Protein AF-A0A6J2U546-F1 (afdb_monomer_lite)

pLDDT: mean 71.02, std 19.05, range [29.17, 97.62]

Foldseek 3Di:
DDPDPDPDDDPDPVVVVVVVVVVVCVVPPDDPDDDPPDDPVRSVVVVCVVVVVVVVVVVVVVVVVVVPPPPDDDPDDDPVNVVVVVVVVVPPPPDDDPDDDDDDDDVVRVVVVVVVVVVVVVVVVVVVVVVVLVVVLVVLVVVLVVLVVVLVVQDDDLVLDPLLPLAPAPVSVVVCVVDPDPVSVVVCPVPDDPVRVVSSNVSNVSVNVSVLSVQVSVCSVVVHDCVPGSVCVNVNPVPPVCCVVCVVVVVVVVVVVVVVVCVVCVVVVHDDPVVVVVVVVVVVVCCCVVPVVVVVVVVVVVVVVVVVVVVVVVVVVVVVVVVVVVVVVVVVVVVVVVVVVVVVVVVVVVVVVVVVVVVVVVVVVVVVVVVVVVVVVVVVVVVVVVVVVVVVVVVVVVVVVVVVVVVVVVVVVVVVVVVVVVVVVVVVPPDDDDDDDDDDDDDDDDDDDDDD

Radius of gyration: 74.93 Å; chains: 1; bounding box: 160×93×220 Å

Sequence (452 aa):
MDERLAEEGEAPRLTIKRKMVLDVDNLFPMSSKVDPSKCRDEYLADAVKPYEKIVEEVERVVRRVHGSSLKGATGNMTVEEILFREMEMHDEDSDSDPKKHKKVISEEAKAAALDIMDILQIRYDDLIQDMRRVCINFQLEQLKFRMVVLREMWPGDPSVLPYRMFGWSVEDYFRRFEQPNTLYIDVMEMELSNAEMECLKFRMDLDEVLRLIDSILVDIKNNRDLCRYSMSDMLDTKIDIEEVLNRPRAKLLHEHDEMTLDLFQYKSGQRSAQADQKRRNLKALQVQQDYYDPIERRYLVNWTYSTMEQVNYSDDQQCQLLLDELNNVTKLIKEENYVFQCSNQKYYATIEEYKNRIYETQMTYDVDLETAENNVQITRNKLQKAKDDLKFYKEQIKVFHEKIAHVRELIAMEEAAEIARVAKLAESLLAGPKKGKGKDKAKGKGKGKDKK

Structure (mmCIF, N/CA/C/O backbone):
data_AF-A0A6J2U546-F1
#
_entry.id   AF-A0A6J2U546-F1
#
loop_
_atom_site.group_PDB
_atom_site.id
_atom_site.type_symbol
_atom_site.label_atom_id
_atom_site.label_alt_id
_atom_site.label_comp_id
_atom_site.label_asym_id
_atom_site.label_entity_id
_atom_site.label_seq_id
_atom_site.pdbx_PDB_ins_code
_atom_site.Cartn_x
_atom_site.Cartn_y
_atom_site.Cartn_z
_atom_site.occupancy
_atom_site.B_iso_or_equiv
_atom_site.auth_seq_id
_atom_site.auth_comp_id
_atom_site.auth_asym_id
_atom_site.auth_atom_id
_atom_site.pdbx_PDB_model_num
ATOM 1 N N . MET A 1 1 ? 18.029 -5.369 34.932 1.00 44.12 1 MET A N 1
ATOM 2 C CA . MET A 1 1 ? 17.628 -6.253 33.822 1.00 44.12 1 MET A CA 1
ATOM 3 C C . MET A 1 1 ? 17.725 -5.414 32.572 1.00 44.12 1 MET A C 1
ATOM 5 O O . MET A 1 1 ? 16.720 -4.921 32.105 1.00 44.12 1 MET A O 1
ATOM 9 N N . ASP A 1 2 ? 18.954 -5.190 32.139 1.00 40.62 2 ASP A N 1
ATOM 10 C CA . ASP A 1 2 ? 19.327 -4.535 30.891 1.00 40.62 2 ASP A CA 1
ATOM 11 C C . ASP A 1 2 ? 20.799 -4.906 30.666 1.00 40.62 2 ASP A C 1
ATOM 13 O O . ASP A 1 2 ? 21.505 -5.182 31.638 1.00 40.62 2 ASP A O 1
ATOM 17 N N . GLU A 1 3 ? 21.209 -4.990 29.400 1.00 35.44 3 GLU A N 1
ATOM 18 C CA . GLU A 1 3 ? 22.558 -5.355 28.919 1.00 35.44 3 GLU A CA 1
ATOM 19 C C . GLU A 1 3 ? 22.966 -6.838 29.013 1.00 35.44 3 GLU A C 1
ATOM 21 O O . GLU A 1 3 ? 24.039 -7.189 29.498 1.00 35.44 3 GLU A O 1
ATOM 26 N N . ARG A 1 4 ? 22.139 -7.752 28.485 1.00 37.34 4 ARG A N 1
ATOM 27 C CA . ARG A 1 4 ? 22.579 -9.137 28.190 1.00 37.34 4 ARG A CA 1
ATOM 28 C C . ARG A 1 4 ? 22.245 -9.656 26.786 1.00 37.34 4 ARG A C 1
ATOM 30 O O . ARG A 1 4 ? 22.170 -10.863 26.600 1.00 37.34 4 ARG A O 1
ATOM 37 N N . LEU A 1 5 ? 22.066 -8.787 25.788 1.00 41.62 5 LEU A N 1
ATOM 38 C CA . LEU A 1 5 ? 21.733 -9.224 24.418 1.00 41.62 5 LEU A CA 1
ATOM 39 C C . LEU A 1 5 ? 22.467 -8.462 23.295 1.00 41.62 5 LEU A C 1
ATOM 41 O O . LEU A 1 5 ? 21.913 -8.306 22.214 1.00 41.62 5 LEU A O 1
ATOM 45 N N . ALA A 1 6 ? 23.704 -7.998 23.511 1.00 42.34 6 ALA A N 1
ATOM 46 C CA . ALA A 1 6 ? 24.421 -7.212 22.494 1.00 42.34 6 ALA A CA 1
ATOM 47 C C . ALA A 1 6 ? 25.875 -7.635 22.183 1.00 42.34 6 ALA A C 1
ATOM 49 O O . ALA A 1 6 ? 26.582 -6.865 21.545 1.00 42.34 6 ALA A O 1
ATOM 50 N N . GLU A 1 7 ? 26.337 -8.835 22.559 1.00 42.28 7 GLU A N 1
ATOM 51 C CA . GLU A 1 7 ? 27.732 -9.257 22.281 1.00 42.28 7 GLU A CA 1
ATOM 52 C C . GLU A 1 7 ? 27.887 -10.698 21.756 1.00 42.28 7 GLU A C 1
ATOM 54 O O . GLU A 1 7 ? 28.880 -11.369 22.017 1.00 42.28 7 GLU A O 1
ATOM 59 N N . GLU A 1 8 ? 26.949 -11.186 20.946 1.00 44.03 8 GLU A N 1
ATOM 60 C CA . GLU A 1 8 ? 27.159 -12.417 20.168 1.00 44.03 8 GLU A CA 1
ATOM 61 C C . GLU A 1 8 ? 26.801 -12.168 18.699 1.00 44.03 8 GLU A C 1
ATOM 63 O O . GLU A 1 8 ? 25.697 -12.463 18.251 1.00 44.03 8 GLU A O 1
ATOM 68 N N . GLY A 1 9 ? 27.723 -11.562 17.937 1.00 43.28 9 GLY A N 1
ATOM 69 C CA . GLY A 1 9 ? 27.444 -11.233 16.532 1.00 43.28 9 GLY A CA 1
ATOM 70 C C . GLY A 1 9 ? 28.613 -10.915 15.594 1.00 43.28 9 GLY A C 1
ATOM 71 O O . GLY A 1 9 ? 28.396 -10.908 14.388 1.00 43.28 9 GLY A O 1
ATOM 72 N N . GLU A 1 10 ? 29.851 -10.709 16.059 1.00 47.12 10 GLU A N 1
ATOM 73 C CA . GLU A 1 10 ? 30.972 -10.358 15.163 1.00 47.12 10 GLU A CA 1
ATOM 74 C C . GLU A 1 10 ? 32.310 -10.974 15.601 1.00 47.12 10 GLU A C 1
ATOM 76 O O . GLU A 1 10 ? 33.134 -10.313 16.222 1.00 47.12 10 GLU A O 1
ATOM 81 N N . ALA A 1 11 ? 32.582 -12.244 15.271 1.00 51.84 11 ALA A N 1
ATOM 82 C CA . ALA A 1 11 ? 33.911 -12.823 15.546 1.00 51.84 11 ALA A CA 1
ATOM 83 C C . ALA A 1 11 ? 34.437 -14.015 14.696 1.00 51.84 11 ALA A C 1
ATOM 85 O O . ALA A 1 11 ? 35.419 -14.618 15.128 1.00 51.84 11 ALA A O 1
ATOM 86 N N . PRO A 1 12 ? 33.930 -14.375 13.490 1.00 46.00 12 PRO A N 1
ATOM 87 C CA . PRO A 1 12 ? 34.678 -15.314 12.627 1.00 46.00 12 PRO A CA 1
ATOM 88 C C . PRO A 1 12 ? 35.476 -14.634 11.501 1.00 46.00 12 PRO A C 1
ATOM 90 O O . PRO A 1 12 ? 36.538 -15.115 11.110 1.00 46.00 12 PRO A O 1
ATOM 93 N N . ARG A 1 13 ? 34.990 -13.509 10.952 1.00 40.66 13 ARG A N 1
ATOM 94 C CA . ARG A 1 13 ? 35.537 -12.924 9.707 1.00 40.66 13 ARG A CA 1
ATOM 95 C C . ARG A 1 13 ? 36.837 -12.131 9.900 1.00 40.66 13 ARG A C 1
ATOM 97 O O . ARG A 1 13 ? 37.690 -12.141 9.014 1.00 40.66 13 ARG A O 1
ATOM 104 N N . LEU A 1 14 ? 37.021 -11.477 11.047 1.00 45.38 14 LEU A N 1
ATOM 105 C CA . LEU A 1 14 ? 38.230 -10.689 11.346 1.00 45.38 14 LEU A CA 1
ATOM 106 C C . LEU A 1 14 ? 39.441 -11.573 11.683 1.00 45.38 14 LEU A C 1
ATOM 108 O O . LEU A 1 14 ? 40.573 -11.248 11.322 1.00 45.38 14 LEU A O 1
ATOM 112 N N . THR A 1 15 ? 39.205 -12.729 12.300 1.00 47.59 15 THR A N 1
ATOM 113 C CA . THR A 1 15 ? 40.244 -13.691 12.691 1.00 47.59 15 THR A CA 1
ATOM 114 C C . THR A 1 15 ? 40.846 -14.403 11.475 1.00 47.59 15 THR A C 1
ATOM 116 O O . THR A 1 15 ? 42.051 -14.648 11.437 1.00 47.59 15 THR A O 1
ATOM 119 N N . ILE A 1 16 ? 40.032 -14.660 10.441 1.00 48.41 16 ILE A N 1
ATOM 120 C CA . ILE A 1 16 ? 40.478 -15.240 9.162 1.00 48.41 16 ILE A CA 1
ATOM 121 C C . ILE A 1 16 ? 41.310 -14.227 8.363 1.00 48.41 16 ILE A C 1
ATOM 123 O O . ILE A 1 16 ? 42.378 -14.580 7.866 1.00 48.41 16 ILE A O 1
ATOM 127 N N . LYS A 1 17 ? 40.893 -12.951 8.315 1.00 47.66 17 LYS A N 1
ATOM 128 C CA . LYS A 1 17 ? 41.678 -11.887 7.660 1.00 47.66 17 LYS A CA 1
ATOM 129 C C . LYS A 1 17 ? 43.051 -11.693 8.313 1.00 47.66 17 LYS A C 1
ATOM 131 O O . LYS A 1 17 ? 44.036 -11.574 7.596 1.00 47.66 17 LYS A O 1
ATOM 136 N N . ARG A 1 18 ? 43.151 -11.724 9.651 1.00 48.56 18 ARG A N 1
ATOM 137 C CA . ARG A 1 18 ? 44.454 -11.626 10.344 1.00 48.56 18 ARG A CA 1
ATOM 138 C C . ARG A 1 18 ? 45.361 -12.835 10.103 1.00 48.56 18 ARG A C 1
ATOM 140 O O . ARG A 1 18 ? 46.560 -12.638 9.948 1.00 48.56 18 ARG A O 1
ATOM 147 N N . LYS A 1 19 ? 44.816 -14.058 10.041 1.00 46.59 19 LYS A N 1
ATOM 148 C CA . LYS A 1 19 ? 45.611 -15.257 9.716 1.00 46.59 19 LYS A CA 1
ATOM 149 C C . LYS A 1 19 ? 46.138 -15.241 8.278 1.00 46.59 19 LYS A C 1
ATOM 151 O O . LYS A 1 19 ? 47.303 -15.548 8.083 1.00 46.59 19 LYS A O 1
ATOM 156 N N . MET A 1 20 ? 45.329 -14.818 7.303 1.00 47.53 20 MET A N 1
ATOM 157 C CA . MET A 1 20 ? 45.781 -14.710 5.907 1.00 47.53 20 MET A CA 1
ATOM 158 C C . MET A 1 20 ? 46.869 -13.646 5.709 1.00 47.53 20 MET A C 1
ATOM 160 O O . MET A 1 20 ? 47.790 -13.874 4.937 1.00 47.53 20 MET A O 1
ATOM 164 N N . VAL A 1 21 ? 46.804 -12.510 6.414 1.00 49.91 21 VAL A N 1
ATOM 165 C CA . VAL A 1 21 ? 47.844 -11.464 6.320 1.00 49.91 21 VAL A CA 1
ATOM 166 C C . VAL A 1 21 ? 49.183 -11.947 6.898 1.00 49.91 21 VAL A C 1
ATOM 168 O O . VAL A 1 21 ? 50.222 -11.706 6.296 1.00 49.91 21 VAL A O 1
ATOM 171 N N . LEU A 1 22 ? 49.160 -12.698 8.006 1.00 48.91 22 LEU A N 1
ATOM 172 C CA . LEU A 1 22 ? 50.369 -13.259 8.628 1.00 48.91 22 LEU A CA 1
ATOM 173 C C . LEU A 1 22 ? 51.050 -14.355 7.786 1.00 48.91 22 LEU A C 1
ATOM 175 O O . LEU A 1 22 ? 52.263 -14.523 7.892 1.00 48.91 22 LEU A O 1
ATOM 179 N N . ASP A 1 23 ? 50.305 -15.085 6.951 1.00 51.56 23 ASP A N 1
ATOM 180 C CA . ASP A 1 23 ? 50.892 -16.072 6.033 1.00 51.56 23 ASP A CA 1
ATOM 181 C C . ASP A 1 23 ? 51.536 -15.409 4.802 1.00 51.56 23 ASP A C 1
ATOM 183 O O . ASP A 1 23 ? 52.591 -15.856 4.352 1.00 51.56 23 ASP A O 1
ATOM 187 N N . VAL A 1 24 ? 50.971 -14.310 4.286 1.00 48.97 24 VAL A N 1
ATOM 188 C CA . VAL A 1 24 ? 51.536 -13.584 3.129 1.00 48.97 24 VAL A CA 1
ATOM 189 C C . VAL A 1 24 ? 52.904 -12.975 3.456 1.00 48.97 24 VAL A C 1
ATOM 191 O O . VAL A 1 24 ? 53.821 -13.083 2.641 1.00 48.97 24 VAL A O 1
ATOM 194 N N . ASP A 1 25 ? 53.075 -12.424 4.660 1.00 50.62 25 ASP A N 1
ATOM 195 C CA . ASP A 1 25 ? 54.352 -11.848 5.110 1.00 50.62 25 ASP A CA 1
ATOM 196 C C . ASP A 1 25 ? 55.470 -12.905 5.251 1.00 50.62 25 ASP A C 1
ATOM 198 O O . ASP A 1 25 ? 56.651 -12.585 5.111 1.00 50.62 25 ASP A O 1
ATOM 202 N N . ASN A 1 26 ? 55.113 -14.177 5.475 1.00 55.94 26 ASN A N 1
ATOM 203 C CA . ASN A 1 26 ? 56.062 -15.297 5.529 1.00 55.94 26 ASN A CA 1
ATOM 204 C C . ASN A 1 26 ? 56.373 -15.888 4.144 1.00 55.94 26 ASN A C 1
ATOM 206 O O . ASN A 1 26 ? 57.470 -16.405 3.933 1.00 55.94 26 ASN A O 1
ATOM 210 N N . LEU A 1 27 ? 55.424 -15.820 3.205 1.00 49.88 27 LEU A N 1
ATOM 211 C CA . LEU A 1 27 ? 55.607 -16.252 1.814 1.00 49.88 27 LEU A CA 1
ATOM 212 C C . LEU A 1 27 ? 56.444 -15.249 0.997 1.00 49.88 27 LEU A C 1
ATOM 214 O O . LEU A 1 27 ? 57.158 -15.665 0.086 1.00 49.88 27 LEU A O 1
ATOM 218 N N . PHE A 1 28 ? 56.404 -13.958 1.349 1.00 44.56 28 PHE A N 1
ATOM 219 C CA . PHE A 1 28 ? 57.178 -12.887 0.710 1.00 44.56 28 PHE A CA 1
ATOM 220 C C . PHE A 1 28 ? 57.781 -11.933 1.758 1.00 44.56 28 PHE A C 1
ATOM 222 O O . PHE A 1 28 ? 57.267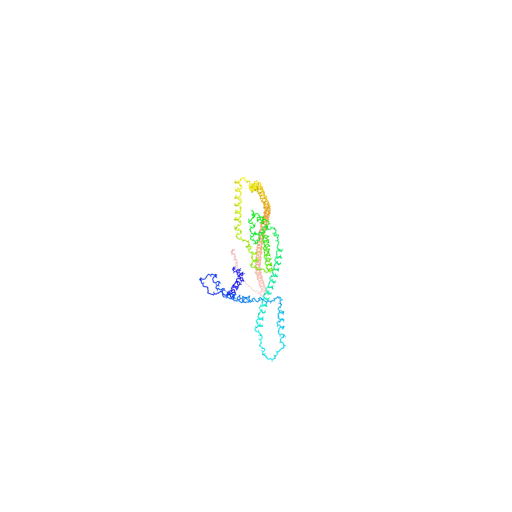 -10.829 1.955 1.00 44.56 28 PHE A O 1
ATOM 229 N N . PRO A 1 29 ? 58.875 -12.319 2.441 1.00 52.06 29 PRO A N 1
ATOM 230 C CA . PRO A 1 29 ? 59.457 -11.493 3.491 1.00 52.06 29 PRO A CA 1
ATOM 231 C C . PRO A 1 29 ? 60.025 -10.202 2.892 1.00 52.06 29 PRO A C 1
ATOM 233 O O . PRO A 1 29 ? 61.069 -10.204 2.235 1.00 52.06 29 PRO A O 1
ATOM 236 N N . MET A 1 30 ? 59.349 -9.075 3.125 1.00 49.44 30 MET A N 1
ATOM 237 C CA . MET A 1 30 ? 59.908 -7.766 2.797 1.00 49.44 30 MET A CA 1
ATOM 238 C C . MET A 1 30 ? 61.136 -7.503 3.673 1.00 49.44 30 MET A C 1
ATOM 240 O O . MET A 1 30 ? 61.122 -7.720 4.887 1.00 49.44 30 MET A O 1
ATOM 244 N N . SER A 1 31 ? 62.224 -7.028 3.064 1.00 56.28 31 SER A N 1
ATOM 245 C CA . SER A 1 31 ? 63.453 -6.722 3.796 1.00 56.28 31 SER A CA 1
ATOM 246 C C . SER A 1 31 ? 63.171 -5.658 4.862 1.00 56.28 31 SER A C 1
ATOM 248 O O . SER A 1 31 ? 62.730 -4.560 4.527 1.00 56.28 31 SER A O 1
ATOM 250 N N . SER A 1 32 ? 63.498 -5.920 6.129 1.00 55.09 32 SER A N 1
ATOM 251 C CA . SER A 1 32 ? 63.209 -5.018 7.261 1.00 55.09 32 SER A CA 1
ATOM 252 C C . SER A 1 32 ? 63.981 -3.684 7.252 1.00 55.09 32 SER A C 1
ATOM 254 O O . SER A 1 32 ? 63.963 -2.949 8.238 1.00 55.09 32 SER A O 1
ATOM 256 N N . LYS A 1 33 ? 64.717 -3.383 6.178 1.00 55.31 33 LYS A N 1
ATOM 257 C CA . LYS A 1 33 ? 65.482 -2.152 5.986 1.00 55.31 33 LYS A CA 1
ATOM 258 C C . LYS A 1 33 ? 64.951 -1.440 4.747 1.00 55.31 33 LYS A C 1
ATOM 260 O O . LYS A 1 33 ? 65.389 -1.710 3.634 1.00 55.31 33 LYS A O 1
ATOM 265 N N . VAL A 1 34 ? 63.981 -0.558 4.958 1.00 54.84 34 VAL A N 1
ATOM 266 C CA . VAL A 1 34 ? 63.518 0.391 3.943 1.00 54.84 34 VAL A CA 1
ATOM 267 C C . VAL A 1 34 ? 64.416 1.619 4.048 1.00 54.84 34 VAL A C 1
ATOM 269 O O . VAL A 1 34 ? 64.410 2.291 5.077 1.00 54.84 34 VAL A O 1
ATOM 272 N N . ASP A 1 35 ? 65.220 1.882 3.019 1.00 59.50 35 ASP A N 1
ATOM 273 C CA . ASP A 1 35 ? 66.019 3.107 2.929 1.00 59.50 35 ASP A CA 1
ATOM 274 C C . ASP A 1 35 ? 65.090 4.255 2.475 1.00 59.50 35 ASP A C 1
ATOM 276 O O . ASP A 1 35 ? 64.560 4.183 1.363 1.00 59.50 35 ASP A O 1
ATOM 280 N N . PRO A 1 36 ? 64.843 5.306 3.284 1.00 60.34 36 PRO A N 1
ATOM 281 C CA . PRO A 1 36 ? 63.821 6.327 2.993 1.00 60.34 36 PRO A CA 1
ATOM 282 C C . PRO A 1 36 ? 64.112 7.219 1.775 1.00 60.34 36 PRO A C 1
ATOM 284 O O . PRO A 1 36 ? 63.297 8.068 1.425 1.00 60.34 36 PRO A O 1
ATOM 287 N N . SER A 1 37 ? 65.290 7.082 1.169 1.00 64.81 37 SER A N 1
ATOM 288 C CA . SER A 1 37 ? 65.777 7.903 0.058 1.00 64.81 37 SER A CA 1
ATOM 289 C C . SER A 1 37 ? 65.487 7.322 -1.329 1.00 64.81 37 SER A C 1
ATOM 291 O O . SER A 1 37 ? 65.723 8.017 -2.316 1.00 64.81 37 SER A O 1
ATOM 293 N N . LYS A 1 38 ? 64.977 6.087 -1.433 1.00 60.59 38 LYS A N 1
ATOM 294 C CA . LYS A 1 38 ? 64.656 5.446 -2.720 1.00 60.59 38 LYS A CA 1
ATOM 295 C C . LYS A 1 38 ? 63.168 5.554 -3.048 1.00 60.59 38 LYS A C 1
ATOM 297 O O . LYS A 1 38 ? 62.317 5.375 -2.178 1.00 60.59 38 LYS A O 1
ATOM 302 N N . CYS A 1 39 ? 62.846 5.824 -4.314 1.00 63.25 39 CYS A N 1
ATOM 303 C CA . CYS A 1 39 ? 61.459 5.814 -4.782 1.00 63.25 39 CYS A CA 1
ATOM 304 C C . CYS A 1 39 ? 60.920 4.371 -4.830 1.00 63.25 39 CYS A C 1
ATOM 306 O O . CYS A 1 39 ? 61.689 3.423 -4.993 1.00 63.25 39 CYS A O 1
ATOM 308 N N . ARG A 1 40 ? 59.596 4.198 -4.709 1.00 60.12 40 ARG A N 1
ATOM 309 C CA . ARG A 1 40 ? 58.916 2.886 -4.683 1.00 60.12 40 ARG A CA 1
ATOM 310 C C . ARG A 1 40 ? 59.371 1.964 -5.816 1.00 60.12 40 ARG A C 1
ATOM 312 O O . ARG A 1 40 ? 59.648 0.794 -5.574 1.00 60.12 40 ARG A O 1
ATOM 319 N N . ASP A 1 41 ? 59.478 2.500 -7.023 1.00 58.62 41 ASP A N 1
ATOM 320 C CA . ASP A 1 41 ? 59.806 1.711 -8.210 1.00 58.62 41 ASP A CA 1
ATOM 321 C C . ASP A 1 41 ? 61.292 1.310 -8.236 1.00 58.62 41 ASP A C 1
ATOM 323 O O . ASP A 1 41 ? 61.640 0.220 -8.681 1.00 58.62 41 ASP A O 1
ATOM 327 N N . GLU A 1 42 ? 62.166 2.138 -7.663 1.00 68.75 42 GLU A N 1
ATOM 328 C CA . GLU A 1 42 ? 63.604 1.874 -7.539 1.00 68.75 42 GLU A CA 1
ATOM 329 C C . GLU A 1 42 ? 63.896 0.838 -6.437 1.00 68.75 42 GLU A C 1
ATOM 331 O O . GLU A 1 42 ? 64.766 -0.020 -6.586 1.00 68.75 42 GLU A O 1
ATOM 336 N N . TYR A 1 43 ? 63.106 0.859 -5.357 1.00 67.94 43 TYR A N 1
ATOM 337 C CA . TYR A 1 43 ? 63.116 -0.172 -4.318 1.00 67.94 43 TYR A CA 1
ATOM 338 C C . TYR A 1 43 ? 62.631 -1.526 -4.852 1.00 67.94 43 TYR A C 1
ATOM 340 O O . TYR A 1 43 ? 63.265 -2.549 -4.593 1.00 67.94 43 TYR A O 1
ATOM 348 N N . LEU A 1 44 ? 61.541 -1.539 -5.628 1.00 59.25 44 LEU A N 1
ATOM 349 C CA . LEU A 1 44 ? 61.031 -2.759 -6.256 1.00 59.25 44 LEU A CA 1
ATOM 350 C C . LEU A 1 44 ? 62.030 -3.322 -7.275 1.00 59.25 44 LEU A C 1
ATOM 352 O O . LEU A 1 44 ? 62.276 -4.525 -7.266 1.00 59.25 44 LEU A O 1
ATOM 356 N N . ALA A 1 45 ? 62.677 -2.471 -8.075 1.00 66.94 45 ALA A N 1
ATOM 357 C CA . ALA A 1 45 ? 63.734 -2.899 -8.988 1.00 66.94 45 ALA A CA 1
ATOM 358 C C . ALA A 1 45 ? 64.918 -3.549 -8.243 1.00 66.94 45 ALA A C 1
ATOM 360 O O . ALA A 1 45 ? 65.392 -4.612 -8.637 1.00 66.94 45 ALA A O 1
ATOM 361 N N . ASP A 1 46 ? 65.375 -2.973 -7.127 1.00 71.12 46 ASP A N 1
ATOM 362 C CA . ASP A 1 46 ? 66.453 -3.565 -6.322 1.00 71.12 46 ASP A CA 1
ATOM 363 C C . ASP A 1 46 ? 66.041 -4.861 -5.601 1.00 71.12 46 ASP A C 1
ATOM 365 O O . ASP A 1 46 ? 66.861 -5.772 -5.471 1.00 71.12 46 ASP A O 1
ATOM 369 N N . ALA A 1 47 ? 64.786 -4.971 -5.155 1.00 63.06 47 ALA A N 1
ATOM 370 C CA . ALA A 1 47 ? 64.260 -6.172 -4.505 1.00 63.06 47 ALA A CA 1
ATOM 371 C C . ALA A 1 47 ? 64.075 -7.346 -5.483 1.00 63.06 47 ALA A C 1
ATOM 373 O O . ALA A 1 47 ? 64.188 -8.506 -5.083 1.00 63.06 47 ALA A O 1
ATOM 374 N N . VAL A 1 48 ? 63.821 -7.049 -6.761 1.00 62.84 48 VAL A N 1
ATOM 375 C CA . VAL A 1 48 ? 63.595 -8.044 -7.819 1.00 62.84 48 VAL A CA 1
ATOM 376 C C . VAL A 1 48 ? 64.901 -8.455 -8.521 1.00 62.84 48 VAL A C 1
ATOM 378 O O . VAL A 1 48 ? 65.003 -9.596 -8.966 1.00 62.84 48 VAL A O 1
ATOM 381 N N . LYS A 1 49 ? 65.958 -7.625 -8.504 1.00 68.31 49 LYS A N 1
ATOM 382 C CA . LYS A 1 49 ? 67.301 -7.937 -9.059 1.00 68.31 49 LYS A CA 1
ATOM 383 C C . LYS A 1 49 ? 67.893 -9.317 -8.699 1.00 68.31 49 LYS A C 1
ATOM 385 O O . LYS A 1 49 ? 68.522 -9.930 -9.566 1.00 68.31 49 LYS A O 1
ATOM 390 N N . PRO A 1 50 ? 67.769 -9.844 -7.461 1.00 61.75 50 PRO A N 1
ATOM 391 C CA . PRO A 1 50 ? 68.250 -11.188 -7.128 1.00 61.75 50 PRO A CA 1
ATOM 392 C C . PRO A 1 50 ? 67.491 -12.288 -7.881 1.00 61.75 50 PRO A C 1
ATOM 394 O O . PRO A 1 50 ? 68.086 -13.300 -8.241 1.00 61.75 50 PRO A O 1
ATOM 397 N N . TYR A 1 51 ? 66.201 -12.070 -8.144 1.00 54.78 51 TYR A N 1
ATOM 398 C CA . TYR A 1 51 ? 65.324 -12.992 -8.862 1.00 54.78 51 TYR A CA 1
ATOM 399 C C . TYR A 1 51 ? 65.442 -12.827 -10.383 1.00 54.78 51 TYR A C 1
ATOM 401 O O . TYR A 1 51 ? 65.409 -13.822 -11.100 1.00 54.78 51 TYR A O 1
ATOM 409 N N . GLU A 1 52 ? 65.704 -11.615 -10.878 1.00 55.72 52 GLU A N 1
ATOM 410 C CA . GLU A 1 52 ? 66.076 -11.371 -12.280 1.00 55.72 52 GLU A CA 1
ATOM 411 C C . GLU A 1 52 ? 67.378 -12.072 -12.655 1.00 55.72 52 GLU A C 1
ATOM 413 O O . GLU A 1 52 ? 67.458 -12.627 -13.741 1.00 55.72 52 GLU A O 1
ATOM 418 N N . LYS A 1 53 ? 68.372 -12.151 -11.758 1.00 55.03 53 LYS A N 1
ATOM 419 C CA . LYS A 1 53 ? 69.579 -12.956 -12.016 1.00 55.03 53 LYS A CA 1
ATOM 420 C C . LYS A 1 53 ? 69.271 -14.440 -12.206 1.00 55.03 53 LYS A C 1
ATOM 422 O O . LYS A 1 53 ? 69.924 -15.065 -13.033 1.00 55.03 53 LYS A O 1
ATOM 427 N N . ILE A 1 54 ? 68.291 -14.983 -11.479 1.00 54.62 54 ILE A N 1
ATOM 428 C CA . ILE A 1 54 ? 67.850 -16.379 -11.620 1.00 54.62 54 ILE A CA 1
ATOM 429 C C . ILE A 1 54 ? 67.117 -16.552 -12.953 1.00 54.62 54 ILE A C 1
ATOM 431 O O . ILE A 1 54 ? 67.402 -17.499 -13.675 1.00 54.62 54 ILE A O 1
ATOM 435 N N . VAL A 1 55 ? 66.245 -15.612 -13.327 1.00 52.88 55 VAL A N 1
ATOM 436 C CA . VAL A 1 55 ? 65.547 -15.633 -14.622 1.00 52.88 55 VAL A CA 1
ATOM 437 C C . VAL A 1 55 ? 66.521 -15.429 -15.787 1.00 52.88 55 VAL A C 1
ATOM 439 O O . VAL A 1 55 ? 66.431 -16.155 -16.762 1.00 52.88 55 VAL A O 1
ATOM 442 N N . GLU A 1 56 ? 67.516 -14.545 -15.684 1.00 52.59 56 GLU A N 1
ATOM 443 C CA . GLU A 1 56 ? 68.566 -14.347 -16.694 1.00 52.59 56 GLU A CA 1
ATOM 444 C C . GLU A 1 56 ? 69.565 -15.509 -16.764 1.00 52.59 56 GLU A C 1
ATOM 446 O O . GLU A 1 56 ? 70.212 -15.704 -17.794 1.00 52.59 56 GLU A O 1
ATOM 451 N N . GLU A 1 57 ? 69.769 -16.251 -15.675 1.00 50.47 57 GLU A N 1
ATOM 452 C CA . GLU A 1 57 ? 70.600 -17.456 -15.647 1.00 50.47 57 GLU A CA 1
ATOM 453 C C . GLU A 1 57 ? 69.840 -18.647 -16.237 1.00 50.47 57 GLU A C 1
ATOM 455 O O . GLU A 1 57 ? 70.394 -19.339 -17.089 1.00 50.47 57 GLU A O 1
ATOM 460 N N . VAL A 1 58 ? 68.549 -18.794 -15.921 1.00 49.28 58 VAL A N 1
ATOM 461 C CA . VAL A 1 58 ? 67.623 -19.734 -16.575 1.00 49.28 58 VAL A CA 1
ATOM 462 C C . VAL A 1 58 ? 67.469 -19.391 -18.057 1.00 49.28 58 VAL A C 1
ATOM 464 O O . VAL A 1 58 ? 67.625 -20.265 -18.899 1.00 49.28 58 VAL A O 1
ATOM 467 N N . GLU A 1 59 ? 67.296 -18.123 -18.426 1.00 48.59 59 GLU A N 1
ATOM 468 C CA . GLU A 1 59 ? 67.250 -17.684 -19.822 1.00 48.59 59 GLU A CA 1
ATOM 469 C C . GLU A 1 59 ? 68.605 -17.805 -20.525 1.00 48.59 59 GLU A C 1
ATOM 471 O O . GLU A 1 59 ? 68.631 -18.060 -21.725 1.00 48.59 59 GLU A O 1
ATOM 476 N N . ARG A 1 60 ? 69.745 -17.648 -19.834 1.00 48.22 60 ARG A N 1
ATOM 477 C CA . ARG A 1 60 ? 71.072 -17.936 -20.416 1.00 48.22 60 ARG A CA 1
ATOM 478 C C . ARG A 1 60 ? 71.297 -19.427 -20.608 1.00 48.22 60 ARG A C 1
ATOM 480 O O . ARG A 1 60 ? 71.974 -19.784 -21.569 1.00 48.22 60 ARG A O 1
ATOM 487 N N . VAL A 1 61 ? 70.760 -20.281 -19.740 1.00 48.53 61 VAL A N 1
ATOM 488 C CA . VAL A 1 61 ? 70.750 -21.738 -19.930 1.00 48.53 61 VAL A CA 1
ATOM 489 C C . VAL A 1 61 ? 69.853 -22.079 -21.121 1.00 48.53 61 VAL A C 1
ATOM 491 O O . VAL A 1 61 ? 70.332 -22.689 -22.070 1.00 48.53 61 VAL A O 1
ATOM 494 N N . VAL A 1 62 ? 68.632 -21.542 -21.176 1.00 45.38 62 VAL A N 1
ATOM 495 C CA . VAL A 1 62 ? 67.699 -21.700 -22.305 1.00 45.38 62 VAL A CA 1
ATOM 496 C C . VAL A 1 62 ? 68.289 -21.152 -23.612 1.00 45.38 62 VAL A C 1
ATOM 498 O O . VAL A 1 62 ? 68.152 -21.795 -24.649 1.00 45.38 62 VAL A O 1
ATOM 501 N N . ARG A 1 63 ? 69.017 -20.025 -23.599 1.00 45.03 63 ARG A N 1
ATOM 502 C CA . ARG A 1 63 ? 69.699 -19.464 -24.784 1.00 45.03 63 ARG A CA 1
ATOM 503 C C . ARG A 1 63 ? 70.975 -20.215 -25.169 1.00 45.03 63 ARG A C 1
ATOM 505 O O . ARG A 1 63 ? 71.279 -20.269 -26.356 1.00 45.03 63 ARG A O 1
ATOM 512 N N . ARG A 1 64 ? 71.715 -20.817 -24.227 1.00 43.72 64 ARG A N 1
ATOM 513 C CA . ARG A 1 64 ? 72.819 -21.743 -24.561 1.00 43.72 64 ARG A CA 1
ATOM 514 C C . ARG A 1 64 ? 72.290 -23.032 -25.192 1.00 43.72 64 ARG A C 1
ATOM 516 O O . ARG A 1 64 ? 72.918 -23.524 -26.122 1.00 43.72 64 ARG A O 1
ATOM 523 N N . VAL A 1 65 ? 71.119 -23.501 -24.757 1.00 44.56 65 VAL A N 1
ATOM 524 C CA . VAL A 1 65 ? 70.402 -24.647 -25.342 1.00 44.56 65 VAL A CA 1
ATOM 525 C C . VAL A 1 65 ? 69.824 -24.295 -26.725 1.00 44.56 65 VAL A C 1
ATOM 527 O O . VAL A 1 65 ? 70.002 -25.050 -27.672 1.00 44.56 65 VAL A O 1
ATOM 530 N N . HIS A 1 66 ? 69.261 -23.095 -26.914 1.00 39.44 66 HIS A N 1
ATOM 531 C CA . HIS A 1 66 ? 68.768 -22.626 -28.224 1.00 39.44 66 HIS A CA 1
ATOM 532 C C . HIS A 1 66 ? 69.881 -22.200 -29.207 1.00 39.44 66 HIS A C 1
ATOM 534 O O . HIS A 1 66 ? 69.645 -22.128 -30.413 1.00 39.44 66 HIS A O 1
ATOM 540 N N . GLY A 1 67 ? 71.089 -21.896 -28.718 1.00 35.53 67 GLY A N 1
ATOM 541 C CA . GLY A 1 67 ? 72.246 -21.498 -29.532 1.00 35.53 67 GLY A CA 1
ATOM 542 C C . GLY A 1 67 ? 72.969 -22.664 -30.214 1.00 35.53 67 GLY A C 1
ATOM 543 O O . GLY A 1 67 ? 73.690 -22.449 -31.186 1.00 35.53 67 GLY A O 1
ATOM 544 N N . SER A 1 68 ? 72.732 -23.899 -29.766 1.00 38.59 68 SER A N 1
ATOM 545 C CA . SER A 1 68 ? 73.157 -25.127 -30.444 1.00 38.59 68 SER A CA 1
ATOM 546 C C . SER A 1 68 ? 72.082 -25.574 -31.439 1.00 38.59 68 SER A C 1
ATOM 548 O O . SER A 1 68 ? 71.527 -26.668 -31.360 1.00 38.59 68 SER A O 1
ATOM 550 N N . SER A 1 69 ? 71.758 -24.709 -32.402 1.00 36.78 69 SER A N 1
ATOM 551 C CA . SER A 1 69 ? 70.972 -25.118 -33.565 1.00 36.78 69 SER A CA 1
ATOM 552 C C . SER A 1 69 ? 71.867 -25.960 -34.477 1.00 36.78 69 SER A C 1
ATOM 554 O O . SER A 1 69 ? 72.477 -25.457 -35.423 1.00 36.78 69 SER A O 1
ATOM 556 N N . LEU A 1 70 ? 71.951 -27.262 -34.190 1.00 36.78 70 LEU A N 1
ATOM 557 C CA . LEU A 1 70 ? 72.352 -28.254 -35.178 1.00 36.78 70 LEU A CA 1
ATOM 558 C C . LEU A 1 70 ? 71.237 -28.317 -36.232 1.00 36.78 70 LEU A C 1
ATOM 560 O O . LEU A 1 70 ? 70.298 -29.106 -36.172 1.00 36.78 70 LEU A O 1
ATOM 564 N N . LYS A 1 71 ? 71.333 -27.432 -37.228 1.00 38.22 71 LYS A N 1
ATOM 565 C CA . LYS A 1 71 ? 70.699 -27.639 -38.529 1.00 38.22 71 LYS A CA 1
ATOM 566 C C . LYS A 1 71 ? 71.352 -28.863 -39.164 1.00 38.22 71 LYS A C 1
ATOM 568 O O . LYS A 1 71 ? 72.366 -28.742 -39.843 1.00 38.22 71 LYS A O 1
ATOM 573 N N . GLY A 1 72 ? 70.776 -30.035 -38.936 1.00 34.31 72 GLY A N 1
ATOM 574 C CA . GLY A 1 72 ? 71.246 -31.261 -39.564 1.00 34.31 72 GLY A CA 1
ATOM 575 C C . GLY A 1 72 ? 70.462 -32.482 -39.115 1.00 34.31 72 GLY A C 1
ATOM 576 O O . GLY A 1 72 ? 70.844 -33.113 -38.146 1.00 34.31 72 GLY A O 1
ATOM 577 N N . ALA A 1 73 ? 69.421 -32.812 -39.884 1.00 38.44 73 ALA A N 1
ATOM 578 C CA . ALA A 1 73 ? 68.704 -34.089 -39.905 1.00 38.44 73 ALA A CA 1
ATOM 579 C C . ALA A 1 73 ? 67.954 -34.505 -38.625 1.00 38.44 73 ALA A C 1
ATOM 581 O O . ALA A 1 73 ? 68.546 -34.971 -37.664 1.00 38.44 73 ALA A O 1
ATOM 582 N N . THR A 1 74 ? 66.619 -34.458 -38.675 1.00 35.53 74 THR A N 1
ATOM 583 C CA . THR A 1 74 ? 65.727 -35.631 -38.526 1.00 35.53 74 THR A CA 1
ATOM 584 C C . THR A 1 74 ? 64.274 -35.159 -38.473 1.00 35.53 74 THR A C 1
ATOM 586 O O . THR A 1 74 ? 63.870 -34.386 -37.611 1.00 35.53 74 THR A O 1
ATOM 589 N N . GLY A 1 75 ? 63.483 -35.589 -39.455 1.00 35.41 75 GLY A N 1
ATOM 590 C CA . GLY A 1 75 ? 62.030 -35.524 -39.374 1.00 35.41 75 GLY A CA 1
ATOM 591 C C . GLY A 1 75 ? 61.511 -36.715 -38.573 1.00 35.41 75 GLY A C 1
ATOM 592 O O . GLY A 1 75 ? 62.047 -37.810 -38.704 1.00 35.41 75 GLY A O 1
ATOM 593 N N . ASN A 1 76 ? 60.464 -36.470 -37.784 1.00 43.94 76 ASN A N 1
ATOM 594 C CA . ASN A 1 76 ? 59.488 -37.443 -37.284 1.00 43.94 76 ASN A CA 1
ATOM 595 C C . ASN A 1 76 ? 60.049 -38.800 -36.823 1.00 43.94 76 ASN A C 1
ATOM 597 O O . ASN A 1 76 ? 59.672 -39.825 -37.382 1.00 43.94 76 ASN A O 1
ATOM 601 N N . MET A 1 77 ? 60.894 -38.812 -35.793 1.00 41.84 77 MET A N 1
ATOM 602 C CA . MET A 1 77 ? 61.245 -40.044 -35.081 1.00 41.84 77 MET A CA 1
ATOM 603 C C . MET A 1 77 ? 60.671 -39.993 -33.660 1.00 41.84 77 MET A C 1
ATOM 605 O O . MET A 1 77 ? 60.799 -38.985 -32.960 1.00 41.84 77 MET A O 1
ATOM 609 N N . THR A 1 78 ? 59.971 -41.052 -33.262 1.00 50.06 78 THR A N 1
ATOM 610 C CA . THR A 1 78 ? 59.413 -41.229 -31.912 1.00 50.06 78 THR A CA 1
ATOM 611 C C . THR A 1 78 ? 60.505 -41.649 -30.920 1.00 50.06 78 THR A C 1
ATOM 613 O O . THR A 1 78 ? 61.528 -42.201 -31.311 1.00 50.06 78 THR A O 1
ATOM 616 N N . VAL A 1 79 ? 60.316 -41.376 -29.620 1.00 45.75 79 VAL A N 1
ATOM 617 C CA . VAL A 1 79 ? 61.310 -41.690 -28.566 1.00 45.75 79 VAL A CA 1
ATOM 618 C C . VAL A 1 79 ? 61.647 -43.185 -28.542 1.00 45.75 79 VAL A C 1
ATOM 620 O O . VAL A 1 79 ? 62.800 -43.537 -28.327 1.00 45.75 79 VAL A O 1
ATOM 623 N N . GLU A 1 80 ? 60.673 -44.050 -28.838 1.00 47.31 80 GLU A N 1
ATOM 624 C CA . GLU A 1 80 ? 60.889 -45.491 -29.007 1.00 47.31 80 GLU A CA 1
ATOM 625 C C . GLU A 1 80 ? 61.848 -45.782 -30.166 1.00 47.31 80 GLU A C 1
ATOM 627 O O . GLU A 1 80 ? 62.789 -46.540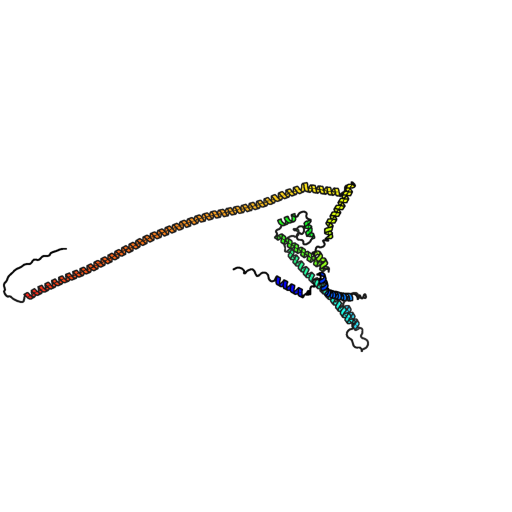 -29.984 1.00 47.31 80 GLU A O 1
ATOM 632 N N . GLU A 1 81 ? 61.698 -45.132 -31.321 1.00 51.34 81 GLU A N 1
ATOM 633 C CA . GLU A 1 81 ? 62.585 -45.336 -32.476 1.00 51.34 81 GLU A CA 1
ATOM 634 C C . GLU A 1 81 ? 64.018 -44.829 -32.244 1.00 51.34 81 GLU A C 1
ATOM 636 O O . GLU A 1 81 ? 64.958 -45.401 -32.790 1.00 51.34 81 GLU A O 1
ATOM 641 N N . ILE A 1 82 ? 64.212 -43.789 -31.426 1.00 56.50 82 ILE A N 1
ATOM 642 C CA . ILE A 1 82 ? 65.554 -43.319 -31.036 1.00 56.50 82 ILE A CA 1
ATOM 643 C C . ILE A 1 82 ? 66.186 -44.303 -30.039 1.00 56.50 82 ILE A C 1
ATOM 645 O O . ILE A 1 82 ? 67.329 -44.715 -30.234 1.00 56.50 82 ILE A O 1
ATOM 649 N N . LEU A 1 83 ? 65.420 -44.755 -29.036 1.00 52.06 83 LEU A N 1
ATOM 650 C CA . LEU A 1 83 ? 65.875 -45.724 -28.033 1.00 52.06 83 LEU A CA 1
ATOM 651 C C . LEU A 1 83 ? 66.203 -47.093 -28.660 1.00 52.06 83 LEU A C 1
ATOM 653 O O . LEU A 1 83 ? 67.198 -47.716 -28.293 1.00 52.06 83 LEU A O 1
ATOM 657 N N . PHE A 1 84 ? 65.394 -47.545 -29.626 1.00 53.09 84 PHE A N 1
ATOM 658 C CA . PHE A 1 84 ? 65.630 -48.781 -30.379 1.00 53.09 84 PHE A CA 1
ATOM 659 C C . PHE A 1 84 ? 66.871 -48.674 -31.261 1.00 53.09 84 PHE A C 1
ATOM 661 O O . PHE A 1 84 ? 67.649 -49.620 -31.316 1.00 53.09 84 PHE A O 1
ATOM 668 N N . ARG A 1 85 ? 67.119 -47.517 -31.880 1.00 54.09 85 ARG A N 1
ATOM 669 C CA . ARG A 1 85 ? 68.300 -47.308 -32.725 1.00 54.09 85 ARG A CA 1
ATOM 670 C C . ARG A 1 85 ? 69.602 -47.234 -31.921 1.00 54.09 85 ARG A C 1
ATOM 672 O O . ARG A 1 85 ? 70.629 -47.718 -32.387 1.00 54.09 85 ARG A O 1
ATOM 679 N N . GLU A 1 86 ? 69.576 -46.663 -30.717 1.00 50.34 86 GLU A N 1
ATOM 680 C CA . GLU A 1 86 ? 70.727 -46.683 -29.800 1.00 50.34 86 GLU A CA 1
ATOM 681 C C . GLU A 1 86 ? 70.965 -48.064 -29.175 1.00 50.34 86 GLU A C 1
ATOM 683 O O . GLU A 1 86 ? 72.119 -48.439 -28.961 1.00 50.34 86 GLU A O 1
ATOM 688 N N . MET A 1 87 ? 69.909 -48.852 -28.938 1.00 48.59 87 MET A N 1
ATOM 689 C CA . MET A 1 87 ? 70.052 -50.265 -28.567 1.00 48.59 87 MET A CA 1
ATOM 690 C C . MET A 1 87 ? 70.627 -51.106 -29.718 1.00 48.59 87 MET A C 1
ATOM 692 O O . MET A 1 87 ? 71.533 -51.898 -29.477 1.00 48.59 87 MET A O 1
ATOM 696 N N . GLU A 1 88 ? 70.182 -50.892 -30.961 1.00 49.84 88 GLU A N 1
ATOM 697 C CA . GLU A 1 88 ? 70.696 -51.595 -32.148 1.00 49.84 88 GLU A CA 1
ATOM 698 C C . GLU A 1 88 ? 72.176 -51.277 -32.429 1.00 49.84 88 GLU A C 1
ATOM 700 O O . GLU A 1 88 ? 72.938 -52.179 -32.771 1.00 49.84 88 GLU A O 1
ATOM 705 N N . MET A 1 89 ? 72.637 -50.039 -32.203 1.00 49.50 89 MET A N 1
ATOM 706 C CA . MET A 1 89 ? 74.061 -49.694 -32.377 1.00 49.50 89 MET A CA 1
ATOM 707 C C . MET A 1 89 ? 74.991 -50.313 -31.321 1.00 49.50 89 MET A C 1
ATOM 709 O O . MET A 1 89 ? 76.203 -50.351 -31.528 1.00 49.50 89 MET A O 1
ATOM 713 N N . HIS A 1 90 ? 74.460 -50.797 -30.195 1.00 50.25 90 HIS A N 1
ATOM 714 C CA . HIS A 1 90 ? 75.250 -51.477 -29.166 1.00 50.25 90 HIS A CA 1
ATOM 715 C C . HIS A 1 90 ? 75.314 -53.003 -29.333 1.00 50.25 90 HIS A C 1
ATOM 717 O O . HIS A 1 90 ? 76.176 -53.623 -28.704 1.00 50.25 90 HIS A O 1
ATOM 723 N N . ASP A 1 91 ? 74.473 -53.588 -30.191 1.00 44.31 91 ASP A N 1
ATOM 724 C CA . ASP A 1 91 ? 74.437 -55.033 -30.450 1.00 44.31 91 ASP A CA 1
ATOM 725 C C . ASP A 1 91 ? 75.265 -55.463 -31.683 1.00 44.31 91 ASP A C 1
ATOM 727 O O . ASP A 1 91 ? 75.565 -56.650 -31.822 1.00 44.31 91 ASP A O 1
ATOM 731 N N . GLU A 1 92 ? 75.713 -54.535 -32.544 1.00 45.44 92 GLU A N 1
ATOM 732 C CA . GLU A 1 92 ? 76.490 -54.876 -33.757 1.00 45.44 92 GLU A CA 1
ATOM 733 C C . GLU A 1 92 ? 78.023 -54.945 -33.581 1.00 45.44 92 GLU A C 1
ATOM 735 O O . GLU A 1 92 ? 78.708 -55.441 -34.473 1.00 45.44 92 GLU A O 1
ATOM 740 N N . ASP A 1 93 ? 78.584 -54.585 -32.421 1.00 44.50 93 ASP A N 1
ATOM 741 C CA . ASP A 1 93 ? 80.022 -54.758 -32.134 1.00 44.50 93 ASP A CA 1
ATOM 742 C C . ASP A 1 93 ? 80.279 -55.971 -31.221 1.00 44.50 93 ASP A C 1
ATOM 744 O O . ASP A 1 93 ? 80.734 -55.882 -30.077 1.00 44.50 93 ASP A O 1
ATOM 748 N N . SER A 1 94 ? 79.994 -57.151 -31.769 1.00 46.88 94 SER A N 1
ATOM 749 C CA . SER A 1 94 ? 80.388 -58.454 -31.228 1.00 46.88 94 SER A CA 1
ATOM 750 C C . SER A 1 94 ? 81.121 -59.271 -32.297 1.00 46.88 94 SER A C 1
ATOM 752 O O . SER A 1 94 ? 80.645 -60.320 -32.718 1.00 46.88 94 SER A O 1
ATOM 754 N N . ASP A 1 95 ? 82.299 -58.806 -32.720 1.00 46.00 95 ASP A N 1
ATOM 755 C CA . ASP A 1 95 ? 83.399 -59.697 -33.114 1.00 46.00 95 ASP A CA 1
ATOM 756 C C . ASP A 1 95 ? 84.719 -58.916 -33.253 1.00 46.00 95 ASP A C 1
ATOM 758 O O . ASP A 1 95 ? 85.121 -58.502 -34.337 1.00 46.00 95 ASP A O 1
ATOM 762 N N . SER A 1 96 ? 85.409 -58.672 -32.132 1.00 41.84 96 SER A N 1
ATOM 763 C CA . SER A 1 96 ? 86.882 -58.746 -32.052 1.00 41.84 96 SER A CA 1
ATOM 764 C C . SER A 1 96 ? 87.439 -58.390 -30.660 1.00 41.84 96 SER A C 1
ATOM 766 O O . SER A 1 96 ? 87.206 -57.325 -30.103 1.00 41.84 96 SER A O 1
ATOM 768 N N . ASP A 1 97 ? 88.259 -59.316 -30.158 1.00 41.38 97 ASP A N 1
ATOM 769 C CA . ASP A 1 97 ? 89.266 -59.219 -29.090 1.00 41.38 97 ASP A CA 1
ATOM 770 C C . ASP A 1 97 ? 88.857 -59.057 -27.598 1.00 41.38 97 ASP A C 1
ATOM 772 O O . ASP A 1 97 ? 88.423 -57.995 -27.141 1.00 41.38 97 ASP A O 1
ATOM 776 N N . PRO A 1 98 ? 89.144 -60.064 -26.738 1.00 47.69 98 PRO A N 1
ATOM 777 C CA . PRO A 1 98 ? 88.931 -59.979 -25.303 1.00 47.69 98 PRO A CA 1
ATOM 778 C C . PRO A 1 98 ? 90.200 -59.456 -24.623 1.00 47.69 98 PRO A C 1
ATOM 780 O O . PRO A 1 98 ? 91.085 -60.241 -24.290 1.00 47.69 98 PRO A O 1
ATOM 783 N N . LYS A 1 99 ? 90.302 -58.140 -24.399 1.00 48.56 99 LYS A N 1
ATOM 784 C CA . LYS A 1 99 ? 91.127 -57.514 -23.337 1.00 48.56 99 LYS A CA 1
ATOM 785 C C . LYS A 1 99 ? 91.046 -55.991 -23.435 1.00 48.56 99 LYS A C 1
ATOM 787 O O . LYS A 1 99 ? 91.897 -55.366 -24.060 1.00 48.56 99 LYS A O 1
ATOM 792 N N . LYS A 1 100 ? 90.076 -55.384 -22.748 1.00 45.09 100 LYS A N 1
ATOM 793 C CA . LYS A 1 100 ? 90.214 -54.074 -22.085 1.00 45.09 100 LYS A CA 1
ATOM 794 C C . LYS A 1 100 ? 88.971 -53.794 -21.248 1.00 45.09 100 LYS A C 1
ATOM 796 O O . LYS A 1 100 ? 87.843 -54.045 -21.648 1.00 45.09 100 LYS A O 1
ATOM 801 N N . HIS A 1 101 ? 89.222 -53.335 -20.033 1.00 41.78 101 HIS A N 1
ATOM 802 C CA . HIS A 1 101 ? 88.236 -53.065 -19.000 1.00 41.78 101 HIS A CA 1
ATOM 803 C C . HIS A 1 101 ? 87.116 -52.131 -19.487 1.00 41.78 101 HIS A C 1
ATOM 805 O O . HIS A 1 101 ? 87.386 -50.995 -19.875 1.00 41.78 101 HIS A O 1
ATOM 811 N N . LYS A 1 102 ? 85.863 -52.600 -19.393 1.00 43.94 102 LYS A N 1
ATOM 812 C CA . LYS A 1 102 ? 84.642 -51.794 -19.524 1.00 43.94 102 LYS A CA 1
ATOM 813 C C . LYS A 1 102 ? 84.667 -50.656 -18.497 1.00 43.94 102 LYS A C 1
ATOM 815 O O . LYS A 1 102 ? 84.388 -50.874 -17.318 1.00 43.94 102 LYS A O 1
ATOM 820 N N . LYS A 1 103 ? 84.981 -49.435 -18.935 1.00 47.16 103 LYS A N 1
ATOM 821 C CA . LYS A 1 103 ? 84.578 -48.222 -18.219 1.00 47.16 103 LYS A CA 1
ATOM 822 C C . LYS A 1 103 ? 83.149 -47.890 -18.641 1.00 47.16 103 LYS A C 1
ATOM 824 O O . LYS A 1 103 ? 82.910 -47.418 -19.741 1.00 47.16 103 LYS A O 1
ATOM 829 N N . VAL A 1 104 ? 82.233 -48.257 -17.750 1.00 55.22 104 VAL A N 1
ATOM 830 C CA . VAL A 1 104 ? 80.999 -47.558 -17.368 1.00 55.22 104 VAL A CA 1
ATOM 831 C C . VAL A 1 104 ? 80.709 -46.297 -18.200 1.00 55.22 104 VAL A C 1
ATOM 833 O O . VAL A 1 104 ? 81.331 -45.272 -17.951 1.00 55.22 104 VAL A O 1
ATOM 836 N N . ILE A 1 105 ? 79.741 -46.414 -19.119 1.00 52.25 105 ILE A N 1
ATOM 837 C CA . ILE A 1 105 ? 78.968 -45.360 -19.811 1.00 52.25 105 ILE A CA 1
ATOM 838 C C . ILE A 1 105 ? 79.817 -44.201 -20.379 1.00 52.25 105 ILE A C 1
ATOM 840 O O . ILE A 1 105 ? 80.292 -43.347 -19.627 1.00 52.25 105 ILE A O 1
ATOM 844 N N . SER A 1 106 ? 79.935 -44.139 -21.714 1.00 55.59 106 SER A N 1
ATOM 845 C CA . SER A 1 106 ? 80.523 -43.001 -22.447 1.00 55.59 106 SER A CA 1
ATOM 846 C C . SER A 1 106 ? 79.926 -41.668 -21.970 1.00 55.59 106 SER A C 1
ATOM 848 O O . SER A 1 106 ? 78.727 -41.592 -21.704 1.00 55.59 106 SER A O 1
ATOM 850 N N . GLU A 1 107 ? 80.734 -40.607 -21.854 1.00 58.78 107 GLU A N 1
ATOM 851 C CA . GLU A 1 107 ? 80.215 -39.271 -21.513 1.00 58.78 107 GLU A CA 1
ATOM 852 C C . GLU A 1 107 ? 79.182 -38.770 -22.528 1.00 58.78 107 GLU A C 1
ATOM 854 O O . GLU A 1 107 ? 78.241 -38.084 -22.142 1.00 58.78 107 GLU A O 1
ATOM 859 N N . GLU A 1 108 ? 79.290 -39.195 -23.786 1.00 58.16 108 GLU A N 1
ATOM 860 C CA . GLU A 1 108 ? 78.312 -38.890 -24.833 1.00 58.16 108 GLU A CA 1
ATOM 861 C C . GLU A 1 108 ? 76.953 -39.541 -24.542 1.00 58.16 108 GLU A C 1
ATOM 863 O O . GLU A 1 108 ? 75.925 -38.891 -24.686 1.00 58.16 108 GLU A O 1
ATOM 868 N N . ALA A 1 109 ? 76.935 -40.769 -24.011 1.00 57.03 109 ALA A N 1
ATOM 869 C CA . ALA A 1 109 ? 75.701 -41.443 -23.600 1.00 57.03 109 ALA A CA 1
ATOM 870 C C . ALA A 1 109 ? 75.074 -40.803 -22.345 1.00 57.03 109 ALA A C 1
ATOM 872 O O . ALA A 1 109 ? 73.857 -40.819 -22.177 1.00 57.03 109 ALA A O 1
ATOM 873 N N . LYS A 1 110 ? 75.883 -40.199 -21.460 1.00 58.03 110 LYS A N 1
ATOM 874 C CA . LYS A 1 110 ? 75.365 -39.412 -20.324 1.00 58.03 110 LYS A CA 1
ATOM 875 C C . LYS A 1 110 ? 74.799 -38.066 -20.774 1.00 58.03 110 LYS A C 1
ATOM 877 O O . LYS A 1 110 ? 73.784 -37.645 -20.233 1.00 58.03 110 LYS A O 1
ATOM 882 N N . ALA A 1 111 ? 75.433 -37.412 -21.747 1.00 58.84 111 ALA A N 1
ATOM 883 C CA . ALA A 1 111 ? 74.928 -36.179 -22.342 1.00 58.84 111 ALA A CA 1
ATOM 884 C C . ALA A 1 111 ? 73.625 -36.424 -23.124 1.00 58.84 111 ALA A C 1
ATOM 886 O O . ALA A 1 111 ? 72.673 -35.677 -22.937 1.00 58.84 111 ALA A O 1
ATOM 887 N N . ALA A 1 112 ? 73.541 -37.514 -23.895 1.00 61.69 112 ALA A N 1
ATOM 888 C CA . ALA A 1 112 ? 72.318 -37.930 -24.584 1.00 61.69 112 ALA A CA 1
ATOM 889 C C . ALA A 1 112 ? 71.188 -38.287 -23.602 1.00 61.69 112 ALA A C 1
ATOM 891 O O . ALA A 1 112 ? 70.049 -37.881 -23.800 1.00 61.69 112 ALA A O 1
ATOM 892 N N . ALA A 1 113 ? 71.492 -38.971 -22.492 1.00 60.31 113 ALA A N 1
ATOM 893 C CA . ALA A 1 113 ? 70.498 -39.259 -21.455 1.00 60.31 113 ALA A CA 1
ATOM 894 C C . ALA A 1 113 ? 69.952 -37.989 -20.770 1.00 60.31 113 ALA A C 1
ATOM 896 O O . ALA A 1 113 ? 68.772 -37.950 -20.422 1.00 60.31 113 ALA A O 1
ATOM 897 N N . LEU A 1 114 ? 70.787 -36.958 -20.589 1.00 65.44 114 LEU A N 1
ATOM 898 C CA . LEU A 1 114 ? 70.350 -35.649 -20.087 1.00 65.44 114 LEU A CA 1
ATOM 899 C C . LEU A 1 114 ? 69.476 -34.917 -21.117 1.00 65.44 114 LEU A C 1
ATOM 901 O O . LEU A 1 114 ? 68.429 -34.400 -20.748 1.00 65.44 114 LEU A O 1
ATOM 905 N N . ASP A 1 115 ? 69.838 -34.965 -22.400 1.00 69.88 115 ASP A N 1
ATOM 906 C CA . ASP A 1 115 ? 69.065 -34.356 -23.493 1.00 69.88 115 ASP A CA 1
ATOM 907 C C . ASP A 1 115 ? 67.685 -35.032 -23.659 1.00 69.88 115 ASP A C 1
ATOM 909 O O . ASP A 1 115 ? 66.653 -34.378 -23.806 1.00 69.88 115 ASP A O 1
ATOM 913 N N . ILE A 1 116 ? 67.626 -36.363 -23.516 1.00 70.88 116 ILE A N 1
ATOM 914 C CA . ILE A 1 116 ? 66.370 -37.128 -23.495 1.00 70.88 116 ILE A CA 1
ATOM 915 C C . ILE A 1 116 ? 65.526 -36.763 -22.268 1.00 70.88 116 ILE A C 1
ATOM 917 O O . ILE A 1 116 ? 64.308 -36.616 -22.386 1.00 70.88 116 ILE A O 1
ATOM 921 N N . MET A 1 117 ? 66.143 -36.608 -21.091 1.00 71.81 117 MET A N 1
ATOM 922 C CA . MET A 1 117 ? 65.431 -36.172 -19.888 1.00 71.81 117 MET A CA 1
ATOM 923 C C . MET A 1 117 ? 64.836 -34.770 -20.041 1.00 71.81 117 MET A C 1
ATOM 925 O O . MET A 1 117 ? 63.685 -34.571 -19.651 1.00 71.81 117 MET A O 1
ATOM 929 N N . ASP A 1 118 ? 65.564 -33.841 -20.656 1.00 71.50 118 ASP A N 1
ATOM 930 C CA . ASP A 1 118 ? 65.092 -32.477 -20.903 1.00 71.50 118 ASP A CA 1
ATOM 931 C C . ASP A 1 118 ? 63.921 -32.465 -21.906 1.00 71.50 118 ASP A C 1
ATOM 933 O O . ASP A 1 118 ? 62.903 -31.806 -21.677 1.00 71.50 118 ASP A O 1
ATOM 937 N N . ILE A 1 119 ? 63.988 -33.275 -22.970 1.00 73.44 119 ILE A N 1
ATOM 938 C CA . ILE A 1 119 ? 62.882 -33.453 -23.930 1.00 73.44 119 ILE A CA 1
ATOM 939 C C . ILE A 1 119 ? 61.648 -34.065 -23.253 1.00 73.44 119 ILE A C 1
ATOM 941 O O . ILE A 1 119 ? 60.517 -33.635 -23.508 1.00 73.44 119 ILE A O 1
ATOM 945 N N . LEU A 1 120 ? 61.842 -35.068 -22.392 1.00 72.69 120 LEU A N 1
ATOM 946 C CA . LEU A 1 120 ? 60.755 -35.681 -21.631 1.00 72.69 120 LEU A CA 1
ATOM 947 C C . LEU A 1 120 ? 60.126 -34.675 -20.667 1.00 72.69 120 LEU A C 1
ATOM 949 O O . LEU A 1 120 ? 58.903 -34.627 -20.570 1.00 72.69 120 LEU A O 1
ATOM 953 N N . GLN A 1 121 ? 60.929 -33.851 -19.994 1.00 75.38 121 GLN A N 1
ATOM 954 C CA . GLN A 1 121 ? 60.434 -32.836 -19.070 1.00 75.38 121 GLN A CA 1
ATOM 955 C C . GLN A 1 121 ? 59.564 -31.795 -19.787 1.00 75.38 121 GLN A C 1
ATOM 957 O O . GLN A 1 121 ? 58.454 -31.529 -19.331 1.00 75.38 121 GLN A O 1
ATOM 962 N N . ILE A 1 122 ? 59.992 -31.307 -20.957 1.00 75.69 122 ILE A N 1
ATOM 963 C CA . ILE A 1 122 ? 59.194 -30.395 -21.795 1.00 75.69 122 ILE A CA 1
ATOM 964 C C . ILE A 1 122 ? 57.862 -31.047 -22.199 1.00 75.69 122 ILE A C 1
ATOM 966 O O . ILE A 1 122 ? 56.800 -30.447 -22.053 1.00 75.69 122 ILE A O 1
ATOM 970 N N . ARG A 1 123 ? 57.892 -32.311 -22.642 1.00 75.12 123 ARG A N 1
ATOM 971 C CA . ARG A 1 123 ? 56.681 -33.061 -23.024 1.00 75.12 123 ARG A CA 1
ATOM 972 C C . ARG A 1 123 ? 55.730 -33.287 -21.842 1.00 75.12 123 ARG A C 1
ATOM 974 O O . ARG A 1 123 ? 54.515 -33.249 -22.029 1.00 75.12 123 ARG A O 1
ATOM 981 N N . TYR A 1 124 ? 56.254 -33.546 -20.641 1.00 80.19 124 TYR A N 1
ATOM 982 C CA . TYR A 1 124 ? 55.444 -33.688 -19.428 1.00 80.19 124 TYR A CA 1
ATOM 983 C C . TYR A 1 124 ? 54.827 -32.357 -19.000 1.00 80.19 124 TYR A C 1
ATOM 985 O O . TYR A 1 124 ? 53.660 -32.340 -18.607 1.00 80.19 124 TYR A O 1
ATOM 993 N N . ASP A 1 125 ? 55.563 -31.253 -19.113 1.00 76.38 125 ASP A N 1
ATOM 994 C CA . ASP A 1 125 ? 55.039 -29.919 -18.826 1.00 76.38 125 ASP A CA 1
ATOM 995 C C . ASP A 1 125 ? 53.920 -29.536 -19.805 1.00 76.38 125 ASP A C 1
ATOM 997 O O . ASP A 1 125 ? 52.871 -29.054 -19.367 1.00 76.38 125 ASP A O 1
ATOM 1001 N N . ASP A 1 126 ? 54.074 -29.843 -21.096 1.00 79.00 126 ASP A N 1
ATOM 1002 C CA . ASP A 1 126 ? 53.026 -29.666 -22.109 1.00 79.00 126 ASP A CA 1
ATOM 1003 C C . ASP A 1 126 ? 51.784 -30.521 -21.792 1.00 79.00 126 ASP A C 1
ATOM 1005 O O . ASP A 1 126 ? 50.658 -30.016 -21.782 1.00 79.00 126 ASP A O 1
ATOM 1009 N N . LEU A 1 127 ? 51.971 -31.796 -21.426 1.00 82.38 127 LEU A N 1
ATOM 1010 C CA . LEU A 1 127 ? 50.872 -32.689 -21.039 1.00 82.38 127 LEU A CA 1
ATOM 1011 C C . LEU A 1 127 ? 50.128 -32.186 -19.791 1.00 82.38 127 LEU A C 1
ATOM 1013 O O . LEU A 1 127 ? 48.898 -32.241 -19.727 1.00 82.38 127 LEU A O 1
ATOM 1017 N N . ILE A 1 128 ? 50.858 -31.687 -18.791 1.00 83.69 128 ILE A N 1
ATOM 1018 C CA . ILE A 1 128 ? 50.274 -31.106 -17.578 1.00 83.69 128 ILE A CA 1
ATOM 1019 C C . ILE A 1 128 ? 49.484 -29.841 -17.925 1.00 83.69 128 ILE A C 1
ATOM 1021 O O . ILE A 1 128 ? 48.396 -29.633 -17.378 1.00 83.69 128 ILE A O 1
ATOM 1025 N N . GLN A 1 129 ? 49.991 -28.997 -18.826 1.00 80.12 129 GLN A N 1
ATOM 1026 C CA . GLN A 1 129 ? 49.265 -27.819 -19.298 1.00 80.12 129 GLN A CA 1
ATOM 1027 C C . GLN A 1 129 ? 47.979 -28.201 -20.038 1.00 80.12 129 GLN A C 1
ATOM 1029 O O . GLN A 1 129 ? 46.930 -27.617 -19.756 1.00 80.12 129 GLN A O 1
ATOM 1034 N N . ASP A 1 130 ? 48.015 -29.214 -20.899 1.00 80.56 130 ASP A N 1
ATOM 1035 C CA . ASP A 1 130 ? 46.833 -29.707 -21.609 1.00 80.56 130 ASP A CA 1
ATOM 1036 C C . ASP A 1 130 ? 45.794 -30.312 -20.658 1.00 80.56 130 ASP A C 1
ATOM 1038 O O . ASP A 1 130 ? 44.608 -29.974 -20.737 1.00 80.56 130 ASP A O 1
ATOM 1042 N N . MET A 1 131 ? 46.217 -31.114 -19.675 1.00 83.12 131 MET A N 1
ATOM 1043 C CA . MET A 1 131 ? 45.316 -31.616 -18.631 1.00 83.12 131 MET A CA 1
ATOM 1044 C C . MET A 1 131 ? 44.685 -30.477 -17.824 1.00 83.12 131 MET A C 1
ATOM 1046 O O . MET A 1 131 ? 43.479 -30.493 -17.566 1.00 83.12 131 MET A O 1
ATOM 1050 N N . ARG A 1 132 ? 45.466 -29.453 -17.452 1.00 83.31 132 ARG A N 1
ATOM 1051 C CA . ARG A 1 132 ? 44.946 -28.266 -16.752 1.00 83.31 132 ARG A CA 1
ATOM 1052 C C . ARG A 1 132 ? 43.891 -27.546 -17.589 1.00 83.31 132 ARG A C 1
ATOM 1054 O O . ARG A 1 132 ? 42.848 -27.187 -17.049 1.00 83.31 132 ARG A O 1
ATOM 1061 N N . ARG A 1 133 ? 44.113 -27.383 -18.895 1.00 80.81 133 ARG A N 1
ATOM 1062 C CA . ARG A 1 133 ? 43.156 -26.741 -19.814 1.00 80.81 133 ARG A CA 1
ATOM 1063 C C . ARG A 1 133 ? 41.851 -27.514 -19.910 1.00 80.81 133 ARG A C 1
ATOM 1065 O O . ARG A 1 133 ? 40.785 -26.916 -19.798 1.00 80.81 133 ARG A O 1
ATOM 1072 N N . VAL A 1 134 ? 41.921 -28.836 -20.070 1.00 85.88 134 VAL A N 1
ATOM 1073 C CA . VAL A 1 134 ? 40.729 -29.697 -20.116 1.00 85.88 134 VAL A CA 1
ATOM 1074 C C . VAL A 1 134 ? 39.945 -29.605 -18.806 1.00 85.88 134 VAL A C 1
ATOM 1076 O O . VAL A 1 134 ? 38.725 -29.446 -18.836 1.00 85.88 134 VAL A O 1
ATOM 1079 N N . CYS A 1 135 ? 40.631 -29.619 -17.660 1.00 86.88 135 CYS A N 1
ATOM 1080 C CA . CYS A 1 135 ? 40.001 -29.442 -16.353 1.00 86.88 135 CYS A CA 1
ATOM 1081 C C . CYS A 1 135 ? 39.314 -28.076 -16.213 1.00 86.88 135 CYS A C 1
ATOM 1083 O O . CYS A 1 135 ? 38.166 -28.021 -15.777 1.00 86.88 135 CYS A O 1
ATOM 1085 N N . ILE A 1 136 ? 39.978 -26.980 -16.599 1.00 86.31 136 ILE A N 1
ATOM 1086 C CA . ILE A 1 136 ? 39.398 -25.629 -16.535 1.00 86.31 136 ILE A CA 1
ATOM 1087 C C . ILE A 1 136 ? 38.188 -25.520 -17.471 1.00 86.31 136 ILE A C 1
ATOM 1089 O O . ILE A 1 136 ? 37.136 -25.052 -17.042 1.00 86.31 136 ILE A O 1
ATOM 1093 N N . ASN A 1 137 ? 38.294 -26.017 -18.707 1.00 86.94 137 ASN A N 1
ATOM 1094 C CA . ASN A 1 137 ? 37.180 -26.055 -19.658 1.00 86.94 137 ASN A CA 1
ATOM 1095 C C . ASN A 1 137 ? 35.979 -26.814 -19.092 1.00 86.94 137 ASN A C 1
ATOM 1097 O O . ASN A 1 137 ? 34.858 -26.319 -19.147 1.00 86.94 137 ASN A O 1
ATOM 1101 N N . PHE A 1 138 ? 36.208 -27.990 -18.504 1.00 89.00 138 PHE A N 1
ATOM 1102 C CA . PHE A 1 138 ? 35.139 -28.766 -17.886 1.00 89.00 138 PHE A CA 1
ATOM 1103 C C . PHE A 1 138 ? 34.465 -27.995 -16.744 1.00 89.00 138 PHE A C 1
ATOM 1105 O O . PHE A 1 138 ? 33.240 -27.931 -16.692 1.00 89.00 138 PHE A O 1
ATOM 1112 N N . GLN A 1 139 ? 35.239 -27.370 -15.852 1.00 89.06 139 GLN A N 1
ATOM 1113 C CA . GLN A 1 139 ? 34.679 -26.582 -14.747 1.00 89.06 139 GLN A CA 1
ATOM 1114 C C . GLN A 1 139 ? 33.887 -25.363 -15.244 1.00 89.06 139 GLN A C 1
ATOM 1116 O O . GLN A 1 139 ? 32.825 -25.067 -14.699 1.00 89.06 139 GLN A O 1
ATOM 1121 N N . LEU A 1 140 ? 34.359 -24.685 -16.292 1.00 88.19 140 LEU A N 1
ATOM 1122 C CA . LEU A 1 140 ? 33.667 -23.540 -16.887 1.00 88.19 140 LEU A CA 1
ATOM 1123 C C . LEU A 1 140 ? 32.371 -23.940 -17.599 1.00 88.19 140 LEU A C 1
ATOM 1125 O O . LEU A 1 140 ? 31.361 -23.267 -17.418 1.00 88.19 140 LEU A O 1
ATOM 1129 N N . GLU A 1 141 ? 32.351 -25.052 -18.337 1.00 89.00 141 GLU A N 1
ATOM 1130 C CA . GLU A 1 141 ? 31.122 -25.579 -18.953 1.00 89.00 141 GLU A CA 1
ATOM 1131 C C . GLU A 1 141 ? 30.097 -26.002 -17.878 1.00 89.00 141 GLU A C 1
ATOM 1133 O O . GLU A 1 141 ? 28.899 -25.750 -18.016 1.00 89.00 141 GLU A O 1
ATOM 1138 N N . GLN A 1 142 ? 30.552 -26.569 -16.752 1.00 90.06 142 GLN A N 1
ATOM 1139 C CA . GLN A 1 142 ? 29.677 -26.883 -15.614 1.00 90.06 142 GLN A CA 1
ATOM 1140 C C . GLN A 1 142 ? 29.121 -25.626 -14.936 1.00 90.06 142 GLN A C 1
ATOM 1142 O O . GLN A 1 142 ? 27.941 -25.580 -14.577 1.00 90.06 142 GLN A O 1
ATOM 1147 N N . LEU A 1 143 ? 29.955 -24.600 -14.757 1.00 89.81 143 LEU A N 1
ATOM 1148 C CA . LEU A 1 143 ? 29.526 -23.312 -14.221 1.00 89.81 143 LEU A CA 1
ATOM 1149 C C . LEU A 1 143 ? 28.498 -22.657 -15.148 1.00 89.81 143 LEU A C 1
ATOM 1151 O O . LEU A 1 143 ? 27.436 -22.252 -14.676 1.00 89.81 143 LEU A O 1
ATOM 1155 N N . LYS A 1 144 ? 28.774 -22.637 -16.457 1.00 90.81 144 LYS A N 1
ATOM 1156 C CA . LYS A 1 144 ? 27.860 -22.144 -17.489 1.00 90.81 144 LYS A CA 1
ATOM 1157 C C . LYS A 1 144 ? 26.512 -22.846 -17.396 1.00 90.81 144 LYS A C 1
ATOM 1159 O O . LYS A 1 144 ? 25.489 -22.180 -17.286 1.00 90.81 144 LYS A O 1
ATOM 1164 N N . PHE A 1 145 ? 26.501 -24.178 -17.365 1.00 90.25 145 PHE A N 1
ATOM 1165 C CA . PHE A 1 145 ? 25.263 -24.949 -17.255 1.00 90.25 145 PHE A CA 1
ATOM 1166 C C . PHE A 1 145 ? 24.450 -24.570 -16.007 1.00 90.25 145 PHE A C 1
ATOM 1168 O O . PHE A 1 145 ? 23.253 -24.307 -16.106 1.00 90.25 145 PHE A O 1
ATOM 1175 N N . ARG A 1 146 ? 25.093 -24.470 -14.835 1.00 89.88 146 ARG A N 1
ATOM 1176 C CA . ARG A 1 146 ? 24.419 -24.056 -13.590 1.00 89.88 146 ARG A CA 1
ATOM 1177 C C . ARG A 1 146 ? 23.861 -22.637 -13.673 1.00 89.88 146 ARG A C 1
ATOM 1179 O O . ARG A 1 146 ? 22.761 -22.396 -13.187 1.00 89.88 146 ARG A O 1
ATOM 1186 N N . MET A 1 147 ? 24.598 -21.715 -14.284 1.00 87.88 147 MET A N 1
ATOM 1187 C CA . MET A 1 147 ? 24.170 -20.325 -14.449 1.00 87.88 147 MET A CA 1
ATOM 1188 C C . MET A 1 147 ? 23.014 -20.183 -15.438 1.00 87.88 147 MET A C 1
ATOM 1190 O O . MET A 1 147 ? 22.089 -19.428 -15.159 1.00 87.88 147 MET A O 1
ATOM 1194 N N . VAL A 1 148 ? 22.999 -20.961 -16.525 1.00 88.88 148 VAL A N 1
ATOM 1195 C CA . VAL A 1 148 ? 21.853 -21.034 -17.446 1.00 88.88 148 VAL A CA 1
ATOM 1196 C C . VAL A 1 148 ? 20.608 -21.543 -16.718 1.00 88.88 148 VAL A C 1
ATOM 1198 O O . VAL A 1 148 ? 19.549 -20.935 -16.824 1.00 88.88 148 VAL A O 1
ATOM 1201 N N . VAL A 1 149 ? 20.729 -22.610 -15.923 1.00 88.50 149 VAL A N 1
ATOM 1202 C CA . VAL A 1 149 ? 19.597 -23.136 -15.139 1.00 88.50 149 VAL A CA 1
ATOM 1203 C C . VAL A 1 149 ? 19.089 -22.104 -14.132 1.00 88.50 149 VAL A C 1
ATOM 1205 O O . VAL A 1 149 ? 17.881 -21.917 -14.008 1.00 88.50 149 VAL A O 1
ATOM 1208 N N . LEU A 1 150 ? 19.997 -21.412 -13.436 1.00 86.12 150 LEU A N 1
ATOM 1209 C CA . LEU A 1 150 ? 19.624 -20.338 -12.518 1.00 86.12 150 LEU A CA 1
ATOM 1210 C C . LEU A 1 150 ? 18.902 -19.210 -13.253 1.00 86.12 150 LEU A C 1
ATOM 1212 O O . LEU A 1 150 ? 17.854 -18.788 -12.790 1.00 86.12 150 LEU A O 1
ATOM 1216 N N . ARG A 1 151 ? 19.404 -18.765 -14.407 1.00 85.12 151 ARG A N 1
ATOM 1217 C CA . ARG A 1 151 ? 18.793 -17.705 -15.220 1.00 85.12 151 ARG A CA 1
ATOM 1218 C C . ARG A 1 151 ? 17.356 -18.037 -15.631 1.00 85.12 151 ARG A C 1
ATOM 1220 O O . ARG A 1 151 ? 16.479 -17.195 -15.473 1.00 85.12 151 ARG A O 1
ATOM 1227 N N . GLU A 1 152 ? 17.108 -19.249 -16.126 1.00 83.19 152 GLU A N 1
ATOM 1228 C CA . GLU A 1 152 ? 15.770 -19.668 -16.575 1.00 83.19 152 GLU A CA 1
ATOM 1229 C C . GLU A 1 152 ? 14.769 -19.845 -15.417 1.00 83.19 152 GLU A C 1
ATOM 1231 O O . GLU A 1 152 ? 13.560 -19.816 -15.635 1.00 83.19 152 GLU A O 1
ATOM 1236 N N . MET A 1 153 ? 15.250 -20.000 -14.179 1.00 82.25 153 MET A N 1
ATOM 1237 C CA . MET A 1 153 ? 14.401 -20.092 -12.987 1.00 82.25 153 MET A CA 1
ATOM 1238 C C . MET A 1 153 ? 13.801 -18.735 -12.572 1.00 82.25 153 MET A C 1
ATOM 1240 O O . MET A 1 153 ? 12.783 -18.716 -11.878 1.00 82.25 153 MET A O 1
ATOM 1244 N N . TRP A 1 154 ? 14.398 -17.609 -12.986 1.00 78.00 154 TRP A N 1
ATOM 1245 C CA . TRP A 1 154 ? 13.908 -16.271 -12.636 1.00 78.00 154 TRP A CA 1
ATOM 1246 C C . TRP A 1 154 ? 12.909 -15.734 -13.675 1.00 78.00 154 TRP A C 1
ATOM 1248 O O . TRP A 1 154 ? 13.214 -15.716 -14.873 1.00 78.00 154 TRP A O 1
ATOM 1258 N N . PRO A 1 155 ? 11.722 -15.266 -13.242 1.00 72.19 155 PRO A N 1
ATOM 1259 C CA . PRO A 1 155 ? 10.694 -14.751 -14.140 1.00 72.19 155 PRO A CA 1
ATOM 1260 C C . PRO A 1 155 ? 11.087 -13.392 -14.739 1.00 72.19 155 PRO A C 1
ATOM 1262 O O . PRO A 1 155 ? 11.813 -12.615 -14.122 1.00 72.19 155 PRO A O 1
ATOM 1265 N N . GLY A 1 156 ? 10.572 -13.107 -15.938 1.00 67.31 156 GLY A N 1
ATOM 1266 C CA . GLY A 1 156 ? 10.755 -11.832 -16.640 1.00 67.31 156 GLY A CA 1
ATOM 1267 C C . GLY A 1 156 ? 11.379 -12.002 -18.024 1.00 67.31 156 GLY A C 1
ATOM 1268 O O . GLY A 1 156 ? 12.366 -12.720 -18.188 1.00 67.31 156 GLY A O 1
ATOM 1269 N N . ASP A 1 157 ? 10.791 -11.352 -19.030 1.00 70.12 157 ASP A N 1
ATOM 1270 C CA . ASP A 1 157 ? 11.342 -11.326 -20.383 1.00 70.12 157 ASP A CA 1
ATOM 1271 C C . ASP A 1 157 ? 12.333 -10.151 -20.511 1.00 70.12 157 ASP A C 1
ATOM 1273 O O . ASP A 1 157 ? 11.934 -8.997 -20.340 1.00 70.12 157 ASP A O 1
ATOM 1277 N N . PRO A 1 158 ? 13.621 -10.402 -20.813 1.00 65.75 158 PRO A N 1
ATOM 1278 C CA . PRO A 1 158 ? 14.601 -9.339 -21.020 1.00 65.75 158 PRO A CA 1
ATOM 1279 C C . PRO A 1 158 ? 14.260 -8.418 -22.204 1.00 65.75 158 PRO A C 1
ATOM 1281 O O . PRO A 1 158 ? 14.826 -7.330 -22.290 1.00 65.75 158 PRO A O 1
ATOM 1284 N N . SER A 1 159 ? 13.334 -8.805 -23.094 1.00 67.19 159 SER A N 1
ATOM 1285 C CA . SER A 1 159 ? 12.834 -7.946 -24.179 1.00 67.19 159 SER A CA 1
ATOM 1286 C C . SER A 1 159 ? 12.039 -6.729 -23.685 1.00 67.19 159 SER A C 1
ATOM 1288 O O . SER A 1 159 ? 11.934 -5.736 -24.404 1.00 67.19 159 SER A O 1
ATOM 1290 N N . VAL A 1 160 ? 11.531 -6.786 -22.448 1.00 68.88 160 VAL A N 1
ATOM 1291 C CA . VAL A 1 160 ? 10.773 -5.704 -21.803 1.00 68.88 160 VAL A CA 1
ATOM 1292 C C . VAL A 1 160 ? 11.684 -4.541 -21.412 1.00 68.88 160 VAL A C 1
ATOM 1294 O O . VAL A 1 160 ? 11.221 -3.409 -21.335 1.00 68.88 160 VAL A O 1
ATOM 1297 N N . LEU A 1 161 ? 12.985 -4.786 -21.206 1.00 70.94 161 LEU A N 1
ATOM 1298 C CA . LEU A 1 161 ? 13.939 -3.742 -20.838 1.00 70.94 161 LEU A CA 1
ATOM 1299 C C . LEU A 1 161 ? 14.419 -2.974 -22.080 1.00 70.94 161 LEU A C 1
ATOM 1301 O O . LEU A 1 161 ? 15.232 -3.494 -22.857 1.00 70.94 161 LEU A O 1
ATOM 1305 N N . PRO A 1 162 ? 14.012 -1.706 -22.259 1.00 71.44 162 PRO A N 1
ATOM 1306 C CA . PRO A 1 162 ? 14.489 -0.903 -23.367 1.00 71.44 162 PRO A CA 1
ATOM 1307 C C . PRO A 1 162 ? 15.988 -0.615 -23.199 1.00 71.44 162 PRO A C 1
ATOM 1309 O O . PRO A 1 162 ? 16.493 -0.388 -22.096 1.00 71.44 162 PRO A O 1
ATOM 1312 N N . TYR A 1 163 ? 16.713 -0.632 -24.319 1.00 71.06 163 TYR A N 1
ATOM 1313 C CA . TYR A 1 163 ? 18.113 -0.195 -24.415 1.00 71.06 163 TYR A CA 1
ATOM 1314 C C . TYR A 1 163 ? 19.099 -0.877 -23.445 1.00 71.06 163 TYR A C 1
ATOM 1316 O O . TYR A 1 163 ? 20.120 -0.284 -23.104 1.00 71.06 163 TYR A O 1
ATOM 1324 N N . ARG A 1 164 ? 18.819 -2.116 -23.002 1.00 72.88 164 ARG A N 1
ATOM 1325 C CA . ARG A 1 164 ? 19.677 -2.879 -22.071 1.00 72.88 164 ARG A CA 1
ATOM 1326 C C . ARG A 1 164 ? 20.065 -2.065 -20.830 1.00 72.88 164 ARG A C 1
ATOM 1328 O O . ARG A 1 164 ? 21.239 -1.942 -20.489 1.00 72.88 164 ARG A O 1
ATOM 1335 N N . MET A 1 165 ? 19.065 -1.530 -20.129 1.00 76.00 165 MET A N 1
ATOM 1336 C CA . MET A 1 165 ? 19.238 -0.665 -18.951 1.00 76.00 165 MET A CA 1
ATOM 1337 C C . MET A 1 165 ? 20.072 -1.272 -17.802 1.00 76.00 165 MET A C 1
ATOM 1339 O O . MET A 1 165 ? 20.582 -0.543 -16.957 1.00 76.00 165 MET A O 1
ATOM 1343 N N . PHE A 1 166 ? 20.276 -2.585 -17.758 1.00 82.75 166 PHE A N 1
ATOM 1344 C CA . PHE A 1 166 ? 21.145 -3.222 -16.758 1.00 82.75 166 PHE A CA 1
ATOM 1345 C C . PHE A 1 166 ? 22.406 -3.860 -17.354 1.00 82.75 166 PHE A C 1
ATOM 1347 O O . PHE A 1 166 ? 23.134 -4.537 -16.642 1.00 82.75 166 PHE A O 1
ATOM 1354 N N . GLY A 1 167 ? 22.689 -3.624 -18.640 1.00 80.69 167 GLY A N 1
ATOM 1355 C CA . GLY A 1 167 ? 23.910 -4.108 -19.285 1.00 80.69 167 GLY A CA 1
ATOM 1356 C C . GLY A 1 167 ? 25.164 -3.503 -18.656 1.00 80.69 167 GLY A C 1
ATOM 1357 O O . GLY A 1 167 ? 25.154 -2.345 -18.225 1.00 80.69 167 GLY A O 1
ATOM 1358 N N . TRP A 1 168 ? 26.233 -4.299 -18.611 1.00 81.06 168 TRP A N 1
ATOM 1359 C CA . TRP A 1 168 ? 27.528 -3.906 -18.039 1.00 81.06 168 TRP A CA 1
ATOM 1360 C C . TRP A 1 168 ? 28.440 -3.212 -19.056 1.00 81.06 168 TRP A C 1
ATOM 1362 O O . TRP A 1 168 ? 29.482 -2.681 -18.677 1.00 81.06 168 TRP A O 1
ATOM 1372 N N . SER A 1 169 ? 28.057 -3.215 -20.336 1.00 75.44 169 SER A N 1
ATOM 1373 C CA . SER A 1 169 ? 28.854 -2.609 -21.397 1.00 75.44 169 SER A CA 1
ATOM 1374 C C . SER A 1 169 ? 28.798 -1.078 -21.348 1.00 75.44 169 SER A C 1
ATOM 1376 O O . SER A 1 169 ? 27.755 -0.463 -21.092 1.00 75.44 169 SER A O 1
ATOM 1378 N N . VAL A 1 170 ? 29.933 -0.440 -21.621 1.00 73.25 170 VAL A N 1
ATOM 1379 C CA . VAL A 1 170 ? 30.050 1.020 -21.683 1.00 73.25 170 VAL A CA 1
ATOM 1380 C C . VAL A 1 170 ? 29.281 1.562 -22.893 1.00 73.25 170 VAL A C 1
ATOM 1382 O O . VAL A 1 170 ? 28.711 2.652 -22.841 1.00 73.25 170 VAL A O 1
ATOM 1385 N N . GLU A 1 171 ? 29.193 0.783 -23.970 1.00 72.94 171 GLU A N 1
ATOM 1386 C CA . GLU A 1 171 ? 28.389 1.132 -25.140 1.00 72.94 171 GLU A CA 1
ATOM 1387 C C . GLU A 1 171 ? 26.885 1.151 -24.816 1.00 72.94 171 GLU A C 1
ATOM 1389 O O . GLU A 1 171 ? 26.197 2.115 -25.158 1.00 72.94 171 GLU A O 1
ATOM 1394 N N . ASP A 1 172 ? 26.373 0.146 -24.094 1.00 74.69 172 ASP A N 1
ATOM 1395 C CA . ASP A 1 172 ? 24.974 0.135 -23.648 1.00 74.69 172 ASP A CA 1
ATOM 1396 C C . ASP A 1 172 ? 24.704 1.233 -22.608 1.00 74.69 172 ASP A C 1
ATOM 1398 O O . ASP A 1 172 ? 23.581 1.726 -22.522 1.00 74.69 172 ASP A O 1
ATOM 1402 N N . TYR A 1 173 ? 25.711 1.662 -21.840 1.00 75.12 173 TYR A N 1
ATOM 1403 C CA . TYR A 1 173 ? 25.602 2.840 -20.976 1.00 75.12 173 TYR A CA 1
ATOM 1404 C C . TYR A 1 173 ? 25.430 4.127 -21.796 1.00 75.12 173 TYR A C 1
ATOM 1406 O O . TYR A 1 173 ? 24.493 4.886 -21.545 1.00 75.12 173 TYR A O 1
ATOM 1414 N N . PHE A 1 174 ? 26.266 4.363 -22.814 1.00 74.50 174 PHE A N 1
ATOM 1415 C CA . PHE A 1 174 ? 26.175 5.571 -23.642 1.00 74.50 174 PHE A CA 1
ATOM 1416 C C . PHE A 1 174 ? 24.927 5.617 -24.530 1.00 74.50 174 PHE A C 1
ATOM 1418 O O . PHE A 1 174 ? 24.328 6.686 -24.656 1.00 74.50 174 PHE A O 1
ATOM 1425 N N . ARG A 1 175 ? 24.459 4.481 -25.065 1.00 74.31 175 ARG A N 1
ATOM 1426 C CA . ARG A 1 175 ? 23.212 4.417 -25.858 1.00 74.31 175 ARG A CA 1
ATOM 1427 C C . ARG A 1 175 ? 21.979 4.937 -25.118 1.00 74.31 175 ARG A C 1
ATOM 1429 O O . ARG A 1 175 ? 21.028 5.379 -25.762 1.00 74.31 175 ARG A O 1
ATOM 1436 N N . ARG A 1 176 ? 21.981 4.905 -23.781 1.00 76.44 176 ARG A N 1
ATOM 1437 C CA . ARG A 1 176 ? 20.897 5.468 -22.956 1.00 76.44 176 ARG A CA 1
ATOM 1438 C C . ARG A 1 176 ? 20.851 6.990 -23.048 1.00 76.44 176 ARG A C 1
ATOM 1440 O O . ARG A 1 176 ? 19.770 7.560 -23.081 1.00 76.44 176 ARG A O 1
ATOM 1447 N N . PHE A 1 177 ? 22.013 7.636 -23.143 1.00 71.12 177 PHE A N 1
ATOM 1448 C CA . PHE A 1 177 ? 22.134 9.093 -23.260 1.00 71.12 177 PHE A CA 1
ATOM 1449 C C . PHE A 1 177 ? 21.905 9.607 -24.682 1.00 71.12 177 PHE A C 1
ATOM 1451 O O . PHE A 1 177 ? 21.662 10.795 -24.867 1.00 71.12 177 PHE A O 1
ATOM 1458 N N . GLU A 1 178 ? 21.972 8.735 -25.688 1.00 75.31 178 GLU A N 1
ATOM 1459 C CA . GLU A 1 178 ? 21.626 9.085 -27.070 1.00 75.31 178 GLU A CA 1
ATOM 1460 C C . GLU A 1 178 ? 20.108 9.217 -27.283 1.00 75.31 178 GLU A C 1
ATOM 1462 O O . GLU A 1 178 ? 19.676 9.727 -28.318 1.00 75.31 178 GLU A O 1
ATOM 1467 N N . GLN A 1 179 ? 19.287 8.784 -26.316 1.00 72.81 179 GLN A N 1
ATOM 1468 C CA . GLN A 1 179 ? 17.836 8.892 -26.416 1.00 72.81 179 GLN A CA 1
ATOM 1469 C C . GLN A 1 179 ? 17.366 10.329 -26.145 1.00 72.81 179 GLN A C 1
ATOM 1471 O O . GLN A 1 179 ? 17.778 10.934 -25.155 1.00 72.81 179 GLN A O 1
ATOM 1476 N N . PRO A 1 180 ? 16.466 10.883 -26.980 1.00 66.25 180 PRO A N 1
ATOM 1477 C CA . PRO A 1 180 ? 16.016 12.266 -26.843 1.00 66.25 180 PRO A CA 1
ATOM 1478 C C . PRO A 1 180 ? 15.172 12.509 -25.583 1.00 66.25 180 PRO A C 1
ATOM 1480 O O . PRO A 1 180 ? 15.150 13.633 -25.093 1.00 66.25 180 PRO A O 1
ATOM 1483 N N . ASN A 1 181 ? 14.504 11.475 -25.053 1.00 71.31 181 ASN A N 1
ATOM 1484 C CA . ASN A 1 181 ? 13.607 11.566 -23.900 1.00 71.31 181 ASN A CA 1
ATOM 1485 C C . ASN A 1 181 ? 13.862 10.428 -22.896 1.00 71.31 181 ASN A C 1
ATOM 1487 O O . ASN A 1 181 ? 14.053 9.278 -23.289 1.00 71.31 181 ASN A O 1
ATOM 1491 N N . THR A 1 182 ? 13.760 10.735 -21.599 1.00 75.19 182 THR A N 1
ATOM 1492 C CA . THR A 1 182 ? 13.884 9.779 -20.478 1.00 75.19 182 THR A CA 1
ATOM 1493 C C . THR A 1 182 ? 12.567 9.103 -20.088 1.00 75.19 182 THR A C 1
ATOM 1495 O O . THR A 1 182 ? 12.544 8.335 -19.135 1.00 75.19 182 THR A O 1
ATOM 1498 N N . LEU A 1 183 ? 11.485 9.341 -20.840 1.00 75.56 183 LEU A N 1
ATOM 1499 C CA . LEU A 1 183 ? 10.133 8.818 -20.573 1.00 75.56 183 LEU A CA 1
ATOM 1500 C C . LEU A 1 183 ? 10.084 7.292 -20.404 1.00 75.56 183 LEU A C 1
ATOM 1502 O O . LEU A 1 183 ? 9.210 6.775 -19.722 1.00 75.56 183 LEU A O 1
ATOM 1506 N N . TYR A 1 184 ? 11.022 6.562 -21.012 1.00 77.12 184 TYR A N 1
ATOM 1507 C CA . TYR A 1 184 ? 11.108 5.109 -20.865 1.00 77.12 184 TYR A CA 1
ATOM 1508 C C . TYR A 1 184 ? 11.412 4.671 -19.422 1.00 77.12 184 TYR A C 1
ATOM 1510 O O . TYR A 1 184 ? 11.081 3.549 -19.062 1.00 77.12 184 TYR A O 1
ATOM 1518 N N . ILE A 1 185 ? 12.038 5.525 -18.605 1.00 80.44 185 ILE A N 1
ATOM 1519 C CA . ILE A 1 185 ? 12.306 5.250 -17.187 1.00 80.44 185 ILE A CA 1
ATOM 1520 C C . ILE A 1 185 ? 11.007 5.381 -16.392 1.00 80.44 185 ILE A C 1
ATOM 1522 O O . ILE A 1 185 ? 10.654 4.464 -15.658 1.00 80.44 185 ILE A O 1
ATOM 1526 N N . ASP A 1 186 ? 10.268 6.470 -16.617 1.00 79.44 186 ASP A N 1
ATOM 1527 C CA . ASP A 1 186 ? 9.002 6.747 -15.928 1.00 79.44 186 ASP A CA 1
ATOM 1528 C C . ASP A 1 186 ? 7.947 5.675 -16.249 1.00 79.44 186 ASP A C 1
ATOM 1530 O O . ASP A 1 186 ? 7.241 5.202 -15.363 1.00 79.44 186 ASP A O 1
ATOM 1534 N N . VAL A 1 187 ? 7.877 5.233 -17.512 1.00 79.44 187 VAL A N 1
ATOM 1535 C CA . VAL A 1 187 ? 6.990 4.133 -17.928 1.00 79.44 187 VAL A CA 1
ATOM 1536 C C . VAL A 1 187 ? 7.348 2.836 -17.203 1.00 79.44 187 VAL A C 1
ATOM 1538 O O . VAL A 1 187 ? 6.449 2.135 -16.750 1.00 79.44 187 VAL A O 1
ATOM 1541 N N . MET A 1 188 ? 8.636 2.528 -17.019 1.00 79.56 188 MET A N 1
ATOM 1542 C CA . MET A 1 188 ? 9.019 1.334 -16.263 1.00 79.56 188 MET A CA 1
ATOM 1543 C C . MET A 1 188 ? 8.705 1.449 -14.772 1.00 79.56 188 MET A C 1
ATOM 1545 O O . MET A 1 188 ? 8.268 0.465 -14.189 1.00 79.56 188 MET A O 1
ATOM 1549 N N . GLU A 1 189 ? 8.893 2.617 -14.158 1.00 80.69 189 GLU A N 1
ATOM 1550 C CA . GLU A 1 189 ? 8.549 2.827 -12.745 1.00 80.69 189 GLU A CA 1
ATOM 1551 C C . GLU A 1 189 ? 7.032 2.734 -12.502 1.00 80.69 189 GLU A C 1
ATOM 1553 O O . GLU A 1 189 ? 6.596 2.306 -11.434 1.00 80.69 189 GLU A O 1
ATOM 1558 N N . MET A 1 190 ? 6.219 3.084 -13.504 1.00 79.94 190 MET A N 1
ATOM 1559 C CA . MET A 1 190 ? 4.765 2.928 -13.452 1.00 79.94 190 MET A CA 1
ATOM 1560 C C . MET A 1 190 ? 4.288 1.493 -13.720 1.00 79.94 190 MET A C 1
ATOM 1562 O O . MET A 1 190 ? 3.301 1.067 -13.120 1.00 79.94 190 MET A O 1
ATOM 1566 N N . GLU A 1 191 ? 4.930 0.767 -14.639 1.00 80.50 191 GLU A N 1
ATOM 1567 C CA . GLU A 1 191 ? 4.468 -0.554 -15.094 1.00 80.50 191 GLU A CA 1
ATOM 1568 C C . GLU A 1 191 ? 5.058 -1.732 -14.306 1.00 80.50 191 GLU A C 1
ATOM 1570 O O . GLU A 1 191 ? 4.419 -2.782 -14.229 1.00 80.50 191 GLU A O 1
ATOM 1575 N N . LEU A 1 192 ? 6.254 -1.585 -13.725 1.00 81.69 192 LEU A N 1
ATOM 1576 C CA . LEU A 1 192 ? 6.967 -2.656 -13.024 1.00 81.69 192 LEU A CA 1
ATOM 1577 C C . LEU A 1 192 ? 7.097 -2.345 -11.535 1.00 81.69 192 LEU A C 1
ATOM 1579 O O . LEU A 1 192 ? 7.519 -1.264 -11.129 1.00 81.69 192 LEU A O 1
ATOM 1583 N N . SER A 1 193 ? 6.817 -3.338 -10.694 1.00 84.56 193 SER A N 1
ATOM 1584 C CA . SER A 1 193 ? 7.117 -3.233 -9.268 1.00 84.56 193 SER A CA 1
ATOM 1585 C C . SER A 1 193 ? 8.629 -3.282 -9.005 1.00 84.56 193 SER A C 1
ATOM 1587 O O . SER A 1 193 ? 9.403 -3.874 -9.762 1.00 84.56 193 SER A O 1
ATOM 1589 N N . ASN A 1 194 ? 9.065 -2.733 -7.866 1.00 84.12 194 ASN A N 1
ATOM 1590 C CA . ASN A 1 194 ? 10.474 -2.793 -7.448 1.00 84.12 194 ASN A CA 1
ATOM 1591 C C . ASN A 1 194 ? 11.024 -4.230 -7.405 1.00 84.12 194 ASN A C 1
ATOM 1593 O O . ASN A 1 194 ? 12.166 -4.465 -7.792 1.00 84.12 194 ASN A O 1
ATOM 1597 N N . ALA A 1 195 ? 10.208 -5.202 -6.987 1.00 84.50 195 ALA A N 1
ATOM 1598 C CA . ALA A 1 195 ? 10.610 -6.607 -6.937 1.00 84.50 195 ALA A CA 1
ATOM 1599 C C . ALA A 1 195 ? 10.824 -7.205 -8.341 1.00 84.50 195 ALA A C 1
ATOM 1601 O O . ALA A 1 195 ? 11.751 -7.988 -8.551 1.00 84.50 195 ALA A O 1
ATOM 1602 N N . GLU A 1 196 ? 9.998 -6.822 -9.316 1.00 84.38 196 GLU A N 1
ATOM 1603 C CA . GLU A 1 196 ? 10.144 -7.256 -10.710 1.00 84.38 196 GLU A CA 1
ATOM 1604 C C . GLU A 1 196 ? 11.372 -6.620 -11.368 1.00 84.38 196 GLU A C 1
ATOM 1606 O O . GLU A 1 196 ? 12.108 -7.308 -12.078 1.00 84.38 196 GLU A O 1
ATOM 1611 N N . MET A 1 197 ? 11.662 -5.349 -11.069 1.00 84.12 197 MET A N 1
ATOM 1612 C CA . MET A 1 197 ? 12.893 -4.693 -11.519 1.00 84.12 197 MET A CA 1
ATOM 1613 C C . MET A 1 197 ? 14.151 -5.369 -10.964 1.00 84.12 197 MET A C 1
ATOM 1615 O O . MET A 1 197 ? 15.109 -5.583 -11.709 1.00 84.12 197 MET A O 1
ATOM 1619 N N . GLU A 1 198 ? 14.159 -5.753 -9.685 1.00 85.31 198 GLU A N 1
ATOM 1620 C CA . GLU A 1 198 ? 15.275 -6.498 -9.091 1.00 85.31 198 GLU A CA 1
ATOM 1621 C C . GLU A 1 198 ? 15.463 -7.875 -9.744 1.00 85.31 198 GLU A C 1
ATOM 1623 O O . GLU A 1 198 ? 16.598 -8.265 -10.034 1.00 85.31 198 GLU A O 1
ATOM 1628 N N . CYS A 1 199 ? 14.370 -8.584 -10.045 1.00 85.88 199 CYS A N 1
ATOM 1629 C CA . CYS A 1 199 ? 14.422 -9.869 -10.748 1.00 85.88 199 CYS A CA 1
ATOM 1630 C C . CYS A 1 199 ? 14.986 -9.722 -12.170 1.00 85.88 199 CYS A C 1
ATOM 1632 O O . CYS A 1 199 ? 15.873 -10.480 -12.568 1.00 85.88 199 CYS A O 1
ATOM 1634 N N . LEU A 1 200 ? 14.519 -8.721 -12.925 1.00 86.06 200 LEU A N 1
ATOM 1635 C CA . LEU A 1 200 ? 15.002 -8.429 -14.277 1.00 86.06 200 LEU A CA 1
ATOM 1636 C C . LEU A 1 200 ? 16.476 -8.011 -14.280 1.00 86.06 200 LEU A C 1
ATOM 1638 O O . LEU A 1 200 ? 17.245 -8.462 -15.132 1.00 86.06 200 LEU A O 1
ATOM 1642 N N . LYS A 1 201 ? 16.892 -7.201 -13.302 1.00 87.81 201 LYS A N 1
ATOM 1643 C CA . LYS A 1 201 ? 18.294 -6.830 -13.111 1.00 87.81 201 LYS A CA 1
ATOM 1644 C C . LYS A 1 201 ? 19.156 -8.054 -12.815 1.00 87.81 201 LYS A C 1
ATOM 1646 O O . LYS A 1 201 ? 20.177 -8.235 -13.466 1.00 87.81 201 LYS A O 1
ATOM 1651 N N . PHE A 1 202 ? 18.742 -8.914 -11.886 1.00 87.81 202 PHE A N 1
ATOM 1652 C CA . PHE A 1 202 ? 19.494 -10.124 -11.553 1.00 87.81 202 PHE A CA 1
ATOM 1653 C C . PHE A 1 202 ? 19.615 -11.078 -12.751 1.00 87.81 202 PHE A C 1
ATOM 1655 O O . PHE A 1 202 ? 20.682 -11.638 -12.997 1.00 87.81 202 PHE A O 1
ATOM 1662 N N . ARG A 1 203 ? 18.547 -11.222 -13.544 1.00 86.06 203 ARG A N 1
ATOM 1663 C CA . ARG A 1 203 ? 18.561 -12.007 -14.786 1.00 86.06 203 ARG A CA 1
ATOM 1664 C C . ARG A 1 203 ? 19.540 -11.434 -15.818 1.00 86.06 203 ARG A C 1
ATOM 1666 O O . ARG A 1 203 ? 20.293 -12.199 -16.416 1.00 86.06 203 ARG A O 1
ATOM 1673 N N . MET A 1 204 ? 19.562 -10.113 -15.994 1.00 85.69 204 MET A N 1
ATOM 1674 C CA . MET A 1 204 ? 20.526 -9.427 -16.865 1.00 85.69 204 MET A CA 1
ATOM 1675 C C . MET A 1 204 ? 21.969 -9.562 -16.359 1.00 85.69 204 MET A C 1
ATOM 1677 O O . MET A 1 204 ? 22.864 -9.833 -17.155 1.00 85.69 204 MET A O 1
ATOM 1681 N N . ASP A 1 205 ? 22.192 -9.446 -15.047 1.00 87.06 205 ASP A N 1
ATOM 1682 C CA . ASP A 1 205 ? 23.505 -9.645 -14.422 1.00 87.06 205 ASP A CA 1
ATOM 1683 C C . ASP A 1 205 ? 24.023 -11.076 -14.702 1.00 87.06 205 ASP A C 1
ATOM 1685 O O . ASP A 1 205 ? 25.190 -11.267 -15.042 1.00 87.06 205 ASP A O 1
ATOM 1689 N N . LEU A 1 206 ? 23.154 -12.095 -14.637 1.00 87.62 206 LEU A N 1
ATOM 1690 C CA . LEU A 1 206 ? 23.510 -13.472 -15.009 1.00 87.62 206 LEU A CA 1
ATOM 1691 C C . LEU A 1 206 ? 23.852 -13.621 -16.498 1.00 87.62 206 LEU A C 1
ATOM 1693 O O . LEU A 1 206 ? 24.782 -14.359 -16.828 1.00 87.62 206 LEU A O 1
ATOM 1697 N N . ASP A 1 207 ? 23.140 -12.926 -17.386 1.00 85.19 207 ASP A N 1
ATOM 1698 C CA . ASP A 1 207 ? 23.423 -12.934 -18.826 1.00 85.19 207 ASP A CA 1
ATOM 1699 C C . ASP A 1 207 ? 24.786 -12.312 -19.157 1.00 85.19 207 ASP A C 1
ATOM 1701 O O . ASP A 1 207 ? 25.523 -12.848 -19.989 1.00 85.19 207 ASP A O 1
ATOM 1705 N N . GLU A 1 208 ? 25.176 -11.241 -18.465 1.00 84.69 208 GLU A N 1
ATOM 1706 C CA . GLU A 1 208 ? 26.503 -10.636 -18.629 1.00 84.69 208 GLU A CA 1
ATOM 1707 C C . GLU A 1 208 ? 27.624 -11.548 -18.118 1.00 84.69 208 GLU A C 1
ATOM 1709 O O . GLU A 1 208 ? 28.664 -11.693 -18.769 1.00 84.69 208 GLU A O 1
ATOM 1714 N N . VAL A 1 209 ? 27.409 -12.247 -16.999 1.00 85.94 209 VAL A N 1
ATOM 1715 C CA . VAL A 1 209 ? 28.384 -13.233 -16.508 1.00 85.94 209 VAL A CA 1
ATOM 1716 C C . VAL A 1 209 ? 28.489 -14.437 -17.450 1.00 85.94 209 VAL A C 1
ATOM 1718 O O . VAL A 1 209 ? 29.591 -14.930 -17.695 1.00 85.94 209 VAL A O 1
ATOM 1721 N N . LEU A 1 210 ? 27.378 -14.896 -18.031 1.00 87.31 210 LEU A N 1
ATOM 1722 C CA . LEU A 1 210 ? 27.390 -15.957 -19.043 1.00 87.31 210 LEU A CA 1
ATOM 1723 C C . LEU A 1 210 ? 28.154 -15.531 -20.301 1.00 87.31 210 LEU A C 1
ATOM 1725 O O . LEU A 1 210 ? 28.974 -16.303 -20.802 1.00 87.31 210 LEU A O 1
ATOM 1729 N N . ARG A 1 211 ? 27.951 -14.294 -20.771 1.00 84.50 211 ARG A N 1
ATOM 1730 C CA . ARG A 1 211 ? 28.710 -13.712 -21.890 1.00 84.50 211 ARG A CA 1
ATOM 1731 C C . ARG A 1 211 ? 30.214 -13.721 -21.612 1.00 84.50 211 ARG A C 1
ATOM 1733 O O . ARG A 1 211 ? 31.000 -14.059 -22.498 1.00 84.50 211 ARG A O 1
ATOM 1740 N N . LEU A 1 212 ? 30.613 -13.389 -20.384 1.00 83.56 212 LEU A N 1
ATOM 1741 C CA . LEU A 1 212 ? 32.011 -13.424 -19.967 1.00 83.56 212 LEU A CA 1
ATOM 1742 C C . LEU A 1 212 ? 32.584 -14.847 -19.980 1.00 83.56 212 LEU A C 1
ATOM 1744 O O . LEU A 1 212 ? 33.665 -15.075 -20.525 1.00 83.56 212 LEU A O 1
ATOM 1748 N N . ILE A 1 213 ? 31.861 -15.806 -19.398 1.00 86.38 213 ILE A N 1
ATOM 1749 C CA . ILE A 1 213 ? 32.276 -17.214 -19.380 1.00 86.38 213 ILE A CA 1
ATOM 1750 C C . ILE A 1 213 ? 32.447 -17.737 -20.808 1.00 86.38 213 ILE A C 1
ATOM 1752 O O . ILE A 1 213 ? 33.412 -18.449 -21.080 1.00 86.38 213 ILE A O 1
ATOM 1756 N N . ASP A 1 214 ? 31.568 -17.347 -21.731 1.00 86.00 214 ASP A N 1
ATOM 1757 C CA . ASP A 1 214 ? 31.678 -17.720 -23.139 1.00 86.00 214 ASP A CA 1
ATOM 1758 C C . ASP A 1 214 ? 32.914 -17.127 -23.820 1.00 86.00 214 ASP A C 1
ATOM 1760 O O . ASP A 1 214 ? 33.602 -17.851 -24.542 1.00 86.00 214 ASP A O 1
ATOM 1764 N N . SER A 1 215 ? 33.261 -15.864 -23.550 1.00 81.94 215 SER A N 1
ATOM 1765 C CA . SER A 1 215 ? 34.512 -15.270 -24.052 1.00 81.94 215 SER A CA 1
ATOM 1766 C C . SER A 1 215 ? 35.743 -16.024 -23.519 1.00 81.94 215 SER A C 1
ATOM 1768 O O . SER A 1 215 ? 36.603 -16.448 -24.297 1.00 81.94 215 SER A O 1
ATOM 1770 N N . ILE A 1 216 ? 35.773 -16.324 -22.214 1.00 83.81 216 ILE A N 1
ATOM 1771 C CA . ILE A 1 216 ? 36.850 -17.103 -21.579 1.00 83.81 216 ILE A CA 1
ATOM 1772 C C . ILE A 1 216 ? 36.948 -18.514 -22.185 1.00 83.81 216 ILE A C 1
ATOM 1774 O O . ILE A 1 216 ? 38.042 -18.975 -22.511 1.00 83.81 216 ILE A O 1
ATOM 1778 N N . LEU A 1 217 ? 35.822 -19.206 -22.380 1.00 84.38 217 LEU A N 1
ATOM 1779 C CA . LEU A 1 217 ? 35.787 -20.541 -22.988 1.00 84.38 217 LEU A CA 1
ATOM 1780 C C . LEU A 1 217 ? 36.324 -20.535 -24.422 1.00 84.38 217 LEU A C 1
ATOM 1782 O O . LEU A 1 217 ? 37.047 -21.454 -24.813 1.00 84.38 217 LEU A O 1
ATOM 1786 N N . VAL A 1 218 ? 35.982 -19.518 -25.214 1.00 84.19 218 VAL A N 1
ATOM 1787 C CA . VAL A 1 218 ? 36.488 -19.364 -26.585 1.00 84.19 218 VAL A CA 1
ATOM 1788 C C . VAL A 1 218 ? 37.999 -19.125 -26.580 1.00 84.19 218 VAL A C 1
ATOM 1790 O O . VAL A 1 218 ? 38.707 -19.690 -27.416 1.00 84.19 218 VAL A O 1
ATOM 1793 N N . ASP A 1 219 ? 38.520 -18.347 -25.635 1.00 81.56 219 ASP A N 1
ATOM 1794 C CA . ASP A 1 219 ? 39.958 -18.094 -25.523 1.00 81.56 219 ASP A CA 1
ATOM 1795 C C . ASP A 1 219 ? 40.754 -19.323 -25.093 1.00 81.56 219 ASP A C 1
ATOM 1797 O O . ASP A 1 219 ? 41.795 -19.609 -25.690 1.00 81.56 219 ASP A O 1
ATOM 1801 N N . ILE A 1 220 ? 40.237 -20.111 -24.146 1.00 81.94 220 ILE A N 1
ATOM 1802 C CA . ILE A 1 220 ? 40.885 -21.360 -23.727 1.00 81.94 220 ILE A CA 1
ATOM 1803 C C . ILE A 1 220 ? 40.841 -22.396 -24.858 1.00 81.94 220 ILE A C 1
ATOM 1805 O O . ILE A 1 220 ? 41.845 -23.063 -25.109 1.00 81.94 220 ILE A O 1
ATOM 1809 N N . LYS A 1 221 ? 39.719 -22.509 -25.588 1.00 81.00 221 LYS A N 1
ATOM 1810 C CA . LYS A 1 221 ? 39.602 -23.402 -26.761 1.00 81.00 221 LYS A CA 1
ATOM 1811 C C . LYS A 1 221 ? 40.579 -23.020 -27.878 1.00 81.00 221 LYS A C 1
ATOM 1813 O O . LYS A 1 221 ? 41.135 -23.905 -28.520 1.00 81.00 221 LYS A O 1
ATOM 1818 N N . ASN A 1 222 ? 40.817 -21.724 -28.083 1.00 81.25 222 ASN A N 1
ATOM 1819 C CA . ASN A 1 222 ? 41.700 -21.211 -29.135 1.00 81.25 222 ASN A CA 1
ATOM 1820 C C . ASN A 1 222 ? 43.162 -21.021 -28.693 1.00 81.25 222 ASN A C 1
ATOM 1822 O O . ASN A 1 222 ? 43.956 -20.490 -29.469 1.00 81.25 222 ASN A O 1
ATOM 1826 N N . ASN A 1 223 ? 43.525 -21.434 -27.473 1.00 72.56 223 ASN A N 1
ATOM 1827 C CA . ASN A 1 223 ? 44.866 -21.267 -26.905 1.00 72.56 223 ASN A CA 1
ATOM 1828 C C . ASN A 1 223 ? 45.367 -19.808 -26.955 1.00 72.56 223 ASN A C 1
ATOM 1830 O O . ASN A 1 223 ? 46.516 -19.531 -27.304 1.00 72.56 223 ASN A O 1
ATOM 1834 N N . ARG A 1 224 ? 44.471 -18.862 -26.660 1.00 76.75 224 ARG A N 1
ATOM 1835 C CA . ARG A 1 224 ? 44.789 -17.433 -26.616 1.00 76.75 224 ARG A CA 1
ATOM 1836 C C . ARG A 1 224 ? 45.101 -17.003 -25.189 1.00 76.75 224 ARG A C 1
ATOM 1838 O O . ARG A 1 224 ? 44.593 -17.573 -24.228 1.00 76.75 224 ARG A O 1
ATOM 1845 N N . ASP A 1 225 ? 45.941 -15.982 -25.064 1.00 73.81 225 ASP A N 1
ATOM 1846 C CA . ASP A 1 225 ? 46.262 -15.386 -23.770 1.00 73.81 225 ASP A CA 1
ATOM 1847 C C . ASP A 1 225 ? 45.019 -14.707 -23.170 1.00 73.81 225 ASP A C 1
ATOM 1849 O O . ASP A 1 225 ? 44.538 -13.687 -23.671 1.00 73.81 225 ASP A O 1
ATOM 1853 N N . LEU A 1 226 ? 44.513 -15.280 -22.077 1.00 69.50 226 LEU A N 1
ATOM 1854 C CA . LEU A 1 226 ? 43.351 -14.792 -21.334 1.00 69.50 226 LEU A CA 1
ATOM 1855 C C . LEU A 1 226 ? 43.510 -13.321 -20.928 1.00 69.50 226 LEU A C 1
ATOM 1857 O O . LEU A 1 226 ? 42.555 -12.545 -21.011 1.00 69.50 226 LEU A O 1
ATOM 1861 N N . CYS A 1 227 ? 44.726 -12.916 -20.552 1.00 66.00 227 CYS A N 1
ATOM 1862 C CA . CYS A 1 227 ? 45.020 -11.566 -20.080 1.00 66.00 227 CYS A CA 1
ATOM 1863 C C . CYS A 1 227 ? 44.945 -10.508 -21.189 1.00 66.00 227 CYS A C 1
ATOM 1865 O O . CYS A 1 227 ? 44.819 -9.322 -20.890 1.00 66.00 227 CYS A O 1
ATOM 1867 N N . ARG A 1 228 ? 45.017 -10.919 -22.460 1.00 66.50 228 ARG A N 1
ATOM 1868 C CA . ARG A 1 228 ? 45.036 -10.008 -23.610 1.00 66.50 228 ARG A CA 1
ATOM 1869 C C . ARG A 1 228 ? 43.714 -9.948 -24.371 1.00 66.50 228 ARG A C 1
ATOM 1871 O O . ARG A 1 228 ? 43.458 -8.946 -25.026 1.00 66.50 228 ARG A O 1
ATOM 1878 N N . TYR A 1 229 ? 42.904 -11.002 -24.326 1.00 65.88 229 TYR A N 1
ATOM 1879 C CA . TYR A 1 229 ? 41.667 -11.094 -25.108 1.00 65.88 229 TYR A CA 1
ATOM 1880 C C . TYR A 1 229 ? 40.435 -11.031 -24.196 1.00 65.88 229 TYR A C 1
ATOM 1882 O O . TYR A 1 229 ? 39.780 -9.992 -24.161 1.00 65.88 229 TYR A O 1
ATOM 1890 N N . SER A 1 230 ? 40.184 -12.046 -23.364 1.00 62.12 230 SER A N 1
ATOM 1891 C CA . SER A 1 230 ? 39.041 -12.050 -22.433 1.00 62.12 230 SER A CA 1
ATOM 1892 C C . SER A 1 230 ? 39.025 -10.867 -21.450 1.00 62.12 230 SER A C 1
ATOM 1894 O O . SER A 1 230 ? 37.966 -10.311 -21.163 1.00 62.12 230 SER A O 1
ATOM 1896 N N . MET A 1 231 ? 40.193 -10.404 -20.983 1.00 63.00 231 MET A N 1
ATOM 1897 C CA . MET A 1 231 ? 40.292 -9.188 -20.161 1.00 63.00 231 MET A CA 1
ATOM 1898 C C . MET A 1 231 ? 39.970 -7.908 -20.945 1.00 63.00 231 MET A C 1
ATOM 1900 O O . MET A 1 231 ? 39.431 -6.963 -20.374 1.00 63.00 231 MET A O 1
ATOM 1904 N N . SER A 1 232 ? 40.275 -7.859 -22.244 1.00 62.12 232 SER A N 1
ATOM 1905 C CA . SER A 1 232 ? 39.912 -6.726 -23.104 1.00 62.12 232 SER A CA 1
ATOM 1906 C C . SER A 1 232 ? 38.417 -6.693 -23.419 1.00 62.12 232 SER A C 1
ATOM 1908 O O . SER A 1 232 ? 37.855 -5.606 -23.506 1.00 62.12 232 SER A O 1
ATOM 1910 N N . ASP A 1 233 ? 37.766 -7.855 -23.514 1.00 63.25 233 ASP A N 1
ATOM 1911 C CA . ASP A 1 233 ? 36.304 -7.957 -23.628 1.00 63.25 233 ASP A CA 1
ATOM 1912 C C . ASP A 1 233 ? 35.582 -7.577 -22.318 1.00 63.25 233 ASP A C 1
ATOM 1914 O O . ASP A 1 233 ? 34.453 -7.091 -22.363 1.00 63.25 233 ASP A O 1
ATOM 1918 N N . MET A 1 234 ? 36.217 -7.774 -21.152 1.00 59.34 234 MET A N 1
ATOM 1919 C CA . MET A 1 234 ? 35.705 -7.304 -19.852 1.00 59.34 234 MET A CA 1
ATOM 1920 C C . MET A 1 234 ? 35.846 -5.804 -19.646 1.00 59.34 234 MET A C 1
ATOM 1922 O O . MET A 1 234 ? 35.010 -5.189 -18.991 1.00 59.34 234 MET A O 1
ATOM 1926 N N . LEU A 1 235 ? 36.942 -5.228 -20.131 1.00 56.16 235 LEU A N 1
ATOM 1927 C CA . LEU A 1 235 ? 37.244 -3.825 -19.894 1.00 56.16 235 LEU A CA 1
ATOM 1928 C C . LEU A 1 235 ? 36.484 -2.888 -20.833 1.00 56.16 235 LEU A C 1
ATOM 1930 O O . LEU A 1 235 ? 36.501 -1.687 -20.583 1.00 56.16 235 LEU A O 1
ATOM 1934 N N . ASP A 1 236 ? 35.853 -3.396 -21.900 1.00 55.81 236 ASP A N 1
ATOM 1935 C CA . ASP A 1 236 ? 35.181 -2.573 -22.919 1.00 55.81 236 ASP A CA 1
ATOM 1936 C C . ASP A 1 236 ? 36.069 -1.401 -23.406 1.00 55.81 236 ASP A C 1
ATOM 1938 O O . ASP A 1 236 ? 35.614 -0.383 -23.925 1.00 55.81 236 ASP A O 1
ATOM 1942 N N . THR A 1 237 ? 37.395 -1.543 -23.273 1.00 49.59 237 THR A N 1
ATOM 1943 C CA . THR A 1 237 ? 38.407 -0.515 -23.557 1.00 49.59 237 THR A CA 1
ATOM 1944 C C . THR A 1 237 ? 38.710 -0.397 -25.046 1.00 49.59 237 THR A C 1
ATOM 1946 O O . THR A 1 237 ? 39.722 0.173 -25.440 1.00 49.59 237 THR A O 1
ATOM 1949 N N . LYS A 1 238 ? 37.799 -0.871 -25.901 1.00 51.28 238 LYS A N 1
ATOM 1950 C CA . LYS A 1 238 ? 37.731 -0.430 -27.299 1.00 51.28 238 LYS A CA 1
ATOM 1951 C C . LYS A 1 238 ? 37.088 0.949 -27.437 1.00 51.28 238 LYS A C 1
ATOM 1953 O O . LYS A 1 238 ? 36.776 1.365 -28.545 1.00 51.28 238 LYS A O 1
ATOM 1958 N N . ILE A 1 239 ? 36.913 1.687 -26.344 1.00 52.28 239 ILE A N 1
ATOM 1959 C CA . ILE A 1 239 ? 36.862 3.138 -26.440 1.00 52.28 239 ILE A CA 1
ATOM 1960 C C . ILE A 1 239 ? 38.296 3.605 -26.635 1.00 52.28 239 ILE A C 1
ATOM 1962 O O . ILE A 1 239 ? 39.028 3.855 -25.677 1.00 52.28 239 ILE A O 1
ATOM 1966 N N . ASP A 1 240 ? 38.698 3.701 -27.899 1.00 55.06 240 ASP A N 1
ATOM 1967 C CA . ASP A 1 240 ? 39.799 4.574 -28.254 1.00 55.06 240 ASP A CA 1
ATOM 1968 C C . ASP A 1 240 ? 39.379 5.983 -27.811 1.00 55.06 240 ASP A C 1
ATOM 1970 O O . ASP A 1 240 ? 38.509 6.624 -28.402 1.00 55.06 240 ASP A O 1
ATOM 1974 N N . ILE A 1 241 ? 39.913 6.416 -26.667 1.00 57.47 241 ILE A N 1
ATOM 1975 C CA . ILE A 1 241 ? 39.619 7.720 -26.065 1.00 57.47 241 ILE A CA 1
ATOM 1976 C C . ILE A 1 241 ? 39.932 8.818 -27.086 1.00 57.47 241 ILE A C 1
ATOM 1978 O O . ILE A 1 241 ? 39.237 9.833 -27.132 1.00 57.47 241 ILE A O 1
ATOM 1982 N N . GLU A 1 242 ? 40.926 8.584 -27.948 1.00 57.56 242 GLU A N 1
ATOM 1983 C CA . GLU A 1 242 ? 41.244 9.452 -29.067 1.00 57.56 242 GLU A CA 1
ATOM 1984 C C . GLU A 1 242 ? 40.130 9.433 -30.117 1.00 57.56 242 GLU A C 1
ATOM 1986 O O . GLU A 1 242 ? 39.699 10.503 -30.522 1.00 57.56 242 GLU A O 1
ATOM 1991 N N . GLU A 1 243 ? 39.572 8.284 -30.509 1.00 62.81 243 GLU A N 1
ATOM 1992 C CA . GLU A 1 243 ? 38.411 8.224 -31.416 1.00 62.81 243 GLU A CA 1
ATOM 1993 C C . GLU A 1 243 ? 37.169 8.903 -30.818 1.00 62.81 243 GLU A C 1
ATOM 1995 O O . GLU A 1 243 ? 36.475 9.649 -31.511 1.00 62.81 243 GLU A O 1
ATOM 2000 N N . VAL A 1 244 ? 36.890 8.707 -29.528 1.00 62.19 244 VAL A N 1
ATOM 2001 C CA . VAL A 1 244 ? 35.720 9.297 -28.858 1.00 62.19 244 VAL A CA 1
ATOM 2002 C C . VAL A 1 244 ? 35.871 10.805 -28.659 1.00 62.19 244 VAL A C 1
ATOM 2004 O O . VAL A 1 244 ? 34.892 11.530 -28.821 1.00 62.19 244 VAL A O 1
ATOM 2007 N N . LEU A 1 245 ? 37.079 11.311 -28.391 1.00 63.78 245 LEU A N 1
ATOM 2008 C CA . LEU A 1 245 ? 37.363 12.753 -28.351 1.00 63.78 245 LEU A CA 1
ATOM 2009 C C . LEU A 1 245 ? 37.452 13.369 -29.754 1.00 63.78 245 LEU A C 1
ATOM 2011 O O . LEU A 1 245 ? 37.048 14.517 -29.961 1.00 63.78 245 LEU A O 1
ATOM 2015 N N . ASN A 1 246 ? 37.945 12.611 -30.735 1.00 69.94 246 ASN A N 1
ATOM 2016 C CA . ASN A 1 246 ? 38.083 13.064 -32.114 1.00 69.94 246 ASN A CA 1
ATOM 2017 C C . ASN A 1 246 ? 36.777 12.954 -32.898 1.00 69.94 246 ASN A C 1
ATOM 2019 O O . ASN A 1 246 ? 36.624 13.696 -33.858 1.00 69.94 246 ASN A O 1
ATOM 2023 N N . ARG A 1 247 ? 35.802 12.123 -32.508 1.00 71.19 247 ARG A N 1
ATOM 2024 C CA . ARG A 1 247 ? 34.484 12.030 -33.165 1.00 71.19 247 ARG A CA 1
ATOM 2025 C C . ARG A 1 247 ? 33.725 13.358 -33.151 1.00 71.19 247 ARG A C 1
ATOM 2027 O O . ARG A 1 247 ? 33.319 13.796 -34.225 1.00 71.19 247 ARG A O 1
ATOM 2034 N N . PRO A 1 248 ? 33.533 14.027 -31.996 1.00 73.50 248 PRO A N 1
ATOM 2035 C CA . PRO A 1 248 ? 32.917 15.348 -31.944 1.00 73.50 248 PRO A CA 1
ATOM 2036 C C . PRO A 1 248 ? 33.704 16.360 -32.770 1.00 73.50 248 PRO A C 1
ATOM 2038 O O . PRO A 1 248 ? 33.118 17.128 -33.523 1.00 73.50 248 PRO A O 1
ATOM 2041 N N . ARG A 1 249 ? 35.039 16.320 -32.685 1.00 73.06 249 ARG A N 1
ATOM 2042 C CA . ARG A 1 249 ? 35.915 17.228 -33.429 1.00 73.06 249 ARG A CA 1
ATOM 2043 C C . ARG A 1 249 ? 35.833 17.008 -34.941 1.00 73.06 249 ARG A C 1
ATOM 2045 O O . ARG A 1 249 ? 35.772 17.981 -35.676 1.00 73.06 249 ARG A O 1
ATOM 2052 N N . ALA A 1 250 ? 35.805 15.761 -35.398 1.00 75.75 250 ALA A N 1
ATOM 2053 C CA . ALA A 1 250 ? 35.691 15.375 -36.799 1.00 75.75 250 ALA A CA 1
ATOM 2054 C C . ALA A 1 250 ? 34.294 15.674 -37.349 1.00 75.75 250 ALA A C 1
ATOM 2056 O O . ALA A 1 250 ? 34.191 16.170 -38.464 1.00 75.75 250 ALA A O 1
ATOM 2057 N N . LYS A 1 251 ? 33.233 15.456 -36.556 1.00 78.81 251 LYS A N 1
ATOM 2058 C CA . LYS A 1 251 ? 31.875 15.910 -36.892 1.00 78.81 251 LYS A CA 1
ATOM 2059 C C . LYS A 1 251 ? 31.831 17.428 -37.050 1.00 78.81 251 LYS A C 1
ATOM 2061 O O . LYS A 1 251 ? 31.345 17.907 -38.063 1.00 78.81 251 LYS A O 1
ATOM 2066 N N . LEU A 1 252 ? 32.415 18.172 -36.111 1.00 75.69 252 LEU A N 1
ATOM 2067 C CA . LEU A 1 252 ? 32.456 19.633 -36.164 1.00 75.69 252 LEU A CA 1
ATOM 2068 C C . LEU A 1 252 ? 33.284 20.149 -37.353 1.00 75.69 252 LEU A C 1
ATOM 2070 O O . LEU A 1 252 ? 32.900 21.123 -37.993 1.00 75.69 252 LEU A O 1
ATOM 2074 N N . LEU A 1 253 ? 34.408 19.495 -37.668 1.00 80.44 253 LEU A N 1
ATOM 2075 C CA . LEU A 1 253 ? 35.229 19.832 -38.832 1.00 80.44 253 LEU A CA 1
ATOM 2076 C C . LEU A 1 253 ? 34.484 19.533 -40.137 1.00 80.44 253 LEU A C 1
ATOM 2078 O O . LEU A 1 253 ? 34.485 20.362 -41.037 1.00 80.44 253 LEU A O 1
ATOM 2082 N N . HIS A 1 254 ? 33.798 18.391 -40.211 1.00 79.94 254 HIS A N 1
ATOM 2083 C CA . HIS A 1 254 ? 32.961 18.032 -41.351 1.00 79.94 254 HIS A CA 1
ATOM 2084 C C . HIS A 1 254 ? 31.825 19.041 -41.536 1.00 79.94 254 HIS A C 1
ATOM 2086 O O . HIS A 1 254 ? 31.638 19.546 -42.634 1.00 79.94 254 HIS A O 1
ATOM 2092 N N . GLU A 1 255 ? 31.105 19.397 -40.469 1.00 78.31 255 GLU A N 1
ATOM 2093 C CA . GLU A 1 255 ? 30.061 20.429 -40.502 1.00 78.31 255 GLU A CA 1
ATOM 2094 C C . GLU A 1 255 ? 30.621 21.794 -40.929 1.00 78.31 255 GLU A C 1
ATOM 2096 O O . GLU A 1 255 ? 29.979 22.520 -41.687 1.00 78.31 255 GLU A O 1
ATOM 2101 N N . HIS A 1 256 ? 31.829 22.147 -40.482 1.00 79.81 256 HIS A N 1
ATOM 2102 C CA . HIS A 1 256 ? 32.516 23.372 -40.881 1.00 79.81 256 HIS A CA 1
ATOM 2103 C C . HIS A 1 256 ? 32.915 23.368 -42.363 1.00 79.81 256 HIS A C 1
ATOM 2105 O O . HIS A 1 256 ? 32.672 24.350 -43.069 1.00 79.81 256 HIS A O 1
ATOM 2111 N N . ASP A 1 257 ? 33.503 22.282 -42.855 1.00 80.06 257 ASP A N 1
ATOM 2112 C CA . ASP A 1 257 ? 33.908 22.140 -44.255 1.00 80.06 257 ASP A CA 1
ATOM 2113 C C . ASP A 1 257 ? 32.685 22.125 -45.176 1.00 80.06 257 ASP A C 1
ATOM 2115 O O . ASP A 1 257 ? 32.672 22.776 -46.221 1.00 80.06 257 ASP A O 1
ATOM 2119 N N . GLU A 1 258 ? 31.610 21.478 -44.736 1.00 76.50 258 GLU A N 1
ATOM 2120 C CA . GLU A 1 258 ? 30.318 21.436 -45.407 1.00 76.50 258 GLU A CA 1
ATOM 2121 C C . GLU A 1 258 ? 29.644 22.823 -45.424 1.00 76.50 258 GLU A C 1
ATOM 2123 O O . GLU A 1 258 ? 29.158 23.265 -46.465 1.00 76.50 258 GLU A O 1
ATOM 2128 N N . MET A 1 259 ? 29.705 23.587 -44.325 1.00 72.50 259 MET A N 1
ATOM 2129 C CA . MET A 1 259 ? 29.282 24.997 -44.295 1.00 72.50 259 MET A CA 1
ATOM 2130 C C . MET A 1 259 ? 30.138 25.889 -45.202 1.00 72.50 259 MET A C 1
ATOM 2132 O O . MET A 1 259 ? 29.619 26.807 -45.839 1.00 72.50 259 MET A O 1
ATOM 2136 N N . THR A 1 260 ? 31.441 25.627 -45.288 1.00 76.88 260 THR A N 1
ATOM 2137 C CA . THR A 1 260 ? 32.368 26.381 -46.142 1.00 76.88 260 THR A CA 1
ATOM 2138 C C . THR A 1 260 ? 32.090 26.109 -47.623 1.00 76.88 260 THR A C 1
ATOM 2140 O O . THR A 1 260 ? 32.057 27.045 -48.428 1.00 76.88 260 THR A O 1
ATOM 2143 N N . LEU A 1 261 ? 31.807 24.852 -47.975 1.00 74.06 261 LEU A N 1
ATOM 2144 C CA . LEU A 1 261 ? 31.347 24.428 -49.299 1.00 74.06 261 LEU A CA 1
ATOM 2145 C C . LEU A 1 261 ? 29.994 25.050 -49.660 1.00 74.06 261 LEU A C 1
ATOM 2147 O O . LEU A 1 261 ? 29.860 25.609 -50.749 1.00 74.06 261 LEU A O 1
ATOM 2151 N N . ASP A 1 262 ? 29.021 25.034 -48.748 1.00 67.12 262 ASP A N 1
ATOM 2152 C CA . ASP A 1 262 ? 27.714 25.673 -48.943 1.00 67.12 262 ASP A CA 1
ATOM 2153 C C . ASP A 1 262 ? 27.846 27.194 -49.153 1.00 67.12 262 ASP A C 1
ATOM 2155 O O . ASP A 1 262 ? 27.195 27.762 -50.033 1.00 67.12 262 ASP A O 1
ATOM 2159 N N . LEU A 1 263 ? 28.726 27.868 -48.402 1.00 70.75 263 LEU A N 1
ATOM 2160 C CA . LEU A 1 263 ? 29.014 29.299 -48.567 1.00 70.75 263 LEU A CA 1
ATOM 2161 C C . LEU A 1 263 ? 29.690 29.607 -49.907 1.00 70.75 263 LEU A C 1
ATOM 2163 O O . LEU A 1 263 ? 29.396 30.635 -50.528 1.00 70.75 263 LEU A O 1
ATOM 2167 N N . PHE A 1 264 ? 30.589 28.735 -50.364 1.00 70.12 264 PHE A N 1
ATOM 2168 C CA . PHE A 1 264 ? 31.235 28.861 -51.667 1.00 70.12 264 PHE A CA 1
ATOM 2169 C C . PHE A 1 264 ? 30.225 28.669 -52.809 1.00 70.12 264 PHE A C 1
ATOM 2171 O O . PHE A 1 264 ? 30.165 29.490 -53.727 1.00 70.12 264 PHE A O 1
ATOM 2178 N N . GLN A 1 265 ? 29.358 27.657 -52.704 1.00 65.62 265 GLN A N 1
ATOM 2179 C CA . GLN A 1 265 ? 28.276 27.404 -53.659 1.00 65.62 265 GLN A CA 1
ATOM 2180 C C . GLN A 1 265 ? 27.270 28.566 -53.692 1.00 65.62 265 GLN A C 1
ATOM 2182 O O . GLN A 1 265 ? 26.943 29.061 -54.773 1.00 65.62 265 GLN A O 1
ATOM 2187 N N . TYR A 1 266 ? 26.888 29.108 -52.530 1.00 64.25 266 TYR A N 1
ATOM 2188 C CA . TYR A 1 266 ? 26.023 30.287 -52.421 1.00 64.25 266 TYR A CA 1
ATOM 2189 C C . TYR A 1 266 ? 26.625 31.531 -53.098 1.00 64.25 266 TYR A C 1
ATOM 2191 O O . TYR A 1 266 ? 25.938 32.212 -53.859 1.00 64.25 266 TYR A O 1
ATOM 2199 N N . LYS A 1 267 ? 27.923 31.808 -52.890 1.00 68.50 267 LYS A N 1
ATOM 2200 C CA . LYS A 1 267 ? 28.636 32.924 -53.547 1.00 68.50 267 LYS A CA 1
ATOM 2201 C C . LYS A 1 267 ? 28.772 32.746 -55.062 1.00 68.50 267 LYS A C 1
ATOM 2203 O O . LYS A 1 267 ? 28.810 33.739 -55.782 1.00 68.50 267 LYS A O 1
ATOM 2208 N N . SER A 1 268 ? 28.820 31.505 -55.544 1.00 65.75 268 SER A N 1
ATOM 2209 C CA . SER A 1 268 ? 28.869 31.177 -56.977 1.00 65.75 268 SER A CA 1
ATOM 2210 C C . SER A 1 268 ? 27.500 31.210 -57.679 1.00 65.75 268 SER A C 1
ATOM 2212 O O . SER A 1 268 ? 27.418 30.979 -58.884 1.00 65.75 268 SER A O 1
ATOM 2214 N N . GLY A 1 269 ? 26.415 31.496 -56.948 1.00 61.06 269 GLY A N 1
ATOM 2215 C CA . GLY A 1 269 ? 25.055 31.565 -57.493 1.00 61.06 269 GLY A CA 1
ATOM 2216 C C . GLY A 1 269 ? 24.431 30.204 -57.829 1.00 61.06 269 GLY A C 1
ATOM 2217 O O . GLY A 1 269 ? 23.302 30.156 -58.319 1.00 61.06 269 GLY A O 1
ATOM 2218 N N . GLN A 1 270 ? 25.124 29.097 -57.550 1.00 62.34 270 GLN A N 1
ATOM 2219 C CA . GLN A 1 270 ? 24.580 27.749 -57.681 1.00 62.34 270 GLN A CA 1
ATOM 2220 C C . GLN A 1 270 ? 23.793 27.378 -56.420 1.00 62.34 270 GLN A C 1
ATOM 2222 O O . GLN A 1 270 ? 24.282 27.485 -55.296 1.00 62.34 270 GLN A O 1
ATOM 2227 N N . ARG A 1 271 ? 22.543 26.935 -56.597 1.00 59.28 271 ARG A N 1
ATOM 2228 C CA . ARG A 1 271 ? 21.749 26.385 -55.493 1.00 59.28 271 ARG A CA 1
ATOM 2229 C C . ARG A 1 271 ? 22.320 25.024 -55.095 1.00 59.28 271 ARG A C 1
ATOM 2231 O O . ARG A 1 271 ? 22.180 24.062 -55.844 1.00 59.28 271 ARG A O 1
ATOM 2238 N N . SER A 1 272 ? 22.931 24.965 -53.914 1.00 63.91 272 SER A N 1
ATOM 2239 C CA . SER A 1 272 ? 23.346 23.720 -53.259 1.00 63.91 272 SER A CA 1
ATOM 2240 C C . SER A 1 272 ? 22.127 22.813 -53.042 1.00 63.91 272 SER A C 1
ATOM 2242 O O . SER A 1 272 ? 21.127 23.240 -52.455 1.00 63.91 272 SER A O 1
ATOM 2244 N N . ALA A 1 273 ? 22.205 21.549 -53.474 1.00 66.12 273 ALA A N 1
ATOM 2245 C CA . ALA A 1 273 ? 21.190 20.529 -53.174 1.00 66.12 273 ALA A CA 1
ATOM 2246 C C . ALA A 1 273 ? 20.986 20.356 -51.655 1.00 66.12 273 ALA A C 1
ATOM 2248 O O . ALA A 1 273 ? 19.895 20.027 -51.182 1.00 66.12 273 ALA A O 1
ATOM 2249 N N . GLN A 1 274 ? 22.027 20.664 -50.887 1.00 66.69 274 GLN A N 1
ATOM 2250 C CA . GLN A 1 274 ? 22.050 20.615 -49.439 1.00 66.69 274 GLN A CA 1
ATOM 2251 C C . GLN A 1 274 ? 21.270 21.769 -48.797 1.00 66.69 274 GLN A C 1
ATOM 2253 O O . GLN A 1 274 ? 20.569 21.566 -47.806 1.00 66.69 274 GLN A O 1
ATOM 2258 N N . ALA A 1 275 ? 21.294 22.964 -49.395 1.00 67.06 275 ALA A N 1
ATOM 2259 C CA . ALA A 1 275 ? 20.464 24.087 -48.958 1.00 67.06 275 ALA A CA 1
ATOM 2260 C C . ALA A 1 275 ? 18.963 23.785 -49.136 1.00 67.06 275 ALA A C 1
ATOM 2262 O O . ALA A 1 275 ? 18.144 24.133 -48.281 1.00 67.06 275 ALA A O 1
ATOM 2263 N N . ASP A 1 276 ? 18.592 23.077 -50.208 1.00 70.88 276 ASP A N 1
ATOM 2264 C CA . ASP A 1 276 ? 17.221 22.596 -50.396 1.00 70.88 276 ASP A CA 1
ATOM 2265 C C . ASP A 1 276 ? 16.843 21.513 -49.375 1.00 70.88 276 ASP A C 1
ATOM 2267 O O . ASP A 1 276 ? 15.700 21.497 -48.910 1.00 70.88 276 ASP A O 1
ATOM 2271 N N . GLN A 1 277 ? 17.776 20.643 -48.978 1.00 74.38 277 GLN A N 1
ATOM 2272 C CA . GLN A 1 277 ? 17.551 19.651 -47.924 1.00 74.38 277 GLN A CA 1
ATOM 2273 C C . GLN A 1 277 ? 17.416 20.301 -46.542 1.00 74.38 277 GLN A C 1
ATOM 2275 O O . GLN A 1 277 ? 16.449 20.022 -45.838 1.00 74.38 277 GLN A O 1
ATOM 2280 N N . LYS A 1 278 ? 18.278 21.264 -46.193 1.00 74.62 278 LYS A N 1
ATOM 2281 C CA . LYS A 1 278 ? 18.151 22.078 -44.970 1.00 74.62 278 LYS A CA 1
ATOM 2282 C C . LYS A 1 278 ? 16.821 22.832 -44.932 1.00 74.62 278 LYS A C 1
ATOM 2284 O O . LYS A 1 278 ? 16.173 22.866 -43.891 1.00 74.62 278 LYS A O 1
ATOM 2289 N N . ARG A 1 279 ? 16.346 23.363 -46.067 1.00 72.19 279 ARG A N 1
ATOM 2290 C CA . ARG A 1 279 ? 15.023 24.009 -46.150 1.00 72.19 279 ARG A CA 1
ATOM 2291 C C . ARG A 1 279 ? 13.873 23.020 -45.960 1.00 72.19 279 ARG A C 1
ATOM 2293 O O . ARG A 1 279 ? 12.877 23.374 -45.335 1.00 72.19 279 ARG A O 1
ATOM 2300 N N . ARG A 1 280 ? 13.979 21.799 -46.497 1.00 75.88 280 ARG A N 1
ATOM 2301 C CA . ARG A 1 280 ? 12.988 20.734 -46.253 1.00 75.88 280 ARG A CA 1
ATOM 2302 C C . ARG A 1 280 ? 12.976 20.322 -44.785 1.00 75.88 280 ARG A C 1
ATOM 2304 O O . ARG A 1 280 ? 11.895 20.224 -44.222 1.00 75.88 280 ARG A O 1
ATOM 2311 N N . ASN A 1 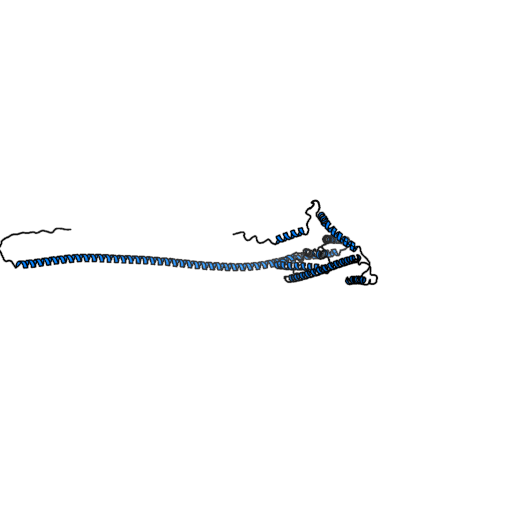281 ? 14.145 20.182 -44.167 1.00 78.88 281 ASN A N 1
ATOM 2312 C CA . ASN A 1 281 ? 14.273 19.852 -42.749 1.00 78.88 281 ASN A CA 1
ATOM 2313 C C . ASN A 1 281 ? 13.713 20.970 -41.862 1.00 78.88 281 ASN A C 1
ATOM 2315 O O . ASN A 1 281 ? 12.950 20.686 -40.952 1.00 78.88 281 ASN A O 1
ATOM 2319 N N . LEU A 1 282 ? 13.997 22.240 -42.172 1.00 76.25 282 LEU A N 1
ATOM 2320 C CA . LEU A 1 282 ? 13.402 23.388 -41.478 1.00 76.25 282 LEU A CA 1
ATOM 2321 C C . LEU A 1 282 ? 11.879 23.417 -41.611 1.00 76.25 282 LEU A C 1
ATOM 2323 O O . LEU A 1 282 ? 11.193 23.667 -40.629 1.00 76.25 282 LEU A O 1
ATOM 2327 N N . LYS A 1 283 ? 11.336 23.123 -42.799 1.00 75.38 283 LYS A N 1
ATOM 2328 C CA . LYS A 1 283 ? 9.884 23.002 -42.983 1.00 75.38 283 LYS A CA 1
ATOM 2329 C C . LYS A 1 283 ? 9.297 21.824 -42.209 1.00 75.38 283 LYS A C 1
ATOM 2331 O O . LYS A 1 283 ? 8.213 21.962 -41.663 1.00 75.38 283 LYS A O 1
ATOM 2336 N N . ALA A 1 284 ? 9.988 20.687 -42.159 1.00 76.31 284 ALA A N 1
ATOM 2337 C CA . ALA A 1 284 ? 9.558 19.538 -41.368 1.00 76.31 284 ALA A CA 1
ATOM 2338 C C . ALA A 1 284 ? 9.558 19.867 -39.866 1.00 76.31 284 ALA A C 1
ATOM 2340 O O . ALA A 1 284 ? 8.581 19.574 -39.188 1.00 76.31 284 ALA A O 1
ATOM 2341 N N . LEU A 1 285 ? 10.593 20.561 -39.381 1.00 76.94 285 LEU A N 1
ATOM 2342 C CA . LEU A 1 285 ? 10.695 21.023 -37.996 1.00 76.94 285 LEU A CA 1
ATOM 2343 C C . LEU A 1 285 ? 9.604 22.048 -37.653 1.00 76.94 285 LEU A C 1
ATOM 2345 O O . LEU A 1 285 ? 8.991 21.961 -36.597 1.00 76.94 285 LEU A O 1
ATOM 2349 N N . GLN A 1 286 ? 9.319 22.987 -38.562 1.00 74.25 286 GLN A N 1
ATOM 2350 C CA . GLN A 1 286 ? 8.201 23.924 -38.414 1.00 74.25 286 GLN A CA 1
ATOM 2351 C C . GLN A 1 286 ? 6.867 23.185 -38.343 1.00 74.25 286 GLN A C 1
ATOM 2353 O O . GLN A 1 286 ? 6.062 23.472 -37.473 1.00 74.25 286 GLN A O 1
ATOM 2358 N N . VAL A 1 287 ? 6.641 22.191 -39.206 1.00 76.06 287 VAL A N 1
ATOM 2359 C CA . VAL A 1 287 ? 5.411 21.389 -39.158 1.00 76.06 287 VAL A CA 1
ATOM 2360 C C . VAL A 1 287 ? 5.308 20.601 -37.846 1.00 76.06 287 VAL A C 1
ATOM 2362 O O . VAL A 1 287 ? 4.219 20.487 -37.287 1.00 76.06 287 VAL A O 1
ATOM 2365 N N . GLN A 1 288 ? 6.426 20.088 -37.331 1.00 77.12 288 GLN A N 1
ATOM 2366 C CA . GLN A 1 288 ? 6.480 19.439 -36.023 1.00 77.12 288 GLN A CA 1
ATOM 2367 C C . GLN A 1 288 ? 6.070 20.401 -34.901 1.00 77.12 288 GLN A C 1
ATOM 2369 O O . GLN A 1 288 ? 5.128 20.111 -34.169 1.00 77.12 288 GLN A O 1
ATOM 2374 N N . GLN A 1 289 ? 6.681 21.582 -34.845 1.00 75.62 289 GLN A N 1
ATOM 2375 C CA . GLN A 1 289 ? 6.411 22.578 -33.806 1.00 75.62 289 GLN A CA 1
ATOM 2376 C C . GLN A 1 289 ? 5.023 23.222 -33.906 1.00 75.62 289 GLN A C 1
ATOM 2378 O O . GLN A 1 289 ? 4.384 23.469 -32.885 1.00 75.62 289 GLN A O 1
ATOM 2383 N N . ASP A 1 290 ? 4.544 23.497 -35.119 1.00 78.81 290 ASP A N 1
ATOM 2384 C CA . ASP A 1 290 ? 3.280 24.205 -35.336 1.00 78.81 290 ASP A CA 1
ATOM 2385 C C . ASP A 1 290 ? 2.064 23.279 -35.193 1.00 78.81 290 ASP A C 1
ATOM 2387 O O . ASP A 1 290 ? 0.988 23.737 -34.799 1.00 78.81 290 ASP A O 1
ATOM 2391 N N . TYR A 1 291 ? 2.208 21.985 -35.513 1.00 76.25 291 TYR A N 1
ATOM 2392 C CA . TYR A 1 291 ? 1.076 21.055 -35.577 1.00 76.25 291 TYR A CA 1
ATOM 2393 C C . TYR A 1 291 ? 1.213 19.852 -34.648 1.00 76.25 291 TYR A C 1
ATOM 2395 O O . TYR A 1 291 ? 0.275 19.578 -33.903 1.00 76.25 291 TYR A O 1
ATOM 2403 N N . TYR A 1 292 ? 2.340 19.138 -34.661 1.00 74.19 292 TYR A N 1
ATOM 2404 C CA . TYR A 1 292 ? 2.476 17.904 -33.879 1.00 74.19 292 TYR A CA 1
ATOM 2405 C C . TYR A 1 292 ? 2.636 18.189 -32.382 1.00 74.19 292 TYR A C 1
ATOM 2407 O O . TYR A 1 292 ? 1.844 17.679 -31.590 1.00 74.19 292 TYR A O 1
ATOM 2415 N N . ASP A 1 293 ? 3.550 19.080 -31.992 1.00 78.56 293 ASP A N 1
ATOM 2416 C CA . ASP A 1 293 ? 3.806 19.387 -30.579 1.00 78.56 293 ASP A CA 1
ATOM 2417 C C . ASP A 1 293 ? 2.550 19.908 -29.847 1.00 78.56 293 ASP A C 1
ATOM 2419 O O . ASP A 1 293 ? 2.280 19.470 -28.725 1.00 78.56 293 ASP A O 1
ATOM 2423 N N . PRO A 1 294 ? 1.718 20.806 -30.422 1.00 86.38 294 PRO A N 1
ATOM 2424 C CA . PRO A 1 294 ? 0.491 21.243 -29.761 1.00 86.38 294 PRO A CA 1
ATOM 2425 C C . PRO A 1 294 ? -0.554 20.131 -29.634 1.00 86.38 294 PRO A C 1
ATOM 2427 O O . PRO A 1 294 ? -1.309 20.123 -28.660 1.00 86.38 294 PRO A O 1
ATOM 2430 N N . ILE A 1 295 ? -0.618 19.202 -30.595 1.00 77.75 295 ILE A N 1
ATOM 2431 C CA . ILE A 1 295 ? -1.523 18.046 -30.541 1.00 77.75 295 ILE A CA 1
ATOM 2432 C C . ILE A 1 295 ? -1.069 17.081 -29.444 1.00 77.75 295 ILE A C 1
ATOM 2434 O O . ILE A 1 295 ? -1.885 16.700 -28.606 1.00 77.75 295 ILE A O 1
ATOM 2438 N N . GLU A 1 296 ? 0.221 16.750 -29.393 1.00 80.19 296 GLU A N 1
ATOM 2439 C CA . GLU A 1 296 ? 0.795 15.892 -28.353 1.00 80.19 296 GLU A CA 1
ATOM 2440 C C . GLU A 1 296 ? 0.629 16.507 -26.966 1.00 80.19 296 GLU A C 1
ATOM 2442 O O . GLU A 1 296 ? 0.173 15.833 -26.047 1.00 80.19 296 GLU A O 1
ATOM 2447 N N . ARG A 1 297 ? 0.891 17.811 -26.812 1.00 78.69 297 ARG A N 1
ATOM 2448 C CA . ARG A 1 297 ? 0.673 18.510 -25.537 1.00 78.69 297 ARG A CA 1
ATOM 2449 C C . ARG A 1 297 ? -0.787 18.474 -25.105 1.00 78.69 297 ARG A C 1
ATOM 2451 O O . ARG A 1 297 ? -1.058 18.257 -23.931 1.00 78.69 297 ARG A O 1
ATOM 2458 N N . ARG A 1 298 ? -1.738 18.665 -26.026 1.00 84.88 298 ARG A N 1
ATOM 2459 C CA . ARG A 1 298 ? -3.174 18.548 -25.708 1.00 84.88 298 ARG A CA 1
ATOM 2460 C C . ARG A 1 298 ? -3.544 17.132 -25.289 1.00 84.88 298 ARG A C 1
ATOM 2462 O O . ARG A 1 298 ? -4.291 16.973 -24.330 1.00 84.88 298 ARG A O 1
ATOM 2469 N N . TYR A 1 299 ? -3.029 16.127 -25.992 1.00 87.38 299 TYR A N 1
ATOM 2470 C CA . TYR A 1 299 ? -3.251 14.732 -25.635 1.00 87.38 299 TYR A CA 1
ATOM 2471 C C . TYR A 1 299 ? -2.678 14.418 -24.252 1.00 87.38 299 TYR A C 1
ATOM 2473 O O . TYR A 1 299 ? -3.392 13.874 -23.418 1.00 87.38 299 TYR A O 1
ATOM 2481 N N . LEU A 1 300 ? -1.440 14.835 -23.981 1.00 84.00 300 LEU A N 1
ATOM 2482 C CA . LEU A 1 300 ? -0.780 14.647 -22.693 1.00 84.00 300 LEU A CA 1
ATOM 2483 C C . LEU A 1 300 ? -1.579 15.302 -21.565 1.00 84.00 300 LEU A C 1
ATOM 2485 O O . LEU A 1 300 ? -1.872 14.657 -20.565 1.00 84.00 300 LEU A O 1
ATOM 2489 N N . VAL A 1 301 ? -1.995 16.556 -21.749 1.00 90.12 301 VAL A N 1
ATOM 2490 C CA . VAL A 1 301 ? -2.822 17.269 -20.770 1.00 90.12 301 VAL A CA 1
ATOM 2491 C C . VAL A 1 301 ? -4.139 16.524 -20.527 1.00 90.12 301 VAL A C 1
ATOM 2493 O O . VAL A 1 301 ? -4.473 16.238 -19.381 1.00 90.12 301 VAL A O 1
ATOM 2496 N N . ASN A 1 302 ? -4.859 16.122 -21.576 1.00 92.38 302 ASN A N 1
ATOM 2497 C CA . ASN A 1 302 ? -6.112 15.374 -21.420 1.00 92.38 302 ASN A CA 1
ATOM 2498 C C . ASN A 1 302 ? -5.916 14.009 -20.751 1.00 92.38 302 ASN A C 1
ATOM 2500 O O . ASN A 1 302 ? -6.737 13.606 -19.927 1.00 92.38 302 ASN A O 1
ATOM 2504 N N . TRP A 1 303 ? -4.839 13.305 -21.090 1.00 90.00 303 TRP A N 1
ATOM 2505 C CA . TRP A 1 303 ? -4.485 12.037 -20.469 1.00 90.00 303 TRP A CA 1
ATOM 2506 C C . TRP A 1 303 ? -4.189 12.228 -18.981 1.00 90.00 303 TRP A C 1
ATOM 2508 O O . TRP A 1 303 ? -4.794 11.545 -18.163 1.00 90.00 303 TRP A O 1
ATOM 2518 N N . THR A 1 304 ? -3.375 13.225 -18.610 1.00 88.69 304 THR A N 1
ATOM 2519 C CA . THR A 1 304 ? -3.100 13.528 -17.194 1.00 88.69 304 THR A CA 1
ATOM 2520 C C . THR A 1 304 ? -4.366 13.879 -16.415 1.00 88.69 304 THR A C 1
ATOM 2522 O O . THR A 1 304 ? -4.552 13.361 -15.317 1.00 88.69 304 THR A O 1
ATOM 2525 N N . TYR A 1 305 ? -5.276 14.679 -16.986 1.00 93.69 305 TYR A N 1
ATOM 2526 C CA . TYR A 1 305 ? -6.571 14.955 -16.361 1.00 93.69 305 TYR A CA 1
ATOM 2527 C C . TYR A 1 305 ? -7.414 13.691 -16.192 1.00 93.69 305 TYR A C 1
ATOM 2529 O O . TYR A 1 305 ? -7.969 13.492 -15.120 1.00 93.69 305 TYR A O 1
ATOM 2537 N N . SER A 1 306 ? -7.475 12.825 -17.206 1.00 92.31 306 SER A N 1
ATOM 2538 C CA . SER A 1 306 ? -8.252 11.578 -17.138 1.00 92.31 306 SER A CA 1
ATOM 2539 C C . SER A 1 306 ? -7.698 10.627 -16.077 1.00 92.31 306 SER A C 1
ATOM 2541 O O . SER A 1 306 ? -8.459 10.061 -15.299 1.00 92.31 306 SER A O 1
ATOM 2543 N N . THR A 1 307 ? -6.373 10.479 -16.007 1.00 90.94 307 THR A N 1
ATOM 2544 C CA . THR A 1 307 ? -5.704 9.666 -14.984 1.00 90.94 307 THR A CA 1
ATOM 2545 C C . THR A 1 307 ? -5.954 10.234 -13.589 1.00 90.94 307 THR A C 1
ATOM 2547 O O . THR A 1 307 ? -6.309 9.493 -12.677 1.00 90.94 307 THR A O 1
ATOM 2550 N N . MET A 1 308 ? -5.839 11.553 -13.420 1.00 94.31 308 MET A N 1
ATOM 2551 C CA . MET A 1 308 ? -6.142 12.215 -12.151 1.00 94.31 308 MET A CA 1
ATOM 2552 C C . MET A 1 308 ? -7.610 12.028 -11.749 1.00 94.31 308 MET A C 1
ATOM 2554 O O . MET A 1 308 ? -7.897 11.768 -10.586 1.00 94.31 308 MET A O 1
ATOM 2558 N N . GLU A 1 309 ? -8.542 12.123 -12.699 1.00 95.44 309 GLU A N 1
ATOM 2559 C CA . GLU A 1 309 ? -9.966 11.907 -12.445 1.00 95.44 309 GLU A CA 1
ATOM 2560 C C . GLU A 1 309 ? -10.241 10.466 -11.993 1.00 95.44 309 GLU A C 1
ATOM 2562 O O . GLU A 1 309 ? -10.962 10.258 -11.023 1.00 95.44 309 GLU A O 1
ATOM 2567 N N . GLN A 1 310 ? -9.613 9.471 -12.629 1.00 92.56 310 GLN A N 1
ATOM 2568 C CA . GLN A 1 310 ? -9.722 8.063 -12.225 1.00 92.56 310 GLN A CA 1
ATOM 2569 C C . GLN A 1 310 ? -9.209 7.820 -10.803 1.00 92.56 310 GLN A C 1
ATOM 2571 O O . GLN A 1 310 ? -9.868 7.121 -10.031 1.00 92.56 310 GLN A O 1
ATOM 2576 N N . VAL A 1 311 ? -8.064 8.411 -10.448 1.00 93.19 311 VAL A N 1
ATOM 2577 C CA . VAL A 1 311 ? -7.521 8.329 -9.084 1.00 93.19 311 VAL A CA 1
ATOM 2578 C C . VAL A 1 311 ? -8.485 8.976 -8.092 1.00 93.19 311 VAL A C 1
ATOM 2580 O O . VAL A 1 311 ? -8.840 8.346 -7.102 1.00 93.19 311 VAL A O 1
ATOM 2583 N N . ASN A 1 312 ? -9.002 10.167 -8.400 1.00 95.88 312 ASN A N 1
ATOM 2584 C CA . ASN A 1 312 ? -9.979 10.839 -7.543 1.00 95.88 312 ASN A CA 1
ATOM 2585 C C . ASN A 1 312 ? -11.257 10.006 -7.350 1.00 95.88 312 ASN A C 1
ATOM 2587 O O . ASN A 1 312 ? -11.742 9.909 -6.230 1.00 95.88 312 ASN A O 1
ATOM 2591 N N . TYR A 1 313 ? -11.790 9.363 -8.397 1.00 96.06 313 TYR A N 1
ATOM 2592 C CA . TYR A 1 313 ? -12.951 8.472 -8.251 1.00 96.06 313 TYR A CA 1
ATOM 2593 C C . TYR A 1 313 ? -12.656 7.271 -7.345 1.00 96.06 313 TYR A C 1
ATOM 2595 O O . TYR A 1 313 ? -13.514 6.877 -6.554 1.00 96.06 313 TYR A O 1
ATOM 2603 N N . SER A 1 314 ? -11.460 6.686 -7.458 1.00 94.94 314 SER A N 1
ATOM 2604 C CA . SER A 1 314 ? -11.023 5.597 -6.579 1.00 94.94 314 SER A CA 1
ATOM 2605 C C . SER A 1 314 ? -10.939 6.062 -5.123 1.00 94.94 314 SER A C 1
ATOM 2607 O O . SER A 1 314 ? -11.460 5.392 -4.229 1.00 94.94 314 SER A O 1
ATOM 2609 N N . ASP A 1 315 ? -10.334 7.224 -4.881 1.00 94.38 315 ASP A N 1
ATOM 2610 C CA . ASP A 1 315 ? -10.193 7.797 -3.541 1.00 94.38 315 ASP A CA 1
ATOM 2611 C C . ASP A 1 315 ? -11.553 8.171 -2.937 1.00 94.38 315 ASP A C 1
ATOM 2613 O O . ASP A 1 315 ? -11.821 7.860 -1.774 1.00 94.38 315 ASP A O 1
ATOM 2617 N N . ASP A 1 316 ? -12.453 8.757 -3.728 1.00 97.06 316 ASP A N 1
ATOM 2618 C CA . ASP A 1 316 ? -13.820 9.075 -3.308 1.00 97.06 316 ASP A CA 1
ATOM 2619 C C . ASP A 1 316 ? -14.593 7.807 -2.928 1.00 97.06 316 ASP A C 1
ATOM 2621 O O . ASP A 1 316 ? -15.300 7.786 -1.915 1.00 97.06 316 ASP A O 1
ATOM 2625 N N . GLN A 1 317 ? -14.437 6.724 -3.695 1.00 95.38 317 GLN A N 1
ATOM 2626 C CA . GLN A 1 317 ? -15.055 5.440 -3.375 1.00 95.38 317 GLN A CA 1
ATOM 2627 C C . GLN A 1 317 ? -14.526 4.881 -2.048 1.00 95.38 317 GLN A C 1
ATOM 2629 O O . GLN A 1 317 ? -15.316 4.430 -1.215 1.00 95.38 317 GLN A O 1
ATOM 2634 N N . GLN A 1 318 ? -13.211 4.938 -1.815 1.00 94.62 318 GLN A N 1
ATOM 2635 C CA . GLN A 1 318 ? -12.622 4.519 -0.540 1.00 94.62 318 GLN A CA 1
ATOM 2636 C C . GLN A 1 318 ? -13.108 5.388 0.626 1.00 94.62 318 GLN A C 1
ATOM 2638 O O . GLN A 1 318 ? -13.462 4.862 1.682 1.00 94.62 318 GLN A O 1
ATOM 2643 N N . CYS A 1 319 ? -13.198 6.704 0.432 1.00 95.62 319 CYS A N 1
ATOM 2644 C CA . CYS A 1 319 ? -13.726 7.617 1.441 1.00 95.62 319 CYS A CA 1
ATOM 2645 C C . CYS A 1 319 ? -15.185 7.302 1.789 1.00 95.62 319 CYS A C 1
ATOM 2647 O O . CYS A 1 319 ? -15.542 7.323 2.966 1.00 95.62 319 CYS A O 1
ATOM 2649 N N . GLN A 1 320 ? -16.025 6.973 0.803 1.00 96.75 320 GLN A N 1
ATOM 2650 C CA . GLN A 1 320 ? -17.409 6.565 1.063 1.00 96.75 320 GLN A CA 1
ATOM 2651 C C . GLN A 1 320 ? -17.489 5.265 1.865 1.00 96.75 320 GLN A C 1
ATOM 2653 O O . GLN A 1 320 ? -18.247 5.206 2.831 1.00 96.75 320 GLN A O 1
ATOM 2658 N N . LEU A 1 321 ? -16.668 4.264 1.536 1.00 96.75 321 LEU A N 1
ATOM 2659 C CA . LEU A 1 321 ? -16.605 3.018 2.307 1.00 96.75 321 LEU A CA 1
ATOM 2660 C C . LEU A 1 321 ? -16.228 3.283 3.771 1.00 96.75 321 LEU A C 1
ATOM 2662 O O . LEU A 1 321 ? -16.899 2.798 4.681 1.00 96.75 321 LEU A O 1
ATOM 2666 N N . LEU A 1 322 ? -15.209 4.113 4.007 1.00 96.19 322 LEU A N 1
ATOM 2667 C CA . LEU A 1 322 ? -14.790 4.491 5.359 1.00 96.19 322 LEU A CA 1
ATOM 2668 C C . LEU A 1 322 ? -15.870 5.285 6.107 1.00 96.19 322 LEU A C 1
ATOM 2670 O O . LEU A 1 322 ? -16.052 5.101 7.311 1.00 96.19 322 LEU A O 1
ATOM 2674 N N . LEU A 1 323 ? -16.607 6.158 5.417 1.00 97.62 323 LEU A N 1
ATOM 2675 C CA . LEU A 1 323 ? -17.732 6.887 6.005 1.00 97.62 323 LEU A CA 1
ATOM 2676 C C . LEU A 1 323 ? -18.872 5.945 6.405 1.00 97.62 323 LEU A C 1
ATOM 2678 O O . LEU A 1 323 ? -19.443 6.108 7.486 1.00 97.62 323 LEU A O 1
ATOM 2682 N N . ASP A 1 324 ? -19.187 4.950 5.581 1.00 97.06 324 ASP A N 1
ATOM 2683 C CA . ASP A 1 324 ? -20.204 3.944 5.890 1.00 97.06 324 ASP A CA 1
ATOM 2684 C C . ASP A 1 324 ? -19.793 3.077 7.086 1.00 97.06 324 ASP A C 1
ATOM 2686 O O . ASP A 1 324 ? -20.594 2.849 8.000 1.00 97.06 324 ASP A O 1
ATOM 2690 N N . GLU A 1 325 ? -18.529 2.655 7.147 1.00 96.88 325 GLU A N 1
ATOM 2691 C CA . GLU A 1 325 ? -17.970 1.954 8.307 1.00 96.88 325 GLU A CA 1
ATOM 2692 C C . GLU A 1 325 ? -18.037 2.811 9.577 1.00 96.88 325 GLU A C 1
ATOM 2694 O O . GLU A 1 325 ? -18.506 2.345 10.621 1.00 96.88 325 GLU A O 1
ATOM 2699 N N . LEU A 1 326 ? -17.653 4.087 9.493 1.00 96.94 326 LEU A N 1
ATOM 2700 C CA . LEU A 1 326 ? -17.718 5.021 10.616 1.00 96.94 326 LEU A CA 1
ATOM 2701 C C . LEU A 1 326 ? -19.160 5.219 11.105 1.00 96.94 326 LEU A C 1
ATOM 2703 O O . LEU A 1 326 ? -19.416 5.260 12.314 1.00 96.94 326 LEU A O 1
ATOM 2707 N N . ASN A 1 327 ? -20.116 5.317 10.180 1.00 97.56 327 ASN A N 1
ATOM 2708 C CA . ASN A 1 327 ? -21.538 5.430 10.494 1.00 97.56 327 ASN A CA 1
ATOM 2709 C C . ASN A 1 327 ? -22.061 4.173 11.199 1.00 97.56 327 ASN A C 1
ATOM 2711 O O . ASN A 1 327 ? -22.796 4.284 12.187 1.00 97.56 327 ASN A O 1
ATOM 2715 N N . ASN A 1 328 ? -21.644 2.988 10.750 1.00 97.62 328 ASN A N 1
ATOM 2716 C CA . ASN A 1 328 ? -21.985 1.717 11.385 1.00 97.62 328 ASN A CA 1
ATOM 2717 C C . ASN A 1 328 ? -21.427 1.629 12.810 1.00 97.62 328 ASN A C 1
ATOM 2719 O O . ASN A 1 328 ? -22.176 1.329 13.741 1.00 97.62 328 ASN A O 1
ATOM 2723 N N . VAL A 1 329 ? -20.152 1.967 13.013 1.00 96.56 329 VAL A N 1
ATOM 2724 C CA . VAL A 1 329 ? -19.535 2.002 14.351 1.00 96.56 329 VAL A CA 1
ATOM 2725 C C . VAL A 1 329 ? -20.242 3.013 15.254 1.00 96.56 329 VAL A C 1
ATOM 2727 O O . VAL A 1 329 ? -20.587 2.707 16.393 1.00 96.56 329 VAL A O 1
ATOM 2730 N N . THR A 1 330 ? -20.543 4.203 14.737 1.00 97.12 330 THR A N 1
ATOM 2731 C CA . THR A 1 330 ? -21.280 5.236 15.480 1.00 97.12 330 THR A CA 1
ATOM 2732 C C . THR A 1 330 ? -22.669 4.752 15.897 1.00 97.12 330 THR A C 1
ATOM 2734 O O . THR A 1 330 ? -23.130 5.055 17.000 1.00 97.12 330 THR A O 1
ATOM 2737 N N . LYS A 1 331 ? -23.356 3.996 15.034 1.00 96.94 331 LYS A N 1
ATOM 2738 C CA . LYS A 1 331 ? -24.647 3.382 15.356 1.00 96.94 331 LYS A CA 1
ATOM 2739 C C . LYS A 1 331 ? -24.504 2.334 16.464 1.00 96.94 331 LYS A C 1
ATOM 2741 O O . LYS A 1 331 ? -25.252 2.411 17.435 1.00 96.94 331 LYS A O 1
ATOM 2746 N N . LEU A 1 332 ? -23.522 1.437 16.366 1.00 97.25 332 LEU A N 1
ATOM 2747 C CA . LEU A 1 332 ? -23.247 0.426 17.395 1.00 97.25 332 LEU A CA 1
ATOM 2748 C C . LEU A 1 332 ? -22.941 1.067 18.753 1.00 97.25 332 LEU A C 1
ATOM 2750 O O . LEU A 1 332 ? -23.536 0.687 19.754 1.00 97.25 332 LEU A O 1
ATOM 2754 N N . ILE A 1 333 ? -22.117 2.118 18.785 1.00 96.56 333 ILE A N 1
ATOM 2755 C CA . ILE A 1 333 ? -21.814 2.863 20.017 1.00 96.56 333 ILE A CA 1
ATOM 2756 C C . ILE A 1 333 ? -23.086 3.462 20.636 1.00 96.56 333 ILE A C 1
ATOM 2758 O O . ILE A 1 333 ? -23.240 3.480 21.859 1.00 96.56 333 ILE A O 1
ATOM 2762 N N . LYS A 1 334 ? -24.014 3.982 19.824 1.00 96.75 334 LYS A N 1
ATOM 2763 C CA . LYS A 1 334 ? -25.293 4.512 20.331 1.00 96.75 334 LYS A CA 1
ATOM 2764 C C . LYS A 1 334 ? -26.160 3.407 20.932 1.00 96.75 334 LYS A C 1
ATOM 2766 O O . LYS A 1 334 ? -26.741 3.614 21.996 1.00 96.75 334 LYS A O 1
ATOM 2771 N N . GLU A 1 335 ? -26.235 2.256 20.271 1.00 96.44 335 GLU A N 1
ATOM 2772 C CA . GLU A 1 335 ? -26.987 1.092 20.748 1.00 96.44 335 GLU A CA 1
ATOM 2773 C C . GLU A 1 335 ? -26.388 0.526 22.045 1.00 96.44 335 GLU A C 1
ATOM 2775 O O . GLU A 1 335 ? -27.118 0.320 23.014 1.00 96.44 335 GLU A O 1
ATO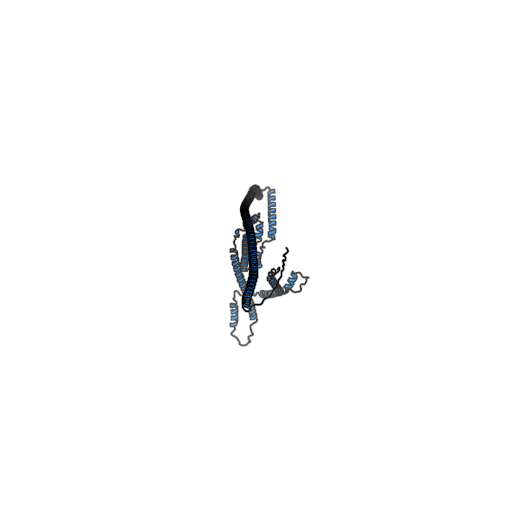M 2780 N N . GLU A 1 336 ? -25.065 0.371 22.123 1.00 96.69 336 GLU A N 1
ATOM 2781 C CA . GLU A 1 336 ? -24.370 -0.069 23.338 1.00 96.69 336 GLU A CA 1
ATOM 2782 C C . GLU A 1 336 ? -24.575 0.900 24.502 1.00 96.69 336 GLU A C 1
ATOM 2784 O O . GLU A 1 336 ? -24.901 0.473 25.610 1.00 96.69 336 GLU A O 1
ATOM 2789 N N . ASN A 1 337 ? -24.455 2.210 24.262 1.00 96.50 337 ASN A N 1
ATOM 2790 C CA . ASN A 1 337 ? -24.717 3.214 25.293 1.00 96.50 337 ASN A CA 1
ATOM 2791 C C . ASN A 1 337 ? -26.159 3.145 25.805 1.00 96.50 337 ASN A C 1
ATOM 2793 O O . ASN A 1 337 ? -26.390 3.274 27.008 1.00 96.50 337 ASN A O 1
ATOM 2797 N N . TYR A 1 338 ? -27.127 2.913 24.917 1.00 96.62 338 TYR A N 1
ATOM 2798 C CA . TYR A 1 338 ? -28.521 2.726 25.307 1.00 96.62 338 TYR A CA 1
ATOM 2799 C C . TYR A 1 338 ? -28.700 1.470 26.173 1.00 96.62 338 TYR A C 1
ATOM 2801 O O . TYR A 1 338 ? -29.268 1.546 27.264 1.00 96.62 338 TYR A O 1
ATOM 2809 N N . VAL A 1 339 ? -28.149 0.329 25.746 1.00 96.88 339 VAL A N 1
ATOM 2810 C CA . VAL A 1 339 ? -28.196 -0.928 26.512 1.00 96.88 339 VAL A CA 1
ATOM 2811 C C . VAL A 1 339 ? -27.517 -0.773 27.874 1.00 96.88 339 VAL A C 1
ATOM 2813 O O . VAL A 1 339 ? -28.046 -1.244 28.884 1.00 96.88 339 VAL A O 1
ATOM 2816 N N . PHE A 1 340 ? -26.382 -0.078 27.931 1.00 95.69 340 PHE A N 1
ATOM 2817 C CA . PHE A 1 340 ? -25.671 0.219 29.169 1.00 95.69 340 PHE A CA 1
ATOM 2818 C C . PHE A 1 340 ? -26.513 1.080 30.116 1.00 95.69 340 PHE A C 1
ATOM 2820 O O . PHE A 1 340 ? -26.630 0.753 31.298 1.00 95.69 340 PHE A O 1
ATOM 2827 N N . GLN A 1 341 ? -27.157 2.137 29.611 1.00 95.88 341 GLN A N 1
ATOM 2828 C CA . GLN A 1 341 ? -28.061 2.973 30.406 1.00 95.88 341 GLN A CA 1
ATOM 2829 C C . GLN A 1 341 ? -29.237 2.165 30.966 1.00 95.88 341 GLN A C 1
ATOM 2831 O O . GLN A 1 341 ? -29.502 2.233 32.168 1.00 95.88 341 GLN A O 1
ATOM 2836 N N . CYS A 1 342 ? -29.898 1.353 30.136 1.00 95.44 342 CYS A N 1
ATOM 2837 C CA . CYS A 1 342 ? -30.993 0.487 30.577 1.00 95.44 342 CYS A CA 1
ATOM 2838 C C . CYS A 1 342 ? -30.534 -0.533 31.630 1.00 95.44 342 CYS A C 1
ATOM 2840 O O . CYS A 1 342 ? -31.207 -0.729 32.645 1.00 95.44 342 CYS A O 1
ATOM 2842 N N . SER A 1 343 ? -29.372 -1.153 31.417 1.00 95.38 343 SER A N 1
ATOM 2843 C CA . SER A 1 343 ? -28.794 -2.128 32.347 1.00 95.38 343 SER A CA 1
ATOM 2844 C C . SER A 1 343 ? -28.462 -1.480 33.687 1.00 95.38 343 SER A C 1
ATOM 2846 O O . SER A 1 343 ? -28.872 -1.984 34.731 1.00 95.38 343 SER A O 1
ATOM 2848 N N . ASN A 1 344 ? -27.804 -0.319 33.675 1.00 96.00 344 ASN A N 1
ATOM 2849 C CA . ASN A 1 344 ? -27.518 0.444 34.888 1.00 96.00 344 ASN A CA 1
ATOM 2850 C C . ASN A 1 344 ? -28.791 0.835 35.626 1.00 96.00 344 ASN A C 1
ATOM 2852 O O . ASN A 1 344 ? -28.870 0.650 36.837 1.00 96.00 344 ASN A O 1
ATOM 2856 N N . GLN A 1 345 ? -29.809 1.323 34.917 1.00 96.56 345 GLN A N 1
ATOM 2857 C CA . GLN A 1 345 ? -31.087 1.662 35.534 1.00 96.56 345 GLN A CA 1
ATOM 2858 C C . GLN A 1 345 ? -31.724 0.439 36.207 1.00 96.56 345 GLN A C 1
ATOM 2860 O O . GLN A 1 345 ? -32.230 0.547 37.326 1.00 96.56 345 GLN A O 1
ATOM 2865 N N . LYS A 1 346 ? -31.652 -0.740 35.574 1.00 95.88 346 LYS A N 1
ATOM 2866 C CA . LYS A 1 346 ? -32.143 -1.985 36.173 1.00 95.88 346 LYS A CA 1
ATOM 2867 C C . LYS A 1 346 ? -31.321 -2.398 37.393 1.00 95.88 346 LYS A C 1
ATOM 2869 O O . LYS A 1 346 ? -31.916 -2.798 38.396 1.00 95.88 346 LYS A O 1
ATOM 2874 N N . TYR A 1 347 ? -29.995 -2.275 37.348 1.00 96.25 347 TYR A N 1
ATOM 2875 C CA . TYR A 1 347 ? -29.143 -2.534 38.509 1.00 96.25 347 TYR A CA 1
ATOM 2876 C C . TYR A 1 347 ? -29.477 -1.597 39.668 1.00 96.25 347 TYR A C 1
ATOM 2878 O O . TYR A 1 347 ? -29.699 -2.082 40.773 1.00 96.25 347 TYR A O 1
ATOM 2886 N N . TYR A 1 348 ? -29.617 -0.292 39.424 1.00 97.00 348 TYR A N 1
ATOM 2887 C CA . TYR A 1 348 ? -30.024 0.668 40.454 1.00 97.00 348 TYR A CA 1
ATOM 2888 C C . TYR A 1 348 ? -31.386 0.329 41.058 1.00 97.00 348 TYR A C 1
ATOM 2890 O O . TYR A 1 348 ? -31.510 0.294 42.279 1.00 97.00 348 TYR A O 1
ATOM 2898 N N . ALA A 1 349 ? -32.385 0.015 40.228 1.00 96.69 349 ALA A N 1
ATOM 2899 C CA . ALA A 1 349 ? -33.707 -0.378 40.711 1.00 96.69 349 ALA A CA 1
ATOM 2900 C C . ALA A 1 349 ? -33.652 -1.647 41.578 1.00 96.69 349 ALA A C 1
ATOM 2902 O O . ALA A 1 349 ? -34.287 -1.710 42.626 1.00 96.69 349 ALA A O 1
ATOM 2903 N N . THR A 1 350 ? -32.857 -2.638 41.169 1.00 95.94 350 THR A N 1
ATOM 2904 C CA . THR A 1 350 ? -32.709 -3.908 41.898 1.00 95.94 350 THR A CA 1
ATOM 2905 C C . THR A 1 350 ? -31.947 -3.715 43.213 1.00 95.94 350 THR A C 1
ATOM 2907 O O . THR A 1 350 ? -32.309 -4.292 44.234 1.00 95.94 350 THR A O 1
ATOM 2910 N N . ILE A 1 351 ? -30.909 -2.874 43.220 1.00 96.56 351 ILE A N 1
ATOM 2911 C CA . ILE A 1 351 ? -30.192 -2.492 44.443 1.00 96.56 351 ILE A CA 1
ATOM 2912 C C . ILE A 1 351 ? -31.151 -1.814 45.423 1.00 96.56 351 ILE A C 1
ATOM 2914 O O . ILE A 1 351 ? -31.127 -2.128 46.611 1.00 96.56 351 ILE A O 1
ATOM 2918 N N . GLU A 1 352 ? -32.001 -0.909 44.943 1.00 96.31 352 GLU A N 1
ATOM 2919 C CA . GLU A 1 352 ? -32.967 -0.213 45.791 1.00 96.31 352 GLU A CA 1
ATOM 2920 C C . GLU A 1 352 ? -34.034 -1.164 46.351 1.00 96.31 352 GLU A C 1
ATOM 2922 O O . GLU A 1 352 ? -34.356 -1.103 47.536 1.00 96.31 352 GLU A O 1
ATOM 2927 N N . GLU A 1 353 ? -34.505 -2.119 45.546 1.00 97.00 353 GLU A N 1
ATOM 2928 C CA . GLU A 1 353 ? -35.393 -3.194 46.000 1.00 97.00 353 GLU A CA 1
ATOM 2929 C C . GLU A 1 353 ? -34.749 -4.027 47.121 1.00 97.00 353 GLU A C 1
ATOM 2931 O O . GLU A 1 353 ? -35.375 -4.269 48.155 1.00 97.00 353 GLU A O 1
ATOM 2936 N N . TYR A 1 354 ? -33.475 -4.409 46.974 1.00 96.94 354 TYR A N 1
ATOM 2937 C CA . TYR A 1 354 ? -32.756 -5.130 48.025 1.00 96.94 354 TYR A CA 1
ATOM 2938 C C . TYR A 1 354 ? -32.554 -4.296 49.289 1.00 96.94 354 TYR A C 1
ATOM 2940 O O . TYR A 1 354 ? -32.701 -4.835 50.385 1.00 96.94 354 TYR A O 1
ATOM 2948 N N . LYS A 1 355 ? -32.255 -2.996 49.173 1.00 96.88 355 LYS A N 1
ATOM 2949 C CA . LYS A 1 355 ? -32.166 -2.107 50.342 1.00 96.88 355 LYS A CA 1
ATOM 2950 C C . LYS A 1 355 ? -33.491 -2.035 51.091 1.00 96.88 355 LYS A C 1
ATOM 2952 O O . LYS A 1 355 ? -33.493 -2.192 52.309 1.00 96.88 355 LYS A O 1
ATOM 2957 N N . ASN A 1 356 ? -34.600 -1.857 50.372 1.00 96.56 356 ASN A N 1
ATOM 2958 C CA . ASN A 1 356 ? -35.933 -1.818 50.971 1.00 96.56 356 ASN A CA 1
ATOM 2959 C C . ASN A 1 356 ? -36.252 -3.136 51.677 1.00 96.56 356 ASN A C 1
ATOM 2961 O O . ASN A 1 356 ? -36.673 -3.131 52.828 1.00 96.56 356 ASN A O 1
ATOM 2965 N N . ARG A 1 357 ? -35.947 -4.272 51.044 1.00 96.81 357 ARG A N 1
ATOM 2966 C CA . ARG A 1 357 ? -36.156 -5.590 51.648 1.00 96.81 357 ARG A CA 1
ATOM 2967 C C . ARG A 1 357 ? -35.300 -5.818 52.895 1.00 96.81 357 ARG A C 1
ATOM 2969 O O . ARG A 1 357 ? -35.777 -6.412 53.861 1.00 96.81 357 ARG A O 1
ATOM 2976 N N . ILE A 1 358 ? -34.045 -5.362 52.895 1.00 96.19 358 ILE A N 1
ATOM 2977 C CA . ILE A 1 358 ? -33.181 -5.403 54.085 1.00 96.19 358 ILE A CA 1
ATOM 2978 C C . ILE A 1 358 ? -33.800 -4.560 55.200 1.00 96.19 358 ILE A C 1
ATOM 2980 O O . ILE A 1 358 ? -33.911 -5.047 56.321 1.00 96.19 358 ILE A O 1
ATOM 2984 N N . TYR A 1 359 ? -34.247 -3.343 54.887 1.00 97.12 359 TYR A N 1
ATOM 2985 C CA . TYR A 1 359 ? -34.887 -2.451 55.850 1.00 97.12 359 TYR A CA 1
ATOM 2986 C C . TYR A 1 359 ? -36.169 -3.059 56.442 1.00 97.12 359 TYR A C 1
ATOM 2988 O O . TYR A 1 359 ? -36.327 -3.093 57.658 1.00 97.12 359 TYR A O 1
ATOM 2996 N N . GLU A 1 360 ? -37.048 -3.625 55.612 1.00 96.62 360 GLU A N 1
ATOM 2997 C CA . GLU A 1 360 ? -38.260 -4.325 56.063 1.00 96.62 360 GLU A CA 1
ATOM 2998 C C . GLU A 1 360 ? -37.936 -5.521 56.964 1.00 96.62 360 GLU A C 1
ATOM 3000 O O . GLU A 1 360 ? -38.576 -5.725 57.997 1.00 96.62 360 GLU A O 1
ATOM 3005 N N . THR A 1 361 ? -36.917 -6.303 56.599 1.00 95.50 361 THR A N 1
ATOM 3006 C CA . THR A 1 361 ? -36.483 -7.459 57.394 1.00 95.50 361 THR A CA 1
ATOM 3007 C C . THR A 1 361 ? -35.910 -7.012 58.739 1.00 95.50 361 THR A C 1
ATOM 3009 O O . THR A 1 361 ? -36.210 -7.629 59.756 1.00 95.50 361 THR A O 1
ATOM 3012 N N . GLN A 1 362 ? -35.129 -5.927 58.765 1.00 95.56 362 GLN A N 1
ATOM 3013 C CA . GLN A 1 362 ? -34.601 -5.332 59.997 1.00 95.56 362 GLN A CA 1
ATOM 3014 C C . GLN A 1 362 ? -35.727 -4.832 60.902 1.00 95.56 362 GLN A C 1
ATOM 3016 O O . GLN A 1 362 ? -35.762 -5.191 62.071 1.00 95.56 362 GLN A O 1
ATOM 3021 N N . MET A 1 363 ? -36.697 -4.096 60.354 1.00 96.38 363 MET A N 1
ATOM 3022 C CA . MET A 1 363 ? -37.857 -3.629 61.118 1.00 96.38 363 MET A CA 1
ATOM 3023 C C . MET A 1 363 ? -38.685 -4.787 61.677 1.00 96.38 363 MET A C 1
ATOM 3025 O O . MET A 1 363 ? -39.094 -4.748 62.833 1.00 96.38 363 MET A O 1
ATOM 3029 N N . THR A 1 364 ? -38.905 -5.837 60.884 1.00 96.25 364 THR A N 1
ATOM 3030 C CA . THR A 1 364 ? -39.625 -7.032 61.349 1.00 96.25 364 THR A CA 1
ATOM 3031 C C . THR A 1 364 ? -38.857 -7.727 62.472 1.00 96.25 364 THR A C 1
ATOM 3033 O O . THR A 1 364 ? -39.443 -8.082 63.488 1.00 96.25 364 THR A O 1
ATOM 3036 N N . TYR A 1 365 ? -37.538 -7.866 62.320 1.00 96.19 365 TYR A N 1
ATOM 3037 C CA . TYR A 1 365 ? -36.675 -8.451 63.340 1.00 96.19 365 TYR A CA 1
ATOM 3038 C C . TYR A 1 365 ? -36.689 -7.647 64.646 1.00 96.19 365 TYR A C 1
ATOM 3040 O O . TYR A 1 365 ? -36.799 -8.242 65.713 1.00 96.19 365 TYR A O 1
ATOM 3048 N N . ASP A 1 366 ? -36.623 -6.316 64.575 1.00 96.25 366 ASP A N 1
ATOM 3049 C CA . ASP A 1 366 ? -36.668 -5.450 65.757 1.00 96.25 366 ASP A CA 1
ATOM 3050 C C . ASP A 1 366 ? -38.008 -5.590 66.503 1.00 96.25 366 ASP A C 1
ATOM 3052 O O . ASP A 1 366 ? -38.027 -5.707 67.729 1.00 96.25 366 ASP A O 1
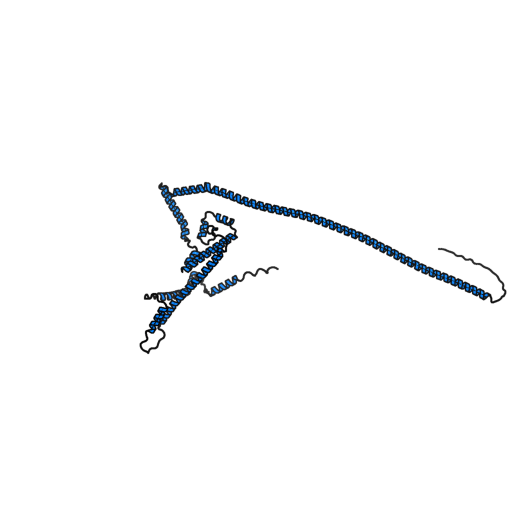ATOM 3056 N N . VAL A 1 367 ? -39.128 -5.669 65.772 1.00 96.00 367 VAL A N 1
ATOM 3057 C CA . VAL A 1 367 ? -40.466 -5.909 66.348 1.00 96.00 367 VAL A CA 1
ATOM 3058 C C . VAL A 1 367 ? -40.573 -7.303 66.976 1.00 96.00 367 VAL A C 1
ATOM 3060 O O . VAL A 1 367 ? -41.119 -7.459 68.075 1.00 96.00 367 VAL A O 1
ATOM 3063 N N . ASP A 1 368 ? -40.049 -8.331 66.309 1.00 95.62 368 ASP A N 1
ATOM 3064 C CA . ASP A 1 368 ? -40.027 -9.703 66.825 1.00 95.62 368 ASP A CA 1
ATOM 3065 C C . ASP A 1 368 ? -39.149 -9.814 68.083 1.00 95.62 368 ASP A C 1
ATOM 3067 O O . ASP A 1 368 ? -39.503 -10.503 69.044 1.00 95.62 368 ASP A O 1
ATOM 3071 N N . LEU A 1 369 ? -38.026 -9.094 68.120 1.00 95.56 369 LEU A N 1
ATOM 3072 C CA . LEU A 1 369 ? -37.153 -9.017 69.286 1.00 95.56 369 LEU A CA 1
ATOM 3073 C C . LEU A 1 369 ? -37.865 -8.326 70.456 1.00 95.56 369 LEU A C 1
ATOM 3075 O O . LEU A 1 369 ? -37.907 -8.882 71.553 1.00 95.56 369 LEU A O 1
ATOM 3079 N N . GLU A 1 370 ? -38.489 -7.169 70.224 1.00 94.44 370 GLU A N 1
ATOM 3080 C CA . GLU A 1 370 ? -39.232 -6.431 71.251 1.00 94.44 370 GLU A CA 1
ATOM 3081 C C . GLU A 1 370 ? -40.404 -7.260 71.806 1.00 94.44 370 GLU A C 1
ATOM 3083 O O . GLU A 1 370 ? -40.644 -7.314 73.017 1.00 94.44 370 GLU A O 1
ATOM 3088 N N . THR A 1 371 ? -41.138 -7.968 70.944 1.00 95.12 371 THR A N 1
ATOM 3089 C CA . THR A 1 371 ? -42.219 -8.864 71.384 1.00 95.12 371 THR A CA 1
ATOM 3090 C C . THR A 1 371 ? -41.693 -10.069 72.164 1.00 95.12 371 THR A C 1
ATOM 3092 O O . THR A 1 371 ? -42.293 -10.446 73.178 1.00 95.12 371 THR A O 1
ATOM 3095 N N . ALA A 1 372 ? -40.565 -10.660 71.762 1.00 93.88 372 ALA A N 1
ATOM 3096 C CA . ALA A 1 372 ? -39.913 -11.729 72.514 1.00 93.88 372 ALA A CA 1
ATOM 3097 C C . ALA A 1 372 ? -39.431 -11.248 73.893 1.00 93.88 372 ALA A C 1
ATOM 3099 O O . ALA A 1 372 ? -39.714 -11.906 74.899 1.00 93.88 372 ALA A O 1
ATOM 3100 N N . GLU A 1 373 ? -38.778 -10.087 73.970 1.00 94.12 373 GLU A N 1
ATOM 3101 C CA . GLU A 1 373 ? -38.347 -9.463 75.226 1.00 94.12 373 GLU A CA 1
ATOM 3102 C C . GLU A 1 373 ? -39.537 -9.185 76.150 1.00 94.12 373 GLU A C 1
ATOM 3104 O O . GLU A 1 373 ? -39.517 -9.573 77.322 1.00 94.12 373 GLU A O 1
ATOM 3109 N N . ASN A 1 374 ? -40.625 -8.626 75.615 1.00 94.81 374 ASN A N 1
ATOM 3110 C CA . ASN A 1 374 ? -41.867 -8.416 76.356 1.00 94.81 374 ASN A CA 1
ATOM 3111 C C . ASN A 1 374 ? -42.456 -9.734 76.885 1.00 94.81 374 ASN A C 1
ATOM 3113 O O . ASN A 1 374 ? -42.870 -9.814 78.044 1.00 94.81 374 ASN A O 1
ATOM 3117 N N . ASN A 1 375 ? -42.455 -10.804 76.088 1.00 93.94 375 ASN A N 1
ATOM 3118 C CA . ASN A 1 375 ? -42.924 -12.122 76.524 1.00 93.94 375 ASN A CA 1
ATOM 3119 C C . ASN A 1 375 ? -42.040 -12.721 77.631 1.00 93.94 375 ASN A C 1
ATOM 3121 O O . ASN A 1 375 ? -42.553 -13.286 78.607 1.00 93.94 375 ASN A O 1
ATOM 3125 N N . VAL A 1 376 ? -40.718 -12.567 77.534 1.00 93.25 376 VAL A N 1
ATOM 3126 C CA . VAL A 1 376 ? -39.774 -12.956 78.594 1.00 93.25 376 VAL A CA 1
ATOM 3127 C C . VAL A 1 376 ? -40.031 -12.144 79.867 1.00 93.25 376 VAL A C 1
ATOM 3129 O O . VAL A 1 376 ? -40.095 -12.711 80.959 1.00 93.25 376 VAL A O 1
ATOM 3132 N N . GLN A 1 377 ? -40.269 -10.839 79.747 1.00 93.88 377 GLN A N 1
ATOM 3133 C CA . GLN A 1 377 ? -40.613 -9.965 80.869 1.00 93.88 377 GLN A CA 1
ATOM 3134 C C . GLN A 1 377 ? -41.917 -10.422 81.546 1.00 93.88 377 GLN A C 1
ATOM 3136 O O . GLN A 1 377 ? -41.970 -10.596 82.766 1.00 93.88 377 GLN A O 1
ATOM 3141 N N . ILE A 1 378 ? -42.969 -10.686 80.762 1.00 94.19 378 ILE A N 1
ATOM 3142 C CA . ILE A 1 378 ? -44.272 -11.159 81.251 1.00 94.19 378 ILE A CA 1
ATOM 3143 C C . ILE A 1 378 ? -44.132 -12.511 81.957 1.00 94.19 378 ILE A C 1
ATOM 3145 O O . ILE A 1 378 ? -44.686 -12.701 83.042 1.00 94.19 378 ILE A O 1
ATOM 3149 N N . THR A 1 379 ? -43.409 -13.465 81.370 1.00 92.62 379 THR A N 1
ATOM 3150 C CA . THR A 1 379 ? -43.207 -14.791 81.976 1.00 92.62 379 THR A CA 1
ATOM 3151 C C . THR A 1 379 ? -42.371 -14.708 83.249 1.00 92.62 379 THR A C 1
ATOM 3153 O O . THR A 1 379 ? -42.723 -15.343 84.243 1.00 92.62 379 THR A O 1
ATOM 3156 N N . ARG A 1 380 ? -41.339 -13.857 83.280 1.00 93.69 380 ARG A N 1
ATOM 3157 C CA . ARG A 1 380 ? -40.554 -13.567 84.487 1.00 93.69 380 ARG A CA 1
ATOM 3158 C C . ARG A 1 380 ? -41.417 -12.954 85.590 1.00 93.69 380 ARG A C 1
ATOM 3160 O O . ARG A 1 380 ? -41.326 -13.396 86.734 1.00 93.69 380 ARG A O 1
ATOM 3167 N N . ASN A 1 381 ? -42.303 -12.021 85.249 1.00 93.94 381 ASN A N 1
ATOM 3168 C CA . ASN A 1 381 ? -43.253 -11.426 86.192 1.00 93.94 381 ASN A CA 1
ATOM 3169 C C . ASN A 1 381 ? -44.261 -12.459 86.720 1.00 93.94 381 ASN A C 1
ATOM 3171 O O . ASN A 1 381 ? -44.511 -12.513 87.923 1.00 93.94 381 ASN A O 1
ATOM 3175 N N . LYS A 1 382 ? -44.799 -13.330 85.853 1.00 93.38 382 LYS A N 1
ATOM 3176 C CA . LYS A 1 382 ? -45.674 -14.445 86.262 1.00 93.38 382 LYS A CA 1
ATOM 3177 C C . LYS A 1 382 ? -44.953 -15.418 87.196 1.00 93.38 382 LYS A C 1
ATOM 3179 O O . LYS A 1 382 ? -45.523 -15.825 88.204 1.00 93.38 382 LYS A O 1
ATOM 3184 N N . LEU A 1 383 ? -43.703 -15.766 86.889 1.00 93.50 383 LEU A N 1
ATOM 3185 C CA . LEU A 1 383 ? -42.878 -16.628 87.735 1.00 93.50 383 LEU A CA 1
ATOM 3186 C C . LEU A 1 383 ? -42.602 -15.974 89.091 1.00 93.50 383 LEU A C 1
ATOM 3188 O O . LEU A 1 383 ? -42.675 -16.650 90.114 1.00 93.50 383 LEU A O 1
ATOM 3192 N N . GLN A 1 384 ? -42.298 -14.675 89.109 1.00 93.81 384 GLN A N 1
ATOM 3193 C CA . GLN A 1 384 ? -42.081 -13.935 90.347 1.00 93.81 384 GLN A CA 1
ATOM 3194 C C . GLN A 1 384 ? -43.349 -13.918 91.203 1.00 93.81 384 GLN A C 1
ATOM 3196 O O . GLN A 1 384 ? -43.285 -14.280 92.372 1.00 93.81 384 GLN A O 1
ATOM 3201 N N . LYS A 1 385 ? -44.510 -13.647 90.597 1.00 94.69 385 LYS A N 1
ATOM 3202 C CA . LYS A 1 385 ? -45.802 -13.750 91.279 1.00 94.69 385 LYS A CA 1
ATOM 3203 C C . LYS A 1 385 ? -46.037 -15.150 91.852 1.00 94.69 385 LYS A C 1
ATOM 3205 O O . LYS A 1 385 ? -46.401 -15.271 93.011 1.00 94.69 385 LYS A O 1
ATOM 3210 N N . ALA A 1 386 ? -45.765 -16.210 91.089 1.00 91.94 386 ALA A N 1
ATOM 3211 C CA . ALA A 1 386 ? -45.922 -17.581 91.577 1.00 91.94 386 ALA A CA 1
ATOM 3212 C C . ALA A 1 386 ? -44.967 -17.902 92.745 1.00 91.94 386 ALA A C 1
ATOM 3214 O O . ALA A 1 386 ? -45.338 -18.624 93.670 1.00 91.94 386 ALA A O 1
ATOM 3215 N N . LYS A 1 387 ? -43.740 -17.361 92.727 1.00 92.62 387 LYS A N 1
ATOM 3216 C CA . LYS A 1 387 ? -42.795 -17.460 93.852 1.00 92.62 387 LYS A CA 1
ATOM 3217 C C . LYS A 1 387 ? -43.315 -16.729 95.088 1.00 92.62 387 LYS A C 1
ATOM 3219 O O . LYS A 1 387 ? -43.200 -17.273 96.187 1.00 92.62 387 LYS A O 1
ATOM 3224 N N . ASP A 1 388 ? -43.877 -15.539 94.911 1.00 92.38 388 ASP A N 1
ATOM 3225 C CA . ASP A 1 388 ? -44.442 -14.737 95.996 1.00 92.38 388 ASP A CA 1
ATOM 3226 C C . ASP A 1 388 ? -45.695 -15.408 96.582 1.00 92.38 388 ASP A C 1
ATOM 3228 O O . ASP A 1 388 ? -45.793 -15.548 97.800 1.00 92.38 388 ASP A O 1
ATOM 3232 N N . ASP A 1 389 ? -46.581 -15.943 95.737 1.00 91.44 389 ASP A N 1
ATOM 3233 C CA . ASP A 1 389 ? -47.745 -16.739 96.146 1.00 91.44 389 ASP A CA 1
ATOM 3234 C C . ASP A 1 389 ? -47.307 -17.987 96.928 1.00 91.44 389 ASP A C 1
ATOM 3236 O O . ASP A 1 389 ? -47.827 -18.278 98.004 1.00 91.44 389 ASP A O 1
ATOM 3240 N N . LEU A 1 390 ? -46.297 -18.717 96.441 1.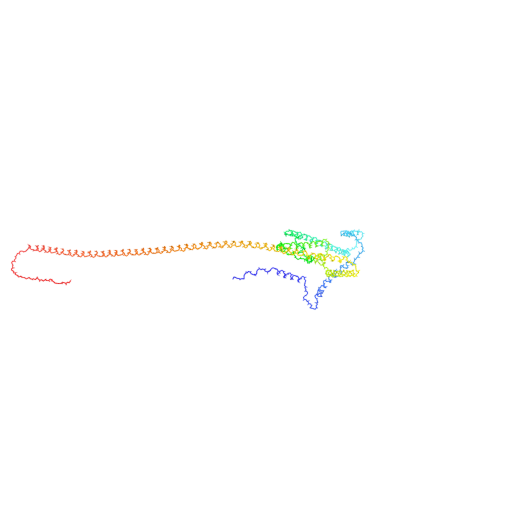00 89.94 390 LEU A N 1
ATOM 3241 C CA . LEU A 1 390 ? -45.737 -19.878 97.137 1.00 89.94 390 LEU A CA 1
ATOM 3242 C C . LEU A 1 390 ? -45.159 -19.481 98.503 1.00 89.94 390 LEU A C 1
ATOM 3244 O O . LEU A 1 390 ? -45.377 -20.183 99.493 1.00 89.94 390 LEU A O 1
ATOM 3248 N N . LYS A 1 391 ? -44.441 -18.354 98.579 1.00 92.56 391 LYS A N 1
ATOM 3249 C CA . LYS A 1 391 ? -43.922 -17.813 99.841 1.00 92.56 391 LYS A CA 1
ATOM 3250 C C . LYS A 1 391 ? -45.063 -17.472 100.803 1.00 92.56 391 LYS A C 1
ATOM 3252 O O . LYS A 1 391 ? -45.013 -17.898 101.954 1.00 92.56 391 LYS A O 1
ATOM 3257 N N . PHE A 1 392 ? -46.108 -16.809 100.319 1.00 92.12 392 PHE A N 1
ATOM 3258 C CA . PHE A 1 392 ? -47.305 -16.482 101.089 1.00 92.12 392 PHE A CA 1
ATOM 3259 C C . PHE A 1 392 ? -48.022 -17.733 101.611 1.00 92.12 392 PHE A C 1
ATOM 3261 O O . PHE A 1 392 ? -48.326 -17.814 102.799 1.00 92.12 392 PHE A O 1
ATOM 3268 N N . TYR A 1 393 ? -48.227 -18.759 100.777 1.00 88.69 393 TYR A N 1
ATOM 3269 C CA . TYR A 1 393 ? -48.815 -20.023 101.227 1.00 88.69 393 TYR A CA 1
ATOM 3270 C C . TYR A 1 393 ? -47.922 -20.750 102.238 1.00 88.69 393 TYR A C 1
ATOM 3272 O O . TYR A 1 393 ? -48.432 -21.295 103.213 1.00 88.69 393 TYR A O 1
ATOM 3280 N N . LYS A 1 394 ? -46.591 -20.725 102.078 1.00 88.69 394 LYS A N 1
ATOM 3281 C CA . LYS A 1 394 ? -45.662 -21.260 103.090 1.00 88.69 394 LYS A CA 1
ATOM 3282 C C . LYS A 1 394 ? -45.775 -20.521 104.424 1.00 88.69 394 LYS A C 1
ATOM 3284 O O . LYS A 1 394 ? -45.730 -21.163 105.471 1.00 88.69 394 LYS A O 1
ATOM 3289 N N . GLU A 1 395 ? -45.916 -19.200 104.400 1.00 88.62 395 GLU A N 1
ATOM 3290 C CA . GLU A 1 395 ? -46.140 -18.386 105.599 1.00 88.62 395 GLU A CA 1
ATOM 3291 C C . GLU A 1 395 ? -47.503 -18.690 106.237 1.00 88.62 395 GLU A C 1
ATOM 3293 O O . GLU A 1 395 ? -47.564 -18.932 107.440 1.00 88.62 395 GLU A O 1
ATOM 3298 N N . GLN A 1 396 ? -48.578 -18.807 105.449 1.00 86.06 396 GLN A N 1
ATOM 3299 C CA . GLN A 1 396 ? -49.885 -19.235 105.958 1.00 86.06 396 GLN A CA 1
ATOM 3300 C C . GLN A 1 396 ? -49.838 -20.621 106.593 1.00 86.06 396 GLN A C 1
ATOM 3302 O O . GLN A 1 396 ? -50.392 -20.816 107.671 1.00 86.06 396 GLN A O 1
ATOM 3307 N N . ILE A 1 397 ? -49.169 -21.583 105.951 1.00 82.75 397 ILE A N 1
ATOM 3308 C CA . ILE A 1 397 ? -48.997 -22.929 106.497 1.00 82.75 397 ILE A CA 1
ATOM 3309 C C . ILE A 1 397 ? -48.321 -22.844 107.867 1.00 82.75 397 ILE A C 1
ATOM 3311 O O . ILE A 1 397 ? -48.799 -23.490 108.796 1.00 82.75 397 ILE A O 1
ATOM 3315 N N . LYS A 1 398 ? -47.268 -22.033 108.034 1.00 83.88 398 LYS A N 1
ATOM 3316 C CA . LYS A 1 398 ? -46.634 -21.824 109.349 1.00 83.88 398 LYS A CA 1
ATOM 3317 C C . LYS A 1 398 ? -47.616 -21.260 110.378 1.00 83.88 398 LYS A C 1
ATOM 3319 O O . LYS A 1 398 ? -47.740 -21.836 111.452 1.00 83.88 398 LYS A O 1
ATOM 3324 N N . VAL A 1 399 ? -48.382 -20.227 110.025 1.00 83.75 399 VAL A N 1
ATOM 3325 C CA . VAL A 1 399 ? -49.410 -19.646 110.911 1.00 83.75 399 VAL A CA 1
ATOM 3326 C C . VAL A 1 399 ? -50.489 -20.672 111.279 1.00 83.75 399 VAL A C 1
ATOM 3328 O O . VAL A 1 399 ? -50.944 -20.715 112.420 1.00 83.75 399 VAL A O 1
ATOM 3331 N N . PHE A 1 400 ? -50.915 -21.524 110.343 1.00 82.25 400 PHE A N 1
ATOM 3332 C CA . PHE A 1 400 ? -51.852 -22.607 110.641 1.00 82.25 400 PHE A CA 1
ATOM 3333 C C . PHE A 1 400 ? -51.240 -23.650 111.578 1.00 82.25 400 PHE A C 1
ATOM 3335 O O . PHE A 1 400 ? -51.927 -24.088 112.494 1.00 82.25 400 PHE A O 1
ATOM 3342 N N . HIS A 1 401 ? -49.964 -24.010 111.411 1.00 83.44 401 HIS A N 1
ATOM 3343 C CA . HIS A 1 401 ? -49.269 -24.897 112.350 1.00 83.44 401 HIS A CA 1
ATOM 3344 C C . HIS A 1 401 ? -49.184 -24.281 113.753 1.00 83.44 401 HIS A C 1
ATOM 3346 O O . HIS A 1 401 ? -49.470 -24.974 114.726 1.00 83.44 401 HIS A O 1
ATOM 3352 N N . GLU A 1 402 ? -48.872 -22.987 113.863 1.00 81.94 402 GLU A N 1
ATOM 3353 C CA . GLU A 1 402 ? -48.866 -22.250 115.136 1.00 81.94 402 GLU A CA 1
ATOM 3354 C C . GLU A 1 402 ? -50.258 -22.228 115.784 1.00 81.94 402 GLU A C 1
ATOM 3356 O O . GLU A 1 402 ? -50.399 -22.514 116.972 1.00 81.94 402 GLU A O 1
ATOM 3361 N N . LYS A 1 403 ? -51.316 -21.978 115.003 1.00 79.12 403 LYS A N 1
ATOM 3362 C CA . LYS A 1 403 ? -52.704 -22.025 115.491 1.00 79.12 403 LYS A CA 1
ATOM 3363 C C . LYS A 1 403 ? -53.125 -23.427 115.924 1.00 79.12 403 LYS A C 1
ATOM 3365 O O . LYS A 1 403 ? -53.772 -23.560 116.955 1.00 79.12 403 LYS A O 1
ATOM 3370 N N . ILE A 1 404 ? -52.770 -24.469 115.169 1.00 77.62 404 ILE A N 1
ATOM 3371 C CA . ILE A 1 404 ? -53.049 -25.864 115.541 1.00 77.62 404 ILE A CA 1
ATOM 3372 C C . ILE A 1 404 ? -52.308 -26.220 116.831 1.00 77.62 404 ILE A C 1
ATOM 3374 O O . ILE A 1 404 ? -52.895 -26.867 117.693 1.00 77.62 404 ILE A O 1
ATOM 3378 N N . ALA A 1 405 ? -51.053 -25.791 116.989 1.00 77.69 405 ALA A N 1
ATOM 3379 C CA . ALA A 1 405 ? -50.291 -25.995 118.218 1.00 77.69 405 ALA A CA 1
ATOM 3380 C C . ALA A 1 405 ? -50.960 -25.302 119.415 1.00 77.69 405 ALA A C 1
ATOM 3382 O O . ALA A 1 405 ? -51.198 -25.955 120.425 1.00 77.69 405 ALA A O 1
ATOM 3383 N N . HIS A 1 406 ? -51.368 -24.040 119.266 1.00 75.12 406 HIS A N 1
ATOM 3384 C CA . HIS A 1 406 ? -52.091 -23.297 120.302 1.00 75.12 406 HIS A CA 1
ATOM 3385 C C . HIS A 1 406 ? -53.448 -23.934 120.653 1.00 75.12 406 HIS A C 1
ATOM 3387 O O . HIS A 1 406 ? -53.803 -24.043 121.821 1.00 75.12 406 HIS A O 1
ATOM 3393 N N . VAL A 1 407 ? -54.215 -24.401 119.660 1.00 76.38 407 VAL A N 1
ATOM 3394 C CA . VAL A 1 407 ? -55.487 -25.108 119.905 1.00 76.38 407 VAL A CA 1
ATOM 3395 C C . VAL A 1 407 ? -55.251 -26.454 120.593 1.00 76.38 407 VAL A C 1
ATOM 3397 O O . VAL A 1 407 ? -55.988 -26.796 121.509 1.00 76.38 407 VAL A O 1
ATOM 3400 N N . ARG A 1 408 ? -54.216 -27.209 120.205 1.00 72.12 408 ARG A N 1
ATOM 3401 C CA . ARG A 1 408 ? -53.830 -28.446 120.904 1.00 72.12 408 ARG A CA 1
ATOM 3402 C C . ARG A 1 408 ? -53.406 -28.179 122.344 1.00 72.12 408 ARG A C 1
ATOM 3404 O O . ARG A 1 408 ? -53.730 -28.976 123.213 1.00 72.12 408 ARG A O 1
ATOM 3411 N N . GLU A 1 409 ? -52.719 -27.070 122.598 1.00 76.50 409 GLU A N 1
ATOM 3412 C CA . GLU A 1 409 ? -52.348 -26.644 123.948 1.00 76.50 409 GLU A CA 1
ATOM 3413 C C . GLU A 1 409 ? -53.582 -26.264 124.782 1.00 76.50 409 GLU A C 1
ATOM 3415 O O . GLU A 1 409 ? -53.693 -26.690 125.927 1.00 76.50 409 GLU A O 1
ATOM 3420 N N . LEU A 1 410 ? -54.561 -25.569 124.195 1.00 74.00 410 LEU A N 1
ATOM 3421 C CA . LEU A 1 410 ? -55.862 -25.303 124.822 1.00 74.00 410 LEU A CA 1
ATOM 3422 C C . LEU A 1 410 ? -56.637 -26.584 125.147 1.00 74.00 410 LEU A C 1
ATOM 3424 O O . LEU A 1 410 ? -57.143 -26.711 126.257 1.00 74.00 410 LEU A O 1
ATOM 3428 N N . ILE A 1 411 ? -56.692 -27.544 124.218 1.00 71.62 411 ILE A N 1
ATOM 3429 C CA . ILE A 1 411 ? -57.328 -28.849 124.455 1.00 71.62 411 ILE A CA 1
ATOM 3430 C C . ILE A 1 411 ? -56.595 -29.597 125.572 1.00 71.62 411 ILE A C 1
ATOM 3432 O O . ILE A 1 411 ? -57.240 -30.119 126.471 1.00 71.62 411 ILE A O 1
ATOM 3436 N N . ALA A 1 412 ? -55.259 -29.595 125.582 1.00 73.19 412 ALA A N 1
ATOM 3437 C CA . ALA A 1 412 ? -54.482 -30.210 126.656 1.00 73.19 412 ALA A CA 1
ATOM 3438 C C . ALA A 1 412 ? -54.716 -29.523 128.015 1.00 73.19 412 ALA A C 1
ATOM 3440 O O . ALA A 1 412 ? -54.760 -30.196 129.044 1.00 73.19 412 ALA A O 1
ATOM 3441 N N . MET A 1 413 ? -54.905 -28.197 128.041 1.00 70.56 413 MET A N 1
ATOM 3442 C CA . MET A 1 413 ? -55.299 -27.470 129.252 1.00 70.56 413 MET A CA 1
ATOM 3443 C C . MET A 1 413 ? -56.722 -27.825 129.707 1.00 70.56 413 MET A C 1
ATOM 3445 O O . MET A 1 413 ? -56.941 -27.976 130.908 1.00 70.56 413 MET A O 1
ATOM 3449 N N . GLU A 1 414 ? -57.678 -27.987 128.788 1.00 64.31 414 GLU A N 1
ATOM 3450 C CA . GLU A 1 414 ? -59.045 -28.426 129.104 1.00 64.31 414 GLU A CA 1
ATOM 3451 C C . GLU A 1 414 ? -59.090 -29.883 129.581 1.00 64.31 414 GLU A C 1
ATOM 3453 O O . GLU A 1 414 ? -59.740 -30.175 130.581 1.00 64.31 414 GLU A O 1
ATOM 3458 N N . GLU A 1 415 ? -58.346 -30.790 128.948 1.00 66.19 415 GLU A N 1
ATOM 3459 C CA . GLU A 1 415 ? -58.213 -32.184 129.382 1.00 66.19 415 GLU A CA 1
ATOM 3460 C C . GLU A 1 415 ? -57.519 -32.281 130.747 1.00 66.19 415 GLU A C 1
ATOM 3462 O O . GLU A 1 415 ? -57.971 -33.027 131.613 1.00 66.19 415 GLU A O 1
ATOM 3467 N N . ALA A 1 416 ? -56.477 -31.482 131.003 1.00 63.62 416 ALA A N 1
ATOM 3468 C CA . ALA A 1 416 ? -55.850 -31.398 132.322 1.00 63.62 416 ALA A CA 1
ATOM 3469 C C . ALA A 1 416 ? -56.800 -30.808 133.379 1.00 63.62 416 ALA A C 1
ATOM 3471 O O . ALA A 1 416 ? -56.804 -31.262 134.527 1.00 63.62 416 ALA A O 1
ATOM 3472 N N . ALA A 1 417 ? -57.632 -29.830 133.008 1.00 64.06 417 ALA A N 1
ATOM 3473 C CA . ALA A 1 417 ? -58.665 -29.284 133.881 1.00 64.06 417 ALA A CA 1
ATOM 3474 C C . ALA A 1 417 ? -59.767 -30.313 134.174 1.00 64.06 417 ALA A C 1
ATOM 3476 O O . ALA A 1 417 ? -60.224 -30.391 135.315 1.00 64.06 417 ALA A O 1
ATOM 3477 N N . GLU A 1 418 ? -60.146 -31.144 133.202 1.00 59.19 418 GLU A N 1
ATOM 3478 C CA . GLU A 1 418 ? -61.143 -32.198 133.385 1.00 59.19 418 GLU A CA 1
ATOM 3479 C C . GLU A 1 418 ? -60.579 -33.379 134.188 1.00 59.19 418 GLU A C 1
ATOM 3481 O O . GLU A 1 418 ? -61.242 -33.862 135.101 1.00 59.19 418 GLU A O 1
ATOM 3486 N N . ILE A 1 419 ? -59.315 -33.767 133.985 1.00 60.72 419 ILE A N 1
ATOM 3487 C CA . ILE A 1 419 ? -58.613 -34.733 134.848 1.00 60.72 419 ILE A CA 1
ATOM 3488 C C . ILE A 1 419 ? -58.510 -34.192 136.281 1.00 60.72 419 ILE A C 1
ATOM 3490 O O . ILE A 1 419 ? -58.778 -34.925 137.231 1.00 60.72 419 ILE A O 1
ATOM 3494 N N . ALA A 1 420 ? -58.200 -32.905 136.469 1.00 60.06 420 ALA A N 1
ATOM 3495 C CA . ALA A 1 420 ? -58.189 -32.275 137.791 1.00 60.06 420 ALA A CA 1
ATOM 3496 C C . ALA A 1 420 ? -59.593 -32.190 138.416 1.00 60.06 420 ALA A C 1
ATOM 3498 O O . ALA A 1 420 ? -59.739 -32.267 139.639 1.00 60.06 420 ALA A O 1
ATOM 3499 N N . ARG A 1 421 ? -60.640 -32.056 137.597 1.00 59.81 421 ARG A N 1
ATOM 3500 C CA . ARG A 1 421 ? -62.035 -32.048 138.042 1.00 59.81 421 ARG A CA 1
ATOM 3501 C C . ARG A 1 421 ? -62.508 -33.448 138.442 1.00 59.81 421 ARG A C 1
ATOM 3503 O O . ARG A 1 421 ? -63.137 -33.583 139.490 1.00 59.81 421 ARG A O 1
ATOM 3510 N N . VAL A 1 422 ? -62.152 -34.480 137.680 1.00 60.47 422 VAL A N 1
ATOM 3511 C CA . VAL A 1 422 ? -62.420 -35.894 137.994 1.00 60.47 422 VAL A CA 1
ATOM 3512 C C . VAL A 1 422 ? -61.605 -36.348 139.214 1.00 60.47 422 VAL A C 1
ATOM 3514 O O . VAL A 1 422 ? -62.152 -37.017 140.089 1.00 60.47 422 VAL A O 1
ATOM 3517 N N . ALA A 1 423 ? -60.353 -35.901 139.359 1.00 59.28 423 ALA A N 1
ATOM 3518 C CA . ALA A 1 423 ? -59.526 -36.156 140.543 1.00 59.28 423 ALA A CA 1
ATOM 3519 C C . ALA A 1 423 ? -60.087 -35.484 141.813 1.00 59.28 423 ALA A C 1
ATOM 3521 O O . ALA A 1 423 ? -60.174 -36.127 142.858 1.00 59.28 423 ALA A O 1
ATOM 3522 N N . LYS A 1 424 ? -60.578 -34.237 141.721 1.00 59.28 424 LYS A N 1
ATOM 3523 C CA . LYS A 1 424 ? -61.278 -33.559 142.834 1.00 59.28 424 LYS A CA 1
ATOM 3524 C C . LYS A 1 424 ? -62.608 -34.219 143.209 1.00 59.28 424 LYS A C 1
ATOM 3526 O O . LYS A 1 424 ? -63.015 -34.147 144.366 1.00 59.28 424 LYS A O 1
ATOM 3531 N N . LEU A 1 425 ? -63.290 -34.859 142.260 1.00 56.09 425 LEU A N 1
ATOM 3532 C CA . LEU A 1 425 ? -64.512 -35.627 142.517 1.00 56.09 425 LEU A CA 1
ATOM 3533 C C . LEU A 1 425 ? -64.197 -36.975 143.191 1.00 56.09 425 LEU A C 1
ATOM 3535 O O . LEU A 1 425 ? -64.926 -37.381 144.096 1.00 56.09 425 LEU A O 1
ATOM 3539 N N . ALA A 1 426 ? -63.075 -37.609 142.833 1.00 54.66 426 ALA A N 1
ATOM 3540 C CA . ALA A 1 426 ? -62.586 -38.850 143.438 1.00 54.66 426 ALA A CA 1
ATOM 3541 C C . ALA A 1 426 ? -62.041 -38.669 144.876 1.00 54.66 426 ALA A C 1
ATOM 3543 O O . ALA A 1 426 ? -62.281 -39.525 145.725 1.00 54.66 426 ALA A O 1
ATOM 3544 N N . GLU A 1 427 ? -61.400 -37.538 145.202 1.00 54.28 427 GLU A N 1
ATOM 3545 C CA . GLU A 1 427 ? -60.969 -37.212 146.580 1.00 54.28 427 GLU A CA 1
ATOM 3546 C C . GLU A 1 427 ? -62.132 -36.825 147.521 1.00 54.28 427 GLU A C 1
ATOM 3548 O O . GLU A 1 427 ? -61.987 -36.875 148.742 1.00 54.28 427 GLU A O 1
ATOM 3553 N N . SER A 1 428 ? -63.313 -36.487 146.985 1.00 50.22 428 SER A N 1
ATOM 3554 C CA . SER A 1 428 ? -64.468 -36.008 147.769 1.00 50.22 428 SER A CA 1
ATOM 3555 C C . SER A 1 428 ? -65.376 -37.105 148.359 1.00 50.22 428 SER A C 1
ATOM 3557 O O . SER A 1 428 ? -66.315 -36.793 149.090 1.00 50.22 428 SER A O 1
ATOM 3559 N N . LEU A 1 429 ? -65.096 -38.388 148.092 1.00 51.50 429 LEU A N 1
ATOM 3560 C CA . LEU A 1 429 ? -65.940 -39.525 148.501 1.00 51.50 429 LEU A CA 1
ATOM 3561 C C . LEU A 1 429 ? -65.383 -40.352 149.682 1.00 51.50 429 LEU A C 1
ATOM 3563 O O . LEU A 1 429 ? -66.044 -41.298 150.107 1.00 51.50 429 LEU A O 1
ATOM 3567 N N . LEU A 1 430 ? -64.215 -40.008 150.250 1.00 46.06 430 LEU A N 1
ATOM 3568 C CA . LEU A 1 430 ? -63.513 -40.859 151.235 1.00 46.06 430 LEU A CA 1
ATOM 3569 C C . LEU A 1 430 ? -63.168 -40.229 152.603 1.00 46.06 430 LEU A C 1
ATOM 3571 O O . LEU A 1 430 ? -62.469 -40.863 153.391 1.00 46.06 430 LEU A O 1
ATOM 3575 N N . ALA A 1 431 ? -63.699 -39.057 152.976 1.00 38.25 431 ALA A N 1
ATOM 3576 C CA . ALA A 1 431 ? -63.554 -38.563 154.356 1.00 38.25 431 ALA A CA 1
ATOM 3577 C C . ALA A 1 431 ? -64.767 -37.752 154.849 1.00 38.25 431 ALA A C 1
ATOM 3579 O O . ALA A 1 431 ? -65.041 -36.645 154.393 1.00 38.25 431 ALA A O 1
ATOM 3580 N N . GLY A 1 432 ? -65.487 -38.338 155.811 1.00 32.34 432 GLY A N 1
ATOM 3581 C CA . GLY A 1 432 ? -66.637 -37.766 156.513 1.00 32.34 432 GLY A CA 1
ATOM 3582 C C . GLY A 1 432 ? -66.309 -36.649 157.529 1.00 32.34 432 GLY A C 1
ATOM 3583 O O . GLY A 1 432 ? -65.164 -36.231 157.675 1.00 32.34 432 GLY A O 1
ATOM 3584 N N . PRO A 1 433 ? -67.326 -36.140 158.254 1.00 39.62 433 PRO A N 1
ATOM 3585 C CA . PRO A 1 433 ? -67.579 -34.702 158.390 1.00 39.62 433 PRO A CA 1
ATOM 3586 C C . PRO A 1 433 ? -67.142 -34.100 159.734 1.00 39.62 433 PRO A C 1
ATOM 3588 O O . PRO A 1 433 ? -67.237 -34.761 160.766 1.00 39.62 433 PRO A O 1
ATOM 3591 N N . LYS A 1 434 ? -66.806 -32.796 159.769 1.00 37.06 434 LYS A N 1
ATOM 3592 C CA . LYS A 1 434 ? -66.869 -31.971 160.998 1.00 37.06 434 LYS A CA 1
ATOM 3593 C C . LYS A 1 434 ? -67.068 -30.464 160.733 1.00 37.06 434 LYS A C 1
ATOM 3595 O O . LYS A 1 434 ? -66.344 -29.837 159.976 1.00 37.06 434 LYS A O 1
ATOM 3600 N N . LYS A 1 435 ? -68.078 -29.939 161.441 1.00 29.17 435 LYS A N 1
ATOM 3601 C CA . LYS A 1 435 ? -68.435 -28.558 161.842 1.00 29.17 435 LYS A CA 1
ATOM 3602 C C . LYS A 1 435 ? -67.393 -27.437 161.635 1.00 29.17 435 LYS A C 1
ATOM 3604 O O . LYS A 1 435 ? -66.284 -27.551 162.140 1.00 29.17 435 LYS A O 1
ATOM 3609 N N . GLY A 1 436 ? -67.854 -26.256 161.191 1.00 31.89 436 GLY A N 1
ATOM 3610 C CA . GLY A 1 436 ? -67.221 -24.981 161.581 1.00 31.89 436 GLY A CA 1
ATOM 3611 C C . GLY A 1 436 ? -67.516 -23.737 160.727 1.00 31.89 436 GLY A C 1
ATOM 3612 O O . GLY A 1 436 ? -66.962 -23.587 159.654 1.00 31.89 436 GLY A O 1
ATOM 3613 N N . LYS A 1 437 ? -68.361 -22.847 161.270 1.00 29.84 437 LYS A N 1
ATOM 3614 C CA . LYS A 1 437 ? -68.481 -21.369 161.137 1.00 29.84 437 LYS A CA 1
ATOM 3615 C C . LYS A 1 437 ? -67.589 -20.560 160.157 1.00 29.84 437 LYS A C 1
ATOM 3617 O O . LYS A 1 437 ? -66.372 -20.629 160.228 1.00 29.84 437 LYS A O 1
ATOM 3622 N N . GLY A 1 438 ? -68.226 -19.533 159.566 1.00 32.22 438 GLY A N 1
ATOM 3623 C CA . GLY A 1 438 ? -67.678 -18.170 159.359 1.00 32.22 438 GLY A CA 1
ATOM 3624 C C . GLY A 1 438 ? -67.397 -17.812 157.890 1.00 32.22 438 GLY A C 1
ATOM 3625 O O . GLY A 1 438 ? -66.646 -18.515 157.241 1.00 32.22 438 GLY A O 1
ATOM 3626 N N . LYS A 1 439 ? -68.138 -16.896 157.249 1.00 32.88 439 LYS A N 1
ATOM 3627 C CA . LYS A 1 439 ? -68.115 -15.409 157.268 1.00 32.88 439 LYS A CA 1
ATOM 3628 C C . LYS A 1 439 ? -67.170 -14.779 156.218 1.00 32.88 439 LYS A C 1
ATOM 3630 O O . LYS A 1 439 ? -65.994 -15.091 156.173 1.00 32.88 439 LYS A O 1
ATOM 3635 N N . ASP A 1 440 ? -67.746 -13.798 155.514 1.00 35.19 440 ASP A N 1
ATOM 3636 C CA . ASP A 1 440 ? -67.146 -12.597 154.900 1.00 35.19 440 ASP A CA 1
ATOM 3637 C C . ASP A 1 440 ? -66.538 -12.611 153.469 1.00 35.19 440 ASP A C 1
ATOM 3639 O O . ASP A 1 440 ? -65.443 -13.086 153.218 1.00 35.19 440 ASP A O 1
ATOM 3643 N N . LYS A 1 441 ? -67.286 -11.928 152.577 1.00 33.53 441 LYS A N 1
ATOM 3644 C CA . LYS A 1 441 ? -66.965 -10.684 151.825 1.00 33.53 441 LYS A CA 1
ATOM 3645 C C . LYS A 1 441 ? -65.846 -10.602 150.760 1.00 33.53 441 LYS A C 1
ATOM 3647 O O . LYS A 1 441 ? -64.709 -10.981 150.971 1.00 33.53 441 LYS A O 1
ATOM 3652 N N . ALA A 1 442 ? -66.203 -9.761 149.768 1.00 34.97 442 ALA A N 1
ATOM 3653 C CA . ALA A 1 442 ? -65.397 -8.815 148.962 1.00 34.97 442 ALA A CA 1
ATOM 3654 C C . ALA A 1 442 ? -64.771 -9.368 147.659 1.00 34.97 442 ALA A C 1
ATOM 3656 O O . ALA A 1 442 ? -64.047 -10.345 147.685 1.00 34.97 442 ALA A O 1
ATOM 3657 N N . LYS A 1 443 ? -65.170 -8.903 146.459 1.00 32.03 443 LYS A N 1
ATOM 3658 C CA . LYS A 1 443 ? -64.981 -7.598 145.755 1.00 32.03 443 LYS A CA 1
ATOM 3659 C C . LYS A 1 443 ? -63.671 -7.517 144.942 1.00 32.03 443 LYS A C 1
ATOM 3661 O O . LYS A 1 443 ? -62.595 -7.641 145.500 1.00 32.03 443 LYS A O 1
ATOM 3666 N N . GLY A 1 444 ? -63.815 -7.115 143.672 1.00 37.44 444 GLY A N 1
ATOM 3667 C CA . GLY A 1 444 ? -62.767 -6.603 142.760 1.00 37.44 444 GLY A CA 1
ATOM 3668 C C . GLY A 1 444 ? -62.942 -7.229 141.371 1.00 37.44 444 GLY A C 1
ATOM 3669 O O . GLY A 1 444 ? -62.754 -8.425 141.248 1.00 37.44 444 GLY A O 1
ATOM 3670 N N . LYS A 1 445 ? -63.447 -6.603 140.296 1.00 33.16 445 LYS A N 1
ATOM 3671 C CA . LYS A 1 445 ? -63.345 -5.244 139.714 1.00 33.16 445 LYS A CA 1
ATOM 3672 C C . LYS A 1 445 ? -61.914 -4.817 139.350 1.00 33.16 445 LYS A C 1
ATOM 3674 O O . LYS A 1 445 ? -61.159 -4.416 140.223 1.00 33.16 445 LYS A O 1
ATOM 3679 N N . GLY A 1 446 ? -61.637 -4.756 138.043 1.00 36.25 446 GLY A N 1
ATOM 3680 C CA . GLY A 1 446 ? -60.524 -4.011 137.432 1.00 36.25 446 GLY A CA 1
ATOM 3681 C C . GLY A 1 446 ? -60.310 -4.446 135.977 1.00 36.25 446 GLY A C 1
ATOM 3682 O O . GLY A 1 446 ? -59.749 -5.501 135.746 1.00 36.25 446 GLY A O 1
ATOM 3683 N N . LYS A 1 447 ? -60.997 -3.833 135.003 1.00 38.88 447 LYS A N 1
ATOM 3684 C CA . LYS A 1 447 ? -60.581 -2.648 134.215 1.00 38.88 447 LYS A CA 1
ATOM 3685 C C . LYS A 1 447 ? -59.471 -2.939 133.195 1.00 38.88 447 LYS A C 1
ATOM 3687 O O . LYS A 1 447 ? -58.295 -2.896 133.524 1.00 38.88 447 LYS A O 1
ATOM 3692 N N . GLY A 1 448 ? -59.898 -3.102 131.942 1.00 37.81 448 GLY A N 1
ATOM 3693 C CA . GLY A 1 448 ? -59.101 -2.836 130.748 1.00 37.81 448 GLY A CA 1
ATOM 3694 C C . GLY A 1 448 ? -59.174 -1.359 130.328 1.00 37.81 448 GLY A C 1
ATOM 3695 O O . GLY A 1 448 ? -60.187 -0.685 130.528 1.00 37.81 448 GLY A O 1
ATOM 3696 N N . LYS A 1 449 ? -58.051 -0.898 129.785 1.00 39.47 449 LYS A N 1
ATOM 3697 C CA . LYS A 1 449 ? -57.709 0.334 129.047 1.00 39.47 449 LYS A CA 1
ATOM 3698 C C . LYS A 1 449 ? -56.342 0.011 128.417 1.00 39.47 449 LYS A C 1
ATOM 3700 O O . LYS A 1 449 ? -55.584 -0.717 129.042 1.00 39.47 449 LYS A O 1
ATOM 3705 N N . ASP A 1 450 ? -55.903 0.476 127.260 1.00 40.69 450 ASP A N 1
ATOM 3706 C CA . ASP A 1 450 ? -56.371 1.429 126.259 1.00 40.69 450 ASP A CA 1
ATOM 3707 C C . ASP A 1 450 ? -55.501 1.161 124.999 1.00 40.69 450 ASP A C 1
ATOM 3709 O O . ASP A 1 450 ? -54.334 0.804 125.134 1.00 40.69 450 ASP A O 1
ATOM 3713 N N . LYS A 1 451 ? -56.083 1.369 123.810 1.00 42.75 451 LYS A N 1
ATOM 3714 C CA . LYS A 1 451 ? -55.510 1.977 122.584 1.00 42.75 451 LYS A CA 1
ATOM 3715 C C . LYS A 1 451 ? -54.036 1.727 122.190 1.00 42.75 451 LYS A C 1
ATOM 3717 O O . LYS A 1 451 ? -53.132 2.249 122.838 1.00 42.75 451 LYS A O 1
ATOM 3722 N N . LYS A 1 452 ? -53.827 1.291 120.941 1.00 39.91 452 LYS A N 1
ATOM 3723 C CA . LYS A 1 452 ? -53.627 2.214 119.802 1.00 39.91 452 LYS A CA 1
ATOM 3724 C C . LYS A 1 452 ? -53.887 1.533 118.465 1.00 39.91 452 LYS A C 1
ATOM 3726 O O . LYS A 1 452 ? -53.538 0.341 118.360 1.00 39.91 452 LYS A O 1
#

Organism: Drosophila lebanonensis (NCBI:txid7225)

Secondary structure (DSSP, 8-state):
---SSSSSS--SHHHHHHHHHHHHHHHS---S---TTS-HHHHHHHHHHHHHHHHHHHHHHHHHHHH-------SS--HHHHHHHHHHHHHS--SS---S---SS-HHHHHHHHHHHHHHHHHHHHHHHHHHHHHHHHHHHHHHHHHHHHHHHS---GGGSGGGTT---HHHHHHHHTSS--HHHHHHHHHS-HHHHHHHHHHHHHHHHHHHHHHHHHHHHTT--TTTTHHHHHHTTT--HHHHHHHHHHHHHHHHHHHHHHHHHHHTT---HHHHHHHHHHHHHHHIIIIIHHHHHHHHHHHHHHHHHHHHHHHHHHHHHHHHHHHHHHHHHHHHHHHHHHHHHHHHHHHHHHHHHHHHHHHHHHHHHHHHHHHHHHHHHHHHHHHHHHHHHHHHHHHHHHHHHHHHHHHHHHHHHHHHHHHHHHHTTS----------------------